Protein AF-A0A961JLM8-F1 (afdb_monomer)

Foldseek 3Di:
DDPPPQWPADQPDDDPVVNAGDRPDQALETEGEADEDQDAYEAEAREADDVRAREYEHPDDHEHENPADQDLPDDLPPFERYEYACYERYEYDQYEYERREAYDYEAHQYEQYEYYNYEYEAYLEPYEYENYEQYHYANYEYAHDPDPVLCLFEADALCCCCDDPPHPSVNVSLNHEPYHYFQYYQYEHEQYEYESGQEYHEYEFDDPGGHAENYEAENYEYYRHLAEPEYYAQEHEQYHAENYEYEHHAAHYEAFLYEADNHEAFLYFYAYQDFGHHPPDPHSRAHEDYEAQFDFQDPVDDSRVHAYPDAYEHFQAFYEFLHAHYADDDDAPPHDDPRRTAAGEYANYDYFLAEYEADDQPVDDDDRRPDYCCQRRHDDDPHRNHAHEHYEYQDPVVCVSCCVRPVHHPNYYYDHDDQAPDRNVRRRDGDVPRPQWQRTDWDW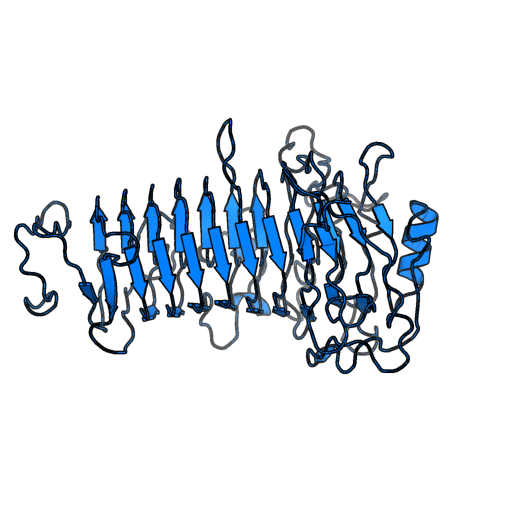RDHPVFIKTKDADVPGDGRHQDRDPHGIDIDGDPDD

Structure (mmCIF, N/CA/C/O backbone):
data_AF-A0A961JLM8-F1
#
_entry.id   AF-A0A961JLM8-F1
#
loop_
_atom_site.group_PDB
_atom_site.id
_atom_site.type_symbol
_atom_site.label_atom_id
_atom_site.label_alt_id
_atom_site.label_comp_id
_atom_site.label_asym_id
_atom_site.label_entity_id
_atom_site.label_seq_id
_atom_site.pdbx_PDB_ins_code
_atom_site.Cartn_x
_atom_site.Cartn_y
_atom_site.Cartn_z
_atom_site.occupancy
_atom_site.B_iso_or_equiv
_atom_site.auth_seq_id
_atom_site.auth_comp_id
_atom_site.auth_asym_id
_atom_site.auth_atom_id
_atom_site.pdbx_PDB_model_num
ATOM 1 N N . MET A 1 1 ? -31.275 -2.841 23.876 1.00 26.17 1 MET A N 1
ATOM 2 C CA . MET A 1 1 ? -31.501 -3.458 25.202 1.00 26.17 1 MET A CA 1
ATOM 3 C C . MET A 1 1 ? -30.205 -4.177 25.553 1.00 26.17 1 MET A C 1
ATOM 5 O O . MET A 1 1 ? -29.904 -5.167 24.911 1.00 26.17 1 MET A O 1
ATOM 9 N N . ILE A 1 2 ? -29.363 -3.603 26.418 1.00 30.84 2 ILE A N 1
ATOM 10 C CA . ILE A 1 2 ? -28.071 -4.209 26.787 1.00 30.84 2 ILE A CA 1
ATOM 11 C C . ILE A 1 2 ? -28.380 -5.219 27.890 1.00 30.84 2 ILE A C 1
ATOM 13 O O . ILE A 1 2 ? -28.627 -4.826 29.029 1.00 30.84 2 ILE A O 1
ATOM 17 N N . THR A 1 3 ? -28.471 -6.502 27.552 1.00 29.88 3 THR A N 1
ATOM 18 C CA . THR A 1 3 ? -28.629 -7.550 28.563 1.00 29.88 3 THR A CA 1
ATOM 19 C C . THR A 1 3 ? -27.344 -7.638 29.383 1.00 29.88 3 THR A C 1
ATOM 21 O O . THR A 1 3 ? -26.243 -7.574 28.836 1.00 29.88 3 THR A O 1
ATOM 24 N N . ARG A 1 4 ? -27.476 -7.757 30.711 1.00 36.81 4 ARG A N 1
ATOM 25 C CA . ARG A 1 4 ? -26.361 -7.877 31.673 1.00 36.81 4 ARG A CA 1
ATOM 26 C C . ARG A 1 4 ? -25.390 -9.026 31.354 1.00 36.81 4 ARG A C 1
ATOM 28 O O . ARG A 1 4 ? -24.272 -9.005 31.851 1.00 36.81 4 ARG A O 1
ATOM 35 N N . ASP A 1 5 ? -25.785 -9.947 30.483 1.00 32.59 5 ASP A N 1
ATOM 36 C CA . ASP A 1 5 ? -24.991 -11.091 30.030 1.00 32.59 5 ASP A CA 1
ATOM 37 C C . ASP A 1 5 ? -24.000 -10.757 28.891 1.00 32.59 5 ASP A C 1
ATOM 39 O O . ASP A 1 5 ? -23.229 -11.615 28.471 1.00 32.59 5 ASP A O 1
ATOM 43 N N . CYS A 1 6 ? -23.989 -9.519 28.375 1.00 43.88 6 CYS A N 1
ATOM 44 C CA . CYS A 1 6 ? -23.180 -9.122 27.209 1.00 43.88 6 CYS A CA 1
ATOM 45 C C . CYS A 1 6 ? -21.708 -8.784 27.509 1.00 43.88 6 CYS A C 1
ATOM 47 O O . CYS A 1 6 ? -20.940 -8.557 26.579 1.00 43.88 6 CYS A O 1
ATOM 49 N N . PHE A 1 7 ? -21.303 -8.762 28.778 1.00 39.00 7 PHE A N 1
ATOM 50 C CA . PHE A 1 7 ? -19.902 -8.704 29.185 1.00 39.00 7 PHE A CA 1
ATOM 51 C C . PHE A 1 7 ? -19.670 -9.817 30.203 1.00 39.00 7 PHE A C 1
ATOM 53 O O . PHE A 1 7 ? -20.253 -9.790 31.282 1.00 39.00 7 PHE A O 1
ATOM 60 N N . SER A 1 8 ? -18.748 -10.748 29.946 1.00 36.84 8 SER A N 1
ATOM 61 C CA . SER A 1 8 ? -18.249 -11.657 30.996 1.00 36.84 8 SER A CA 1
ATOM 62 C C . SER A 1 8 ? -17.297 -10.945 31.975 1.00 36.84 8 SER A C 1
ATOM 64 O O . SER A 1 8 ? -16.391 -11.555 32.536 1.00 36.84 8 SER A O 1
ATOM 66 N N . LEU A 1 9 ? -17.466 -9.633 32.139 1.00 40.31 9 LEU A N 1
ATOM 67 C CA . LEU A 1 9 ? -16.702 -8.769 33.019 1.00 40.31 9 LEU A CA 1
ATOM 68 C C . LEU A 1 9 ? -17.709 -8.020 33.864 1.00 40.31 9 LEU A C 1
ATOM 70 O O . LEU A 1 9 ? -18.459 -7.200 33.345 1.00 40.31 9 LEU A O 1
ATOM 74 N N . VAL A 1 10 ? -17.735 -8.347 35.155 1.00 34.12 10 VAL A N 1
ATOM 75 C CA . VAL A 1 10 ? -18.545 -7.659 36.159 1.00 34.12 10 VAL A CA 1
ATOM 76 C C . VAL A 1 10 ? -18.182 -6.168 36.094 1.00 34.12 10 VAL A C 1
ATOM 78 O O . VAL A 1 10 ? -17.053 -5.817 36.447 1.00 34.12 10 VAL A O 1
ATOM 81 N N . PRO A 1 11 ? -19.067 -5.278 35.603 1.00 40.22 11 PRO A N 1
ATOM 82 C CA . PRO A 1 11 ? -18.756 -3.859 35.520 1.00 40.22 11 PRO A CA 1
ATOM 83 C C . PRO A 1 11 ? -18.715 -3.310 36.943 1.00 40.22 11 PRO A C 1
ATOM 85 O O . PRO A 1 11 ? -19.719 -3.378 37.650 1.00 40.22 11 PRO A O 1
ATOM 88 N N . THR A 1 12 ? -17.572 -2.783 37.376 1.00 40.31 12 THR A N 1
ATOM 89 C CA . THR A 1 12 ? -17.476 -2.132 38.689 1.00 40.31 12 THR A CA 1
ATOM 90 C C . THR A 1 12 ? -18.065 -0.726 38.658 1.00 40.31 12 THR A C 1
ATOM 92 O O . THR A 1 12 ? -18.636 -0.322 39.656 1.00 40.31 12 THR A O 1
ATOM 95 N N . ASP A 1 13 ? -18.017 -0.025 37.514 1.00 38.66 13 ASP A N 1
ATOM 96 C CA . ASP A 1 13 ? -18.575 1.326 37.358 1.00 38.66 13 ASP A CA 1
ATOM 97 C C . ASP A 1 13 ? -18.970 1.621 35.896 1.00 38.66 13 ASP A C 1
ATOM 99 O O . ASP A 1 13 ? -18.159 2.067 35.078 1.00 38.66 13 ASP A O 1
ATOM 103 N N . PHE A 1 14 ? -20.240 1.400 35.544 1.00 41.31 14 PHE A N 1
ATOM 104 C CA . PHE A 1 14 ? -20.822 1.972 34.325 1.00 41.31 14 PHE A CA 1
ATOM 105 C C . PHE A 1 14 ? -21.285 3.401 34.631 1.00 41.31 14 PHE A C 1
ATOM 107 O O . PHE A 1 14 ? -22.172 3.585 35.461 1.00 41.31 14 PHE A O 1
ATOM 114 N N . ASN A 1 15 ? -20.705 4.411 33.969 1.00 43.38 15 ASN A N 1
ATOM 115 C CA . ASN A 1 15 ? -21.159 5.801 34.086 1.00 43.38 15 ASN A CA 1
ATOM 116 C C . ASN A 1 15 ? -22.095 6.150 32.910 1.00 43.38 15 ASN A C 1
ATOM 118 O O . ASN A 1 15 ? -21.602 6.380 31.798 1.00 43.38 15 ASN A O 1
ATOM 122 N N . PRO A 1 16 ? -23.420 6.265 33.133 1.00 38.06 16 PRO A N 1
ATOM 123 C CA . PRO A 1 16 ? -24.384 6.544 32.069 1.00 38.06 16 PRO A CA 1
ATOM 124 C C . PRO A 1 16 ? -24.185 7.918 31.416 1.00 38.06 16 PRO A C 1
ATOM 126 O O . PRO A 1 16 ? -24.502 8.085 30.244 1.00 38.06 16 PRO A O 1
ATOM 129 N N . ALA A 1 17 ? -23.630 8.890 32.149 1.00 38.00 17 ALA A N 1
ATOM 130 C CA . ALA A 1 17 ? -23.445 10.264 31.680 1.00 38.00 17 ALA A CA 1
ATOM 131 C C . ALA A 1 17 ? -22.201 10.446 30.794 1.00 38.00 17 ALA A C 1
ATOM 133 O O . ALA A 1 17 ? -22.128 11.407 30.035 1.00 38.00 17 ALA A O 1
ATOM 134 N N . LYS A 1 18 ? -21.220 9.535 30.879 1.00 41.31 18 LYS A N 1
ATOM 135 C CA . LYS A 1 18 ? -19.993 9.563 30.059 1.00 41.31 18 LYS A CA 1
ATOM 136 C C . LYS A 1 18 ? -19.931 8.448 29.012 1.00 41.31 18 LYS A C 1
ATOM 138 O O . LYS A 1 18 ? -18.945 8.374 28.287 1.00 41.31 18 LYS A O 1
ATOM 143 N N . GLN A 1 19 ? -20.931 7.560 28.979 1.00 47.56 19 GLN A N 1
ATOM 144 C CA . GLN A 1 19 ? -21.001 6.398 28.078 1.00 47.56 19 GLN A CA 1
ATOM 145 C C . GLN A 1 19 ? -19.689 5.588 28.029 1.00 47.56 19 GLN A C 1
ATOM 147 O O . GLN A 1 19 ? -19.293 5.062 26.997 1.00 47.56 19 GLN A O 1
ATOM 152 N N . THR A 1 20 ? -18.981 5.516 29.159 1.00 43.50 20 THR A N 1
ATOM 153 C CA . THR A 1 20 ? -17.669 4.870 29.263 1.00 43.50 20 THR A CA 1
ATOM 154 C C . THR A 1 20 ? -17.793 3.622 30.127 1.00 43.50 20 THR A C 1
ATOM 156 O O . THR A 1 20 ? -18.251 3.712 31.269 1.00 43.50 20 THR A O 1
ATOM 159 N N . LEU A 1 21 ? -17.355 2.472 29.611 1.00 47.91 21 LEU A N 1
ATOM 160 C CA . LEU A 1 21 ? -17.137 1.272 30.414 1.00 47.91 21 LEU A CA 1
ATOM 161 C C . LEU A 1 21 ? -15.713 1.337 30.988 1.00 47.91 21 LEU A C 1
ATOM 163 O O . LEU A 1 21 ? -14.743 1.249 30.240 1.00 47.91 21 LEU A O 1
ATOM 167 N N . ARG A 1 22 ? -15.572 1.510 32.307 1.00 48.34 22 ARG A N 1
ATOM 168 C CA . ARG A 1 22 ? -14.279 1.365 32.994 1.00 48.34 22 ARG A CA 1
ATOM 169 C C . ARG A 1 22 ? -14.229 -0.003 33.663 1.00 48.34 22 ARG A C 1
ATOM 171 O O . ARG A 1 22 ? -15.105 -0.344 34.452 1.00 48.34 22 ARG A O 1
ATOM 178 N N . LEU A 1 23 ? -13.219 -0.794 33.324 1.00 52.62 23 LEU A N 1
ATOM 179 C CA . LEU A 1 23 ? -13.011 -2.127 33.882 1.00 52.62 23 LEU A CA 1
ATOM 180 C C . LEU A 1 23 ? -12.150 -1.991 35.148 1.00 52.62 23 LEU A C 1
ATOM 182 O O . LEU A 1 23 ? -11.009 -1.552 35.059 1.00 52.62 23 LEU A O 1
ATOM 186 N N . GLY A 1 24 ? -12.702 -2.311 36.326 1.00 39.81 24 GLY A N 1
ATOM 187 C CA . GLY A 1 24 ? -12.019 -2.180 37.627 1.00 39.81 24 GLY A CA 1
ATOM 188 C C . GLY A 1 24 ? -11.020 -3.293 37.966 1.00 39.81 24 GLY A C 1
ATOM 189 O O . GLY A 1 24 ? -10.335 -3.209 38.980 1.00 39.81 24 GLY A O 1
ATOM 190 N N . VAL A 1 25 ? -10.920 -4.323 37.123 1.00 52.31 25 VAL A N 1
ATOM 191 C CA . VAL A 1 25 ? -9.893 -5.375 37.160 1.00 52.31 25 VAL A CA 1
ATOM 192 C C . VAL A 1 25 ? -9.448 -5.592 35.719 1.00 52.31 25 VAL A C 1
ATOM 194 O O . VAL A 1 25 ? -10.319 -5.730 34.863 1.00 52.31 25 VAL A O 1
ATOM 197 N N . GLU A 1 26 ? -8.140 -5.604 35.439 1.00 58.00 26 GLU A N 1
ATOM 198 C CA . GLU A 1 26 ? -7.604 -5.795 34.081 1.00 58.00 26 GLU A CA 1
ATOM 199 C C . GLU A 1 26 ? -8.067 -7.148 33.512 1.00 58.00 26 GLU A C 1
ATOM 201 O O . GLU A 1 26 ? -7.557 -8.202 33.915 1.00 58.00 26 GLU A O 1
ATOM 206 N N . PRO A 1 27 ? -9.041 -7.170 32.585 1.00 67.25 27 PRO A N 1
ATOM 207 C CA . PRO A 1 27 ? -9.450 -8.408 31.953 1.00 67.25 27 PRO A CA 1
ATOM 208 C C . PRO A 1 27 ? -8.289 -8.927 31.128 1.00 67.25 27 PRO A C 1
ATOM 210 O O . PRO A 1 27 ? -7.702 -8.174 30.357 1.00 67.25 27 PRO A O 1
ATOM 213 N N . ARG A 1 28 ? -8.018 -10.230 31.181 1.00 85.00 28 ARG A N 1
ATOM 214 C CA . ARG A 1 28 ? -7.176 -10.843 30.145 1.00 85.00 28 ARG A CA 1
ATOM 215 C C . ARG A 1 28 ? -7.912 -10.973 28.813 1.00 85.00 28 ARG A C 1
ATOM 217 O O . ARG A 1 28 ? -7.265 -10.972 27.774 1.00 85.00 28 ARG A O 1
ATOM 224 N N . VAL A 1 29 ? -9.243 -11.084 28.845 1.00 91.62 29 VAL A N 1
ATOM 225 C CA . VAL A 1 29 ? -10.083 -11.284 27.659 1.00 91.62 29 VAL A CA 1
ATOM 226 C C . VAL A 1 29 ? -11.369 -10.462 27.771 1.00 91.62 29 VAL A C 1
ATOM 228 O O . VAL A 1 29 ? -12.035 -10.486 28.806 1.00 91.62 29 VAL A O 1
ATOM 231 N N . ILE A 1 30 ? -11.723 -9.764 26.695 1.00 93.25 30 ILE A N 1
ATOM 232 C CA . ILE A 1 30 ? -12.953 -8.998 26.497 1.00 93.25 30 ILE A CA 1
ATOM 233 C C . ILE A 1 30 ? -13.672 -9.627 25.303 1.00 93.25 30 ILE A C 1
ATOM 235 O O . ILE A 1 30 ? -13.123 -9.668 24.204 1.00 93.25 30 ILE A O 1
ATOM 239 N N . ARG A 1 31 ? -14.892 -10.128 25.515 1.00 93.25 31 ARG A N 1
ATOM 240 C CA . ARG A 1 31 ? -15.664 -10.813 24.470 1.00 93.25 31 ARG A CA 1
ATOM 241 C C . ARG A 1 31 ? -16.815 -9.961 23.973 1.00 93.25 31 ARG A C 1
ATOM 243 O O . ARG A 1 31 ? -17.571 -9.440 24.787 1.00 93.25 31 ARG A O 1
ATOM 250 N N . LEU A 1 32 ? -16.953 -9.856 22.653 1.00 93.31 32 LEU A N 1
ATOM 251 C CA . LEU A 1 32 ? -18.033 -9.118 21.997 1.00 93.31 32 LEU A CA 1
ATOM 252 C C . LEU A 1 32 ? -19.013 -10.089 21.329 1.00 93.31 32 LEU A C 1
ATOM 254 O O . LEU A 1 32 ? -18.613 -10.940 20.534 1.00 93.31 32 LEU A O 1
ATOM 258 N N . CYS A 1 33 ? -20.299 -9.986 21.657 1.00 92.00 33 CYS A N 1
ATOM 259 C CA . CYS A 1 33 ? -21.334 -10.805 21.028 1.00 92.00 33 CYS A CA 1
ATOM 260 C C . CYS A 1 33 ? -21.697 -10.261 19.637 1.00 92.00 33 CYS A C 1
ATOM 262 O O . CYS A 1 33 ? -21.780 -9.043 19.479 1.00 92.00 33 CYS A O 1
ATOM 264 N N . PRO A 1 34 ? -21.967 -11.133 18.648 1.00 93.81 34 PRO A N 1
ATOM 265 C CA . PRO A 1 34 ? -22.509 -10.702 17.366 1.00 93.81 34 PRO A CA 1
ATOM 266 C C . PRO A 1 34 ? -23.928 -10.141 17.521 1.00 93.81 34 PRO A C 1
ATOM 268 O O . PRO A 1 34 ? -24.623 -10.425 18.499 1.00 93.81 34 PRO A O 1
ATOM 271 N N . GLY A 1 35 ? -24.369 -9.392 16.516 1.00 94.44 35 GLY A N 1
ATOM 272 C CA . GLY A 1 35 ? -25.645 -8.684 16.500 1.00 94.44 35 GLY A CA 1
ATOM 273 C C . GLY A 1 35 ? -25.462 -7.172 16.414 1.00 94.44 35 GLY A C 1
ATOM 274 O O . GLY A 1 35 ? -24.373 -6.683 16.118 1.00 94.44 35 GLY A O 1
ATOM 275 N N . LEU A 1 36 ? -26.549 -6.437 16.654 1.00 95.44 36 LEU A N 1
ATOM 276 C CA . LEU A 1 36 ? -26.531 -4.977 16.643 1.00 95.44 36 LEU A CA 1
ATOM 277 C C . LEU A 1 36 ? -25.832 -4.445 17.900 1.00 95.44 36 LEU A C 1
ATOM 279 O O . LEU A 1 36 ? -26.319 -4.647 19.016 1.00 95.44 36 LEU A O 1
ATOM 283 N N . LEU A 1 37 ? -24.733 -3.722 17.707 1.00 93.25 37 LEU A N 1
ATOM 284 C CA . LEU A 1 37 ? -24.036 -2.982 18.752 1.00 93.25 37 LEU A CA 1
ATOM 285 C C . LEU A 1 37 ? -23.759 -1.559 18.264 1.00 93.25 37 LEU A C 1
ATOM 287 O O . LEU A 1 37 ? -22.673 -1.227 17.805 1.00 93.25 37 LEU A O 1
ATOM 291 N N . ASP A 1 38 ? -24.771 -0.711 18.395 1.00 88.44 38 ASP A N 1
ATOM 292 C CA . ASP A 1 38 ? -24.831 0.651 17.857 1.00 88.44 38 ASP A CA 1
ATOM 293 C C . ASP A 1 38 ? -24.100 1.709 18.698 1.00 88.44 38 ASP A C 1
ATOM 295 O O . ASP A 1 38 ? -24.382 2.905 18.605 1.00 88.44 38 ASP A O 1
ATOM 299 N N . ARG A 1 39 ? -23.165 1.281 19.552 1.00 88.69 39 ARG A N 1
ATOM 300 C CA . ARG A 1 39 ? -22.497 2.151 20.525 1.00 88.69 39 ARG A CA 1
ATOM 301 C C . ARG A 1 39 ? -20.993 2.033 20.439 1.00 88.69 39 ARG A C 1
ATOM 303 O O . ARG A 1 39 ? -20.450 0.943 20.287 1.00 88.69 39 ARG A O 1
ATOM 310 N N . GLN A 1 40 ? -20.339 3.166 20.652 1.00 93.06 40 GLN A N 1
ATOM 311 C CA . GLN A 1 40 ? -18.901 3.230 20.837 1.00 93.06 40 GLN A CA 1
ATOM 312 C C . GLN A 1 40 ? -18.471 2.465 22.096 1.00 93.06 40 GLN A C 1
ATOM 314 O O . GLN A 1 40 ? -19.040 2.626 23.178 1.00 93.06 40 GLN A O 1
ATOM 319 N N . LEU A 1 41 ? -17.410 1.674 21.958 1.00 94.25 41 LEU A N 1
ATOM 320 C CA . LEU A 1 41 ? -16.665 1.057 23.043 1.00 94.25 41 LEU A CA 1
ATOM 321 C C . LEU A 1 41 ? -15.350 1.816 23.227 1.00 94.25 41 LEU A C 1
ATOM 323 O O . LEU A 1 41 ? -14.472 1.796 22.363 1.00 94.25 41 LEU A O 1
ATOM 327 N N . PHE A 1 42 ? -15.221 2.498 24.363 1.00 94.31 42 PHE A N 1
ATOM 328 C CA . PHE A 1 42 ? -14.030 3.269 24.705 1.00 94.31 42 PHE A CA 1
ATOM 329 C C . PHE A 1 42 ? -13.192 2.545 25.760 1.00 94.31 42 PHE A C 1
ATOM 331 O O . PHE A 1 42 ? -13.642 2.346 26.890 1.00 94.31 42 PHE A O 1
ATOM 338 N N . PHE A 1 43 ? -11.960 2.198 25.396 1.00 93.50 43 PHE A N 1
ATOM 339 C CA . PHE A 1 43 ? -10.960 1.597 26.267 1.00 93.50 43 PHE A CA 1
ATOM 340 C C . PHE A 1 43 ? -9.827 2.590 26.489 1.00 93.50 43 PHE A C 1
ATOM 342 O O . PHE A 1 43 ? -9.211 3.075 25.542 1.00 93.50 43 PHE A O 1
ATOM 349 N N . HIS A 1 44 ? -9.531 2.878 27.752 1.00 94.31 44 HIS A N 1
ATOM 350 C CA . HIS A 1 44 ? -8.479 3.812 28.121 1.00 94.31 44 HIS A CA 1
ATOM 351 C C . HIS A 1 44 ? -7.522 3.177 29.120 1.00 94.31 44 HIS A C 1
ATOM 353 O O . HIS A 1 44 ? -7.975 2.618 30.117 1.00 94.31 44 HIS A O 1
ATOM 359 N N . GLY A 1 45 ? -6.217 3.269 28.852 1.00 92.38 45 GLY A N 1
ATOM 360 C CA . GLY A 1 45 ? -5.191 2.777 29.774 1.00 92.38 45 GLY A CA 1
ATOM 361 C C . GLY A 1 45 ? -5.195 1.258 29.954 1.00 92.38 45 GLY A C 1
ATOM 362 O O . GLY A 1 45 ? -4.758 0.767 30.987 1.00 92.38 45 GLY A O 1
ATOM 363 N N . LEU A 1 46 ? -5.724 0.504 28.984 1.00 91.75 46 LEU A N 1
ATOM 364 C CA . LEU A 1 46 ? -5.723 -0.959 29.031 1.00 91.75 46 LEU A CA 1
ATOM 365 C C . LEU A 1 46 ? -4.300 -1.480 28.808 1.00 91.75 46 LEU A C 1
ATOM 367 O O . LEU A 1 46 ? -3.719 -1.211 27.754 1.00 91.75 46 LEU A O 1
ATOM 371 N N . VAL A 1 47 ? -3.752 -2.221 29.771 1.00 93.31 47 VAL A N 1
ATOM 372 C CA . VAL A 1 47 ? -2.367 -2.706 29.728 1.00 93.31 47 VAL A CA 1
ATOM 373 C C . VAL A 1 47 ? -2.327 -4.225 29.886 1.00 93.31 47 VAL A C 1
ATOM 375 O O . VAL A 1 47 ? -2.720 -4.773 30.907 1.00 93.31 47 VAL A O 1
ATOM 378 N N . GLY A 1 48 ? -1.841 -4.923 28.860 1.00 92.69 48 GLY A N 1
ATOM 379 C CA . GLY A 1 48 ? -1.451 -6.331 28.953 1.00 92.69 48 GLY A CA 1
ATOM 380 C C . GLY A 1 48 ? 0.035 -6.497 29.281 1.00 92.69 48 GLY A C 1
ATOM 381 O O . GLY A 1 48 ? 0.728 -5.555 29.664 1.00 92.69 48 GLY A O 1
ATOM 382 N N . LYS A 1 49 ? 0.575 -7.698 29.063 1.00 91.94 49 LYS A N 1
ATOM 383 C CA . LYS A 1 49 ? 2.021 -7.967 29.137 1.00 91.94 49 LYS A CA 1
ATOM 384 C C . LYS A 1 49 ? 2.542 -8.465 27.794 1.00 91.94 49 LYS A C 1
ATOM 386 O O . LYS A 1 49 ? 1.819 -9.110 27.036 1.00 91.94 49 LYS A O 1
ATOM 391 N N . LYS A 1 50 ? 3.830 -8.251 27.517 1.00 89.94 50 LYS A N 1
ATOM 392 C CA . LYS A 1 50 ? 4.502 -8.902 26.383 1.00 89.94 50 LYS A CA 1
ATOM 393 C C . LYS A 1 50 ? 4.339 -10.426 26.498 1.00 89.94 50 LYS A C 1
ATOM 395 O O . LYS A 1 50 ? 4.665 -11.002 27.531 1.00 89.94 50 LYS A O 1
ATOM 400 N N . GLY A 1 51 ? 3.796 -11.064 25.461 1.00 91.12 51 GLY A N 1
ATOM 401 C CA . GLY A 1 51 ? 3.477 -12.502 25.452 1.00 91.12 51 GLY A CA 1
ATOM 402 C C . GLY A 1 51 ? 2.180 -12.897 26.176 1.00 91.12 51 GLY A C 1
ATOM 403 O O . GLY A 1 51 ? 1.755 -14.041 26.066 1.00 91.12 51 GLY A O 1
ATOM 404 N N . ALA A 1 52 ? 1.522 -11.968 26.870 1.00 93.56 52 ALA A N 1
ATOM 405 C CA . ALA A 1 52 ? 0.218 -12.164 27.501 1.00 93.56 52 ALA A CA 1
ATOM 406 C C . ALA A 1 52 ? -0.619 -10.872 27.381 1.00 93.56 52 ALA A C 1
ATOM 408 O O . ALA A 1 52 ? -0.817 -10.172 28.381 1.00 93.56 52 ALA A O 1
ATOM 409 N N . PRO A 1 53 ? -1.038 -10.503 26.154 1.00 96.12 53 PRO A N 1
ATOM 410 C CA . PRO A 1 53 ? -1.795 -9.281 25.919 1.00 96.12 53 PRO A CA 1
ATOM 411 C C . PRO A 1 53 ? -3.203 -9.371 26.516 1.00 96.12 53 PRO A C 1
ATOM 413 O O . PRO A 1 53 ? -3.708 -10.468 26.761 1.00 96.12 53 PRO A O 1
ATOM 416 N N . VAL A 1 54 ? -3.862 -8.222 26.683 1.00 95.94 54 VAL A N 1
ATOM 417 C CA . VAL A 1 54 ? -5.326 -8.219 26.793 1.00 95.94 54 VAL A CA 1
ATOM 418 C C . VAL A 1 54 ? -5.905 -8.530 25.419 1.00 95.94 54 VAL A C 1
ATOM 420 O O . VAL A 1 54 ? -5.493 -7.926 24.431 1.00 95.94 54 VAL A O 1
ATOM 423 N N . VAL A 1 55 ? -6.843 -9.467 25.345 1.00 96.81 55 VAL A N 1
ATOM 424 C CA . VAL A 1 55 ? -7.443 -9.906 24.082 1.00 96.81 55 VAL A CA 1
ATOM 425 C C . VAL A 1 55 ? -8.872 -9.383 23.967 1.00 96.81 55 VAL A C 1
ATOM 427 O O . VAL A 1 55 ? -9.672 -9.587 24.873 1.00 96.81 55 VAL A O 1
ATOM 430 N N . ILE A 1 56 ? -9.202 -8.733 22.855 1.00 97.19 56 ILE A N 1
ATOM 431 C CA . ILE A 1 56 ? -10.566 -8.394 22.445 1.00 97.19 56 ILE A CA 1
ATOM 432 C C . ILE A 1 56 ? -10.943 -9.355 21.315 1.00 97.19 56 ILE A C 1
ATOM 434 O O . ILE A 1 56 ? -10.320 -9.323 20.256 1.00 97.19 56 ILE A O 1
ATOM 438 N N . GLU A 1 57 ? -11.928 -10.219 21.545 1.00 96.69 57 GLU A N 1
ATOM 439 C CA . GLU A 1 57 ? -12.288 -11.320 20.636 1.00 96.69 57 GLU A CA 1
ATOM 440 C C . GLU A 1 57 ? -13.814 -11.498 20.537 1.00 96.69 57 GLU A C 1
ATOM 442 O O . GLU A 1 57 ? -14.554 -10.993 21.392 1.00 96.69 57 GLU A O 1
ATOM 447 N N . PRO A 1 58 ? -14.341 -12.198 19.517 1.00 94.56 58 PRO A N 1
ATOM 448 C CA . PRO A 1 58 ? -15.761 -12.516 19.482 1.00 94.56 58 PRO A CA 1
ATOM 449 C C . PRO A 1 58 ? -16.131 -13.511 20.594 1.00 94.56 58 PRO A C 1
ATOM 451 O O . PRO A 1 58 ? -15.391 -14.445 20.894 1.00 94.56 58 PRO A O 1
ATOM 454 N N . HIS A 1 59 ? -17.322 -13.365 21.182 1.00 92.81 59 HIS A N 1
ATOM 455 C CA . HIS A 1 59 ? -17.886 -14.396 22.063 1.00 92.81 59 HIS A CA 1
ATOM 456 C C . HIS A 1 59 ? -18.221 -15.678 21.288 1.00 92.81 59 HIS A C 1
ATOM 458 O O . HIS A 1 59 ? -18.039 -16.785 21.787 1.00 92.81 59 HIS A O 1
ATOM 464 N N . GLN A 1 60 ? -18.701 -15.504 20.058 1.00 91.25 60 GLN A N 1
ATOM 465 C CA . GLN A 1 60 ? -19.006 -16.554 19.096 1.00 91.25 60 GLN A CA 1
ATOM 466 C C . GLN A 1 60 ? -18.886 -15.979 17.682 1.00 91.25 60 GLN A C 1
ATOM 468 O O . GLN A 1 60 ? -19.009 -14.768 17.489 1.00 91.25 60 GLN A O 1
ATOM 473 N N . ARG A 1 61 ? -18.686 -16.841 16.681 1.00 92.94 61 ARG A N 1
ATOM 474 C CA . ARG A 1 61 ? -18.558 -16.412 15.283 1.00 92.94 61 ARG A CA 1
ATOM 475 C C . ARG A 1 61 ? -19.836 -15.715 14.810 1.00 92.94 61 ARG A C 1
ATOM 477 O O . ARG A 1 61 ? -20.924 -16.275 14.902 1.00 92.94 61 ARG A O 1
ATOM 484 N N . GLY A 1 62 ? -19.696 -14.520 14.250 1.00 95.75 62 GLY A N 1
ATOM 485 C CA . GLY A 1 62 ? -20.808 -13.762 13.686 1.00 95.75 62 GLY A CA 1
ATOM 486 C C . GLY A 1 62 ? -20.452 -12.293 13.507 1.00 95.75 62 GLY A C 1
ATOM 487 O O . GLY A 1 62 ? -19.456 -11.829 14.051 1.00 95.75 62 GLY A O 1
ATOM 488 N N . TRP A 1 63 ? -21.268 -11.575 12.737 1.00 98.06 63 TRP A N 1
ATOM 489 C CA . TRP A 1 63 ? -21.083 -10.144 12.507 1.00 98.06 63 TRP A CA 1
ATOM 490 C C . TRP A 1 63 ? -21.588 -9.323 13.691 1.00 98.06 63 TRP A C 1
ATOM 492 O O . TRP A 1 63 ? -22.687 -9.555 14.194 1.00 98.06 63 TRP A O 1
ATOM 502 N N . ILE A 1 64 ? -20.791 -8.340 14.091 1.00 98.12 64 ILE A N 1
ATOM 503 C CA . ILE A 1 64 ? -21.205 -7.208 14.910 1.00 98.12 64 ILE A CA 1
ATOM 504 C C . ILE A 1 64 ? -21.564 -6.094 13.929 1.00 98.12 64 ILE A C 1
ATOM 506 O O . ILE A 1 64 ? -20.697 -5.569 13.228 1.00 98.12 64 ILE A O 1
ATOM 510 N N . ASP A 1 65 ? -22.850 -5.784 13.840 1.00 97.75 65 ASP A N 1
ATOM 511 C CA . ASP A 1 65 ? -23.359 -4.683 13.030 1.00 97.75 65 ASP A CA 1
ATOM 512 C C . ASP A 1 65 ? -23.451 -3.440 13.912 1.00 97.75 65 ASP A C 1
ATOM 514 O O . ASP A 1 65 ? -24.128 -3.451 14.940 1.00 97.75 65 ASP A O 1
ATOM 518 N N . VAL A 1 66 ? -22.752 -2.374 13.541 1.00 96.62 66 VAL A N 1
ATOM 519 C CA . VAL A 1 66 ? -22.736 -1.125 14.313 1.00 96.62 66 VAL A CA 1
ATOM 520 C C . VAL A 1 66 ? -23.871 -0.186 13.883 1.00 96.62 66 VAL A C 1
ATOM 522 O O . VAL A 1 66 ? -24.176 0.787 14.568 1.00 96.62 66 VAL A O 1
ATOM 525 N N . GLY A 1 67 ? -24.552 -0.487 12.772 1.00 96.06 67 GLY A N 1
ATOM 526 C CA . GLY A 1 67 ? -25.756 0.218 12.333 1.00 96.06 67 GLY A CA 1
ATOM 527 C C . GLY A 1 67 ? -25.545 1.666 11.877 1.00 96.06 67 GLY A C 1
ATOM 528 O O . GLY A 1 67 ? -26.531 2.349 11.587 1.00 96.06 67 GLY A O 1
ATOM 529 N N . GLN A 1 68 ? -24.299 2.147 11.789 1.00 96.50 68 GLN A N 1
ATOM 530 C CA . GLN A 1 68 ? -24.007 3.479 11.260 1.00 96.50 68 GLN A CA 1
ATOM 531 C C . GLN A 1 68 ? -24.133 3.484 9.738 1.00 96.50 68 GLN A C 1
ATOM 533 O O . GLN A 1 68 ? -23.958 2.468 9.062 1.00 96.50 68 GLN A O 1
ATOM 538 N N . ARG A 1 69 ? -24.437 4.653 9.181 1.00 95.50 69 ARG A N 1
ATOM 539 C CA . ARG A 1 69 ? -24.596 4.857 7.739 1.00 95.50 69 ARG A CA 1
ATOM 540 C C . ARG A 1 69 ? -23.514 5.806 7.226 1.00 95.50 69 ARG A C 1
ATOM 542 O O . ARG A 1 69 ? -23.047 6.637 8.002 1.00 95.50 69 ARG A O 1
ATOM 549 N N . PRO A 1 70 ? -23.117 5.695 5.949 1.00 94.94 70 PRO A N 1
ATOM 550 C CA . PRO A 1 70 ? -22.205 6.661 5.361 1.00 94.94 70 PRO A CA 1
ATOM 551 C C . PRO A 1 70 ? -22.843 8.054 5.359 1.00 94.94 70 PRO A C 1
ATOM 553 O O . PRO A 1 70 ? -24.009 8.210 4.994 1.00 94.94 70 PRO A O 1
ATOM 556 N N . ASP A 1 71 ? -22.058 9.054 5.745 1.00 93.69 71 ASP A N 1
ATOM 557 C CA . ASP A 1 71 ? -22.391 10.471 5.627 1.00 93.69 71 ASP A CA 1
ATOM 558 C C . ASP A 1 71 ? -21.206 11.164 4.938 1.00 93.69 71 ASP A C 1
ATOM 560 O O . ASP A 1 71 ? -20.095 11.127 5.480 1.00 93.69 71 ASP A O 1
ATOM 564 N N . PRO A 1 72 ? -21.396 11.773 3.753 1.00 90.19 72 PRO A N 1
ATOM 565 C CA . PRO A 1 72 ? -20.311 12.432 3.032 1.00 90.19 72 PRO A CA 1
ATOM 566 C C . PRO A 1 72 ? -19.672 13.597 3.798 1.00 90.19 72 PRO A C 1
ATOM 568 O O . PRO A 1 72 ? -18.528 13.952 3.527 1.00 90.19 72 PRO A O 1
ATOM 571 N N . ARG A 1 73 ? -20.379 14.167 4.781 1.00 89.75 73 ARG A N 1
ATOM 572 C CA . ARG A 1 73 ? -19.884 15.263 5.624 1.00 89.75 73 ARG A CA 1
ATOM 573 C C . ARG A 1 73 ? -19.180 14.781 6.886 1.00 89.75 73 ARG A C 1
ATOM 575 O O . ARG A 1 73 ? -18.521 15.590 7.537 1.00 89.75 73 ARG A O 1
ATOM 582 N N . ALA A 1 74 ? -19.312 13.501 7.236 1.00 89.25 74 ALA A N 1
ATOM 583 C CA . ALA A 1 74 ? -18.711 12.976 8.450 1.00 89.25 74 ALA A CA 1
ATOM 584 C C . ALA A 1 74 ? -17.183 12.911 8.331 1.00 89.25 74 ALA A C 1
ATOM 586 O O . ALA A 1 74 ? -16.605 12.352 7.383 1.00 89.25 74 ALA A O 1
ATOM 587 N N . VAL A 1 75 ? -16.514 13.453 9.342 1.00 88.25 75 VAL A N 1
ATOM 588 C CA . VAL A 1 75 ? -15.073 13.306 9.529 1.00 88.25 75 VAL A CA 1
ATOM 589 C C . VAL A 1 75 ? -14.782 12.066 10.366 1.00 88.25 75 VAL A C 1
ATOM 591 O O . VAL A 1 75 ? -15.616 11.589 11.127 1.00 88.25 75 VAL A O 1
ATOM 594 N N . ARG A 1 76 ? -13.573 11.516 10.230 1.00 89.81 76 ARG A N 1
ATOM 595 C CA . ARG A 1 76 ? -13.191 10.218 10.819 1.00 89.81 76 ARG A CA 1
ATOM 596 C C . ARG A 1 76 ? -13.392 10.125 12.342 1.00 89.81 76 ARG A C 1
ATOM 598 O O . ARG A 1 76 ? -13.569 9.023 12.852 1.00 89.81 76 ARG A O 1
ATOM 605 N N . GLU A 1 77 ? -13.367 11.241 13.069 1.00 89.31 77 GLU A N 1
ATOM 606 C CA . GLU A 1 77 ? -13.584 11.278 14.518 1.00 89.31 77 GLU A CA 1
ATOM 607 C C . GLU A 1 77 ? -15.056 11.401 14.962 1.00 89.31 77 GLU A C 1
ATOM 609 O O . GLU A 1 77 ? -15.307 11.265 16.159 1.00 89.31 77 GLU A O 1
ATOM 614 N N . ASP A 1 78 ? -16.017 11.618 14.054 1.00 91.94 78 ASP A N 1
ATOM 615 C CA . ASP A 1 78 ? -17.427 11.854 14.424 1.00 91.94 78 ASP A CA 1
ATOM 616 C C . ASP A 1 78 ? -18.082 10.638 15.090 1.00 91.94 78 ASP A C 1
ATOM 618 O O . ASP A 1 78 ? -18.878 10.777 16.020 1.00 91.94 78 ASP A O 1
ATOM 622 N N . PHE A 1 79 ? -17.712 9.431 14.653 1.00 95.50 79 PHE A N 1
ATOM 623 C CA . PHE A 1 79 ? -18.051 8.191 15.340 1.00 95.50 79 PHE A CA 1
ATOM 624 C C . PHE A 1 79 ? -16.923 7.167 15.197 1.00 95.50 79 PHE A C 1
ATOM 626 O O . PHE A 1 79 ? -16.326 6.985 14.133 1.00 95.50 79 PHE A O 1
ATOM 633 N N . ILE A 1 80 ? -16.640 6.477 16.299 1.00 97.12 80 ILE A N 1
ATOM 634 C CA . ILE A 1 80 ? -15.636 5.421 16.367 1.00 97.12 80 ILE A CA 1
ATOM 635 C C . ILE A 1 80 ? -16.258 4.241 17.095 1.00 97.12 80 ILE A C 1
ATOM 637 O O . ILE A 1 80 ? -16.687 4.395 18.237 1.00 97.12 80 ILE A O 1
ATOM 641 N N . PHE A 1 81 ? -16.258 3.057 16.489 1.00 97.62 81 PHE A N 1
ATOM 642 C CA . PHE A 1 81 ? -16.799 1.885 17.170 1.00 97.62 81 PHE A CA 1
ATOM 643 C C . PHE A 1 81 ? -15.877 1.386 18.295 1.00 97.62 81 PHE A C 1
ATOM 645 O O . PHE A 1 81 ? -16.268 1.434 19.457 1.00 97.62 81 PHE A O 1
ATOM 652 N N . LEU A 1 82 ? -14.645 0.957 18.000 1.00 97.75 82 LEU A N 1
ATOM 653 C CA . LEU A 1 82 ? -13.650 0.584 19.015 1.00 97.75 82 LEU A CA 1
ATOM 654 C C . LEU A 1 82 ? -12.607 1.688 19.152 1.00 97.75 82 LEU A C 1
ATOM 656 O O . LEU A 1 82 ? -11.782 1.876 18.266 1.00 97.75 82 LEU A O 1
ATOM 660 N N . HIS A 1 83 ? -12.602 2.400 20.272 1.00 98.00 83 HIS A N 1
ATOM 661 C CA . HIS A 1 83 ? -11.618 3.445 20.537 1.00 98.00 83 HIS A CA 1
ATOM 662 C C . HIS A 1 83 ? -10.696 3.017 21.674 1.00 98.00 83 HIS A C 1
ATOM 664 O O . HIS A 1 83 ? -11.107 2.971 22.831 1.00 98.00 83 HIS A O 1
ATOM 670 N N . LEU A 1 84 ? -9.443 2.720 21.336 1.00 98.12 84 LEU A N 1
ATOM 671 C CA . LEU A 1 84 ? -8.380 2.423 22.285 1.00 98.12 84 LEU A CA 1
ATOM 672 C C . LEU A 1 84 ? -7.497 3.661 22.427 1.00 98.12 84 LEU A C 1
ATOM 674 O O . LEU A 1 84 ? -6.949 4.156 21.441 1.00 98.12 84 LEU A O 1
ATOM 678 N N . LYS A 1 85 ? -7.350 4.154 23.655 1.00 97.88 85 LYS A N 1
ATOM 679 C CA . LYS A 1 85 ? -6.525 5.321 23.963 1.00 97.88 85 LYS A CA 1
ATOM 680 C C . LYS A 1 85 ? -5.529 5.021 25.067 1.00 97.88 85 LYS A C 1
ATOM 682 O O . LYS A 1 85 ? -5.925 4.674 26.180 1.00 97.88 85 LYS A O 1
ATOM 687 N N . GLU A 1 86 ? -4.249 5.246 24.786 1.00 97.69 86 GLU A N 1
ATOM 688 C CA . GLU A 1 86 ? -3.150 5.031 25.740 1.00 97.69 86 GLU A CA 1
ATOM 689 C C . GLU A 1 86 ? -3.109 3.573 26.243 1.00 97.69 86 GLU A C 1
ATOM 691 O O . GLU A 1 86 ? -2.808 3.290 27.399 1.00 97.69 86 GLU A O 1
ATOM 696 N N . CYS A 1 87 ? -3.455 2.631 25.359 1.00 97.19 87 CYS A N 1
ATOM 697 C CA . CYS A 1 87 ? -3.425 1.192 25.625 1.00 97.19 87 CYS A CA 1
ATOM 698 C C . CYS A 1 87 ? -2.078 0.572 25.227 1.00 97.19 87 CYS A C 1
ATOM 700 O O . CYS A 1 87 ? -1.470 0.993 24.238 1.00 97.19 87 CYS A O 1
ATOM 702 N N . ARG A 1 88 ? -1.653 -0.476 25.945 1.00 97.69 88 ARG A N 1
ATOM 703 C CA . ARG A 1 88 ? -0.431 -1.233 25.650 1.00 97.69 88 ARG A CA 1
ATOM 704 C C . ARG A 1 88 ? -0.653 -2.743 25.689 1.00 97.69 88 ARG A C 1
ATOM 706 O O . ARG A 1 88 ? -1.349 -3.229 26.574 1.00 97.69 88 ARG A O 1
ATOM 713 N N . HIS A 1 89 ? 0.001 -3.492 24.798 1.00 97.69 89 HIS A N 1
ATOM 714 C CA . HIS A 1 89 ? -0.060 -4.961 24.769 1.00 97.69 89 HIS A CA 1
ATOM 715 C C . HIS A 1 89 ? -1.507 -5.465 24.656 1.00 97.69 89 HIS A C 1
ATOM 717 O O . HIS A 1 89 ? -1.983 -6.228 25.501 1.00 97.69 89 HIS A O 1
ATOM 723 N N . VAL A 1 90 ? -2.212 -5.013 23.619 1.00 98.25 90 VAL A N 1
ATOM 724 C CA . VAL A 1 90 ? -3.598 -5.411 23.333 1.00 98.25 90 VAL A CA 1
ATOM 725 C C . VAL A 1 90 ? -3.653 -6.130 21.991 1.00 98.25 90 VAL A C 1
ATOM 727 O O . VAL A 1 90 ? -3.031 -5.700 21.023 1.00 98.25 90 VAL A O 1
ATOM 730 N N . ALA A 1 91 ? -4.403 -7.225 21.931 1.00 98.56 91 ALA A N 1
ATOM 731 C CA . ALA A 1 91 ? -4.690 -7.953 20.706 1.00 98.56 91 ALA A CA 1
ATOM 732 C C . ALA A 1 91 ? -6.188 -7.876 20.397 1.00 98.56 91 ALA A C 1
ATOM 734 O O . ALA A 1 91 ? -7.005 -8.203 21.250 1.00 98.56 91 ALA A O 1
ATOM 735 N N . ILE A 1 92 ? -6.547 -7.472 19.184 1.00 98.75 92 ILE A N 1
ATOM 736 C CA . ILE A 1 92 ? -7.907 -7.522 18.646 1.00 98.75 92 ILE A CA 1
ATOM 737 C C . ILE A 1 92 ? -7.931 -8.665 17.636 1.00 98.75 92 ILE A C 1
ATOM 739 O O . ILE A 1 92 ? -7.165 -8.636 16.673 1.00 98.75 92 ILE A O 1
ATOM 743 N N . ARG A 1 93 ? -8.750 -9.688 17.884 1.00 98.50 93 ARG A N 1
ATOM 744 C CA . ARG A 1 93 ? -8.712 -10.946 17.131 1.00 98.50 93 ARG A CA 1
ATOM 745 C C . ARG A 1 93 ? -10.071 -11.356 16.607 1.00 98.50 93 ARG A C 1
ATOM 747 O O . ARG A 1 93 ? -11.053 -11.280 17.341 1.00 98.50 93 ARG A O 1
ATOM 754 N N . ASP A 1 94 ? -10.090 -11.824 15.363 1.00 98.56 94 ASP A N 1
ATOM 755 C CA . ASP A 1 94 ? -11.199 -12.563 14.746 1.00 98.56 94 ASP A CA 1
ATOM 756 C C . ASP A 1 94 ? -12.562 -11.845 14.810 1.00 98.56 94 ASP A C 1
ATOM 758 O O . ASP A 1 94 ? -13.625 -12.466 14.739 1.00 98.56 94 ASP A O 1
ATOM 762 N N . LEU A 1 95 ? -12.559 -10.516 14.960 1.00 98.44 95 LEU A N 1
ATOM 763 C CA . LEU A 1 95 ? -13.783 -9.723 14.979 1.00 98.44 95 LEU A CA 1
ATOM 764 C C . LEU A 1 95 ? -14.307 -9.534 13.561 1.00 98.44 95 LEU A C 1
ATOM 766 O O . LEU A 1 95 ? -13.559 -9.193 12.649 1.00 98.44 95 LEU A O 1
ATOM 770 N N . HIS A 1 96 ? -15.616 -9.697 13.391 1.00 98.62 96 HIS A N 1
ATOM 771 C CA . HIS A 1 96 ? -16.313 -9.398 12.147 1.00 98.62 96 HIS A CA 1
ATOM 772 C C . HIS A 1 96 ? -17.170 -8.148 12.359 1.00 98.62 96 HIS A C 1
ATOM 774 O O . HIS A 1 96 ? -18.195 -8.220 13.035 1.00 98.62 96 HIS A O 1
ATOM 780 N N . LEU A 1 97 ? -16.753 -7.008 11.814 1.00 98.56 97 LEU A N 1
ATOM 781 C CA . LEU A 1 97 ? -17.368 -5.699 12.043 1.00 98.56 97 LEU A CA 1
ATOM 782 C C . LEU A 1 97 ? -17.992 -5.157 10.756 1.00 98.56 97 LEU A C 1
ATOM 784 O O . LEU A 1 97 ? -17.328 -5.088 9.722 1.00 98.56 97 LEU A O 1
ATOM 788 N N . ALA A 1 98 ? -19.257 -4.749 10.818 1.00 98.38 98 ALA A N 1
ATOM 789 C CA . ALA A 1 98 ? -19.969 -4.148 9.696 1.00 98.38 98 ALA A CA 1
ATOM 790 C C . ALA A 1 98 ? -20.559 -2.784 10.066 1.00 98.38 98 ALA A C 1
ATOM 792 O O . ALA A 1 98 ? -20.949 -2.557 11.212 1.00 98.38 98 ALA A O 1
ATOM 793 N N . ASN A 1 99 ? -20.664 -1.903 9.068 1.00 97.94 99 ASN A N 1
ATOM 794 C CA . ASN A 1 99 ? -21.396 -0.635 9.155 1.00 97.94 99 ASN A CA 1
ATOM 795 C C . ASN A 1 99 ? -20.924 0.279 10.298 1.00 97.94 99 ASN A C 1
ATOM 797 O O . ASN A 1 99 ? -21.728 0.958 10.932 1.00 97.94 99 ASN A O 1
ATOM 801 N N . ALA A 1 100 ? -19.618 0.307 10.570 1.00 96.62 100 ALA A N 1
ATOM 802 C CA . ALA A 1 100 ? -19.012 1.237 11.519 1.00 96.62 100 ALA A CA 1
ATOM 803 C C . ALA A 1 100 ? -18.471 2.471 10.780 1.00 96.62 100 ALA A C 1
ATOM 805 O O . ALA A 1 100 ? -17.267 2.655 10.616 1.00 96.62 100 ALA A O 1
ATOM 806 N N . TRP A 1 101 ? -19.390 3.301 10.291 1.00 97.06 101 TRP A N 1
ATOM 807 C CA . TRP A 1 101 ? -19.068 4.597 9.704 1.00 97.06 101 TRP A CA 1
ATOM 808 C C . TRP A 1 101 ? -18.910 5.672 10.790 1.00 97.06 101 TRP A C 1
ATOM 810 O O . TRP A 1 101 ? -19.719 5.704 11.716 1.00 97.06 101 TRP A O 1
ATOM 820 N N . PRO A 1 102 ? -17.931 6.584 10.669 1.00 96.88 102 PRO A N 1
ATOM 821 C CA . PRO A 1 102 ? -16.824 6.558 9.720 1.00 96.88 102 PRO A CA 1
ATOM 822 C C . PRO A 1 102 ? -15.693 5.597 10.127 1.00 96.88 102 PRO A C 1
ATOM 824 O O . PRO A 1 102 ? -15.108 4.991 9.236 1.00 96.88 102 PRO A O 1
ATOM 827 N N . THR A 1 103 ? -15.391 5.412 11.416 1.00 98.31 103 THR A N 1
ATOM 828 C CA . THR A 1 103 ? -14.199 4.652 11.845 1.00 98.31 103 THR A CA 1
ATOM 829 C C . THR A 1 103 ? -14.557 3.383 12.621 1.00 98.31 103 THR A C 1
ATOM 831 O O . THR A 1 103 ? -15.197 3.449 13.675 1.00 98.31 103 THR A O 1
ATOM 834 N N . CYS A 1 104 ? -14.070 2.217 12.175 1.00 98.31 104 CYS A N 1
ATOM 835 C CA . CYS A 1 104 ? -14.268 0.969 12.925 1.00 98.31 104 CYS A CA 1
ATOM 836 C C . CYS A 1 104 ? -13.374 0.913 14.172 1.00 98.31 104 CYS A C 1
ATOM 838 O O . CYS A 1 104 ? -13.867 0.678 15.274 1.00 98.31 104 CYS A O 1
ATOM 840 N N . ILE A 1 105 ? -12.063 1.121 14.014 1.00 98.75 105 ILE A N 1
ATOM 841 C CA . ILE A 1 105 ? -11.090 1.049 15.112 1.00 98.75 105 ILE A CA 1
ATOM 842 C C . ILE A 1 105 ? -10.232 2.313 15.131 1.00 98.75 105 ILE A C 1
ATOM 844 O O . ILE A 1 105 ? -9.579 2.623 14.140 1.00 98.75 105 ILE A O 1
ATOM 848 N N . LEU A 1 106 ? -10.184 3.007 16.270 1.00 98.69 106 LEU A N 1
ATOM 849 C CA . LEU A 1 106 ? -9.231 4.081 16.546 1.00 98.69 106 LEU A CA 1
ATOM 850 C C . LEU A 1 106 ? -8.189 3.633 17.567 1.00 98.69 106 LEU A C 1
ATOM 852 O O . LEU A 1 106 ? -8.543 3.241 18.681 1.00 98.69 106 LEU A O 1
ATOM 856 N N . LEU A 1 107 ? -6.916 3.797 17.218 1.00 98.69 107 LEU A N 1
ATOM 857 C CA . LEU A 1 107 ? -5.779 3.695 18.128 1.00 98.69 107 LEU A CA 1
ATOM 858 C C . LEU A 1 107 ? -5.187 5.093 18.367 1.00 98.69 107 LEU A C 1
ATOM 860 O O . LEU A 1 107 ? -4.670 5.720 17.443 1.00 98.69 107 LEU A O 1
ATOM 864 N N . ASP A 1 108 ? -5.249 5.595 19.597 1.00 97.94 108 ASP A N 1
ATOM 865 C CA . ASP A 1 108 ? -4.708 6.907 19.975 1.00 97.94 108 ASP A CA 1
ATOM 866 C C . ASP A 1 108 ? -3.638 6.753 21.058 1.00 97.94 108 ASP A C 1
ATOM 868 O O . ASP A 1 108 ? -3.939 6.381 22.193 1.00 97.94 108 ASP A O 1
ATOM 872 N N . LYS A 1 109 ? -2.378 7.052 20.717 1.00 97.94 109 LYS A N 1
ATOM 873 C CA . LYS A 1 109 ? -1.216 6.884 21.611 1.00 97.94 109 LYS A CA 1
ATOM 874 C C . LYS A 1 109 ? -1.064 5.462 22.157 1.00 97.94 109 LYS A C 1
ATOM 876 O O . LYS A 1 109 ? -0.738 5.264 23.327 1.00 97.94 109 LYS A O 1
ATOM 881 N N . CYS A 1 110 ? -1.334 4.470 21.321 1.00 98.44 110 CYS A N 1
ATOM 882 C CA . CYS A 1 110 ? -1.219 3.067 21.681 1.00 98.44 110 CYS A CA 1
ATOM 883 C C . CYS A 1 110 ? 0.165 2.494 21.356 1.00 98.44 110 CYS A C 1
ATOM 885 O O . CYS A 1 110 ? 0.904 3.009 20.514 1.00 98.44 110 CYS A O 1
ATOM 887 N N . GLU A 1 111 ? 0.504 1.392 22.016 1.00 98.31 111 GLU A N 1
ATOM 888 C CA . GLU A 1 111 ? 1.801 0.739 21.877 1.00 98.31 111 GLU A CA 1
ATOM 889 C C . GLU A 1 111 ? 1.670 -0.787 21.936 1.00 98.31 111 GLU A C 1
ATOM 891 O O . GLU A 1 111 ? 0.950 -1.309 22.780 1.00 98.31 111 GLU A O 1
ATOM 896 N N . ASP A 1 112 ? 2.382 -1.524 21.083 1.00 98.44 112 ASP A N 1
ATOM 897 C CA . ASP A 1 112 ? 2.300 -2.995 21.038 1.00 98.44 112 ASP A CA 1
ATOM 898 C C . ASP A 1 112 ? 0.855 -3.491 20.853 1.00 98.44 112 ASP A C 1
ATOM 900 O O . ASP A 1 112 ? 0.310 -4.215 21.694 1.00 98.44 112 ASP A O 1
ATOM 904 N N . ILE A 1 113 ? 0.226 -3.067 19.756 1.00 98.75 113 ILE A N 1
ATOM 905 C CA . ILE A 1 113 ? -1.131 -3.484 19.391 1.00 98.75 113 ILE A CA 1
ATOM 906 C C . ILE A 1 113 ? -1.062 -4.483 18.244 1.00 98.75 113 ILE A C 1
ATOM 908 O O . ILE A 1 113 ? -0.367 -4.262 17.254 1.00 98.75 113 ILE A O 1
ATOM 912 N N . THR A 1 114 ? -1.803 -5.579 18.367 1.00 98.88 114 THR A N 1
ATOM 913 C CA . THR A 1 114 ? -2.007 -6.546 17.285 1.00 98.88 114 THR A CA 1
ATOM 914 C C . THR A 1 114 ? -3.469 -6.540 16.860 1.00 98.88 114 THR A C 1
ATOM 916 O O . THR A 1 114 ? -4.347 -6.642 17.708 1.00 98.88 114 THR A O 1
ATOM 919 N N . ILE A 1 115 ? -3.732 -6.447 15.562 1.00 98.94 115 ILE A N 1
ATOM 920 C CA . ILE A 1 115 ? -5.046 -6.651 14.951 1.00 98.94 115 ILE A CA 1
ATOM 921 C C . ILE A 1 115 ? -4.894 -7.823 13.986 1.00 98.94 115 ILE A C 1
ATOM 923 O O . ILE A 1 115 ? -4.086 -7.767 13.060 1.00 98.94 115 ILE A O 1
ATOM 927 N N . GLU A 1 116 ? -5.608 -8.913 14.240 1.00 98.81 116 GLU A N 1
ATOM 928 C CA . GLU A 1 116 ? -5.366 -10.187 13.569 1.00 98.81 116 GLU A CA 1
ATOM 929 C C . GLU A 1 116 ? -6.667 -10.902 13.209 1.00 98.81 116 GLU A C 1
ATOM 931 O O . GLU A 1 116 ? -7.565 -11.011 14.039 1.00 98.81 116 GLU A O 1
ATOM 936 N N . GLY A 1 117 ? -6.764 -11.407 11.976 1.00 98.75 117 GLY A N 1
ATOM 937 C CA . GLY A 1 117 ? -7.907 -12.226 11.551 1.00 98.75 117 GLY A CA 1
ATOM 938 C C . GLY A 1 117 ? -9.241 -11.470 11.493 1.00 98.75 117 GLY A C 1
ATOM 939 O O . GLY A 1 117 ? -10.298 -12.085 11.384 1.00 98.75 117 GLY A O 1
ATOM 940 N N . CYS A 1 118 ? -9.227 -10.137 11.584 1.00 98.88 118 CYS A N 1
ATOM 941 C CA . CYS A 1 118 ? -10.442 -9.329 11.610 1.00 98.88 118 CYS A CA 1
ATOM 942 C C . CYS A 1 118 ? -11.029 -9.134 10.208 1.00 98.88 118 CYS A C 1
ATOM 944 O O . CYS A 1 118 ? -10.313 -8.958 9.221 1.00 98.88 118 CYS A O 1
ATOM 946 N N . HIS A 1 119 ? -12.356 -9.136 10.123 1.00 98.81 119 HIS A N 1
ATOM 947 C CA . HIS A 1 119 ? -13.118 -8.943 8.897 1.00 98.81 119 HIS A CA 1
ATOM 948 C C . HIS A 1 119 ? -13.946 -7.664 9.010 1.00 98.81 119 HIS A C 1
ATOM 950 O O . HIS A 1 119 ? -14.767 -7.525 9.913 1.00 98.81 119 HIS A O 1
ATOM 956 N N . PHE A 1 120 ? -13.776 -6.751 8.065 1.00 98.81 120 PHE A N 1
ATO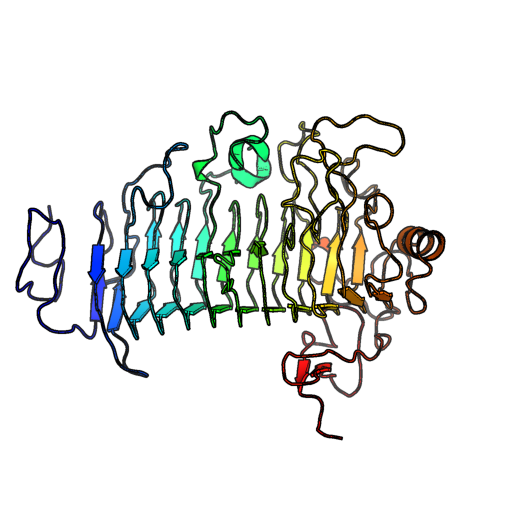M 957 C CA . PHE A 1 120 ? -14.429 -5.449 8.050 1.00 98.81 120 PHE A CA 1
ATOM 958 C C . PHE A 1 120 ? -15.302 -5.312 6.801 1.00 98.81 120 PHE A C 1
ATOM 960 O O . PHE A 1 120 ? -14.892 -5.675 5.693 1.00 98.81 120 PHE A O 1
ATOM 967 N N . ARG A 1 121 ? -16.503 -4.759 6.965 1.00 98.38 121 ARG A N 1
ATOM 968 C CA . ARG A 1 121 ? -17.390 -4.365 5.864 1.00 98.38 121 ARG A CA 1
ATOM 969 C C . ARG A 1 121 ? -17.858 -2.936 6.057 1.00 98.38 121 ARG A C 1
ATOM 971 O O . ARG A 1 121 ? -18.352 -2.597 7.134 1.00 98.38 121 ARG A O 1
ATOM 978 N N . ALA A 1 122 ? -17.783 -2.156 4.985 1.00 97.44 122 ALA A N 1
ATOM 979 C CA . ALA A 1 122 ? -18.063 -0.728 5.011 1.00 97.44 122 ALA A CA 1
ATOM 980 C C . ALA A 1 122 ? -17.109 0.043 5.952 1.00 97.44 122 ALA A C 1
ATOM 982 O O . ALA A 1 122 ? -16.077 -0.488 6.373 1.00 97.44 122 ALA A O 1
ATOM 983 N N . GLY A 1 123 ? -17.440 1.303 6.242 1.00 95.94 123 GLY A N 1
ATOM 984 C CA . GLY A 1 123 ? -16.611 2.229 7.017 1.00 95.94 123 GLY A CA 1
ATOM 985 C C . GLY A 1 123 ? -15.728 3.107 6.128 1.00 95.94 123 GLY A C 1
ATOM 986 O O . GLY A 1 123 ? -15.314 2.707 5.047 1.00 95.94 123 GLY A O 1
ATOM 987 N N . LYS A 1 124 ? -15.435 4.325 6.577 1.00 97.06 124 LYS A N 1
ATOM 988 C CA . LYS A 1 124 ? -14.461 5.213 5.928 1.00 97.06 124 LYS A CA 1
ATOM 989 C C . LYS A 1 124 ? -13.049 4.726 6.233 1.00 97.06 124 LYS A C 1
ATOM 991 O O . LYS A 1 124 ? -12.237 4.603 5.328 1.00 97.06 124 LYS A O 1
ATOM 996 N N . GLU A 1 125 ? -12.811 4.378 7.495 1.00 97.69 125 GLU A N 1
ATOM 997 C CA . GLU A 1 125 ? -11.568 3.794 7.991 1.00 97.69 125 GLU A CA 1
ATOM 998 C C . GLU A 1 125 ? -11.871 2.432 8.634 1.00 97.69 125 GLU A C 1
ATOM 1000 O O . GLU A 1 125 ? -12.682 2.345 9.570 1.00 97.69 125 GLU A O 1
ATOM 1005 N N . ALA A 1 126 ? -11.209 1.358 8.192 1.00 98.56 126 ALA A N 1
ATOM 1006 C CA . ALA A 1 126 ? -11.240 0.109 8.961 1.00 98.56 126 ALA A CA 1
ATOM 1007 C C . ALA A 1 126 ? -10.412 0.270 10.245 1.00 98.56 126 ALA A C 1
ATOM 1009 O O . ALA A 1 126 ? -10.855 -0.067 11.344 1.00 98.56 126 ALA A O 1
ATOM 1010 N N . ILE A 1 127 ? -9.218 0.843 10.120 1.00 98.81 127 ILE A N 1
ATOM 1011 C CA . ILE A 1 127 ? -8.325 1.129 11.235 1.00 98.81 127 ILE A CA 1
ATOM 1012 C C . ILE A 1 127 ? -7.751 2.525 11.023 1.00 98.81 127 ILE A C 1
ATOM 1014 O O . ILE A 1 127 ? -7.133 2.803 10.000 1.00 98.81 127 ILE A O 1
ATOM 1018 N N . TYR A 1 128 ? -7.902 3.388 12.021 1.00 98.62 128 TYR A N 1
ATOM 1019 C CA . TYR A 1 128 ? -7.206 4.662 12.085 1.00 98.62 128 TYR A CA 1
ATOM 1020 C C . TYR A 1 128 ? -6.292 4.690 13.307 1.00 98.62 128 TYR A C 1
ATOM 1022 O O . TYR A 1 128 ? -6.720 4.394 14.423 1.00 98.62 128 TYR A O 1
ATOM 1030 N N . ALA A 1 129 ? -5.024 5.046 13.123 1.00 98.06 129 ALA A N 1
ATOM 1031 C CA . ALA A 1 129 ? -4.060 5.123 14.215 1.00 98.06 129 ALA A CA 1
ATOM 1032 C C . ALA A 1 129 ? -3.357 6.480 14.252 1.00 98.06 129 ALA A C 1
ATOM 1034 O O . ALA A 1 129 ? -2.940 7.016 13.227 1.00 98.06 129 ALA A O 1
ATOM 1035 N N . LYS A 1 130 ? -3.166 7.038 15.447 1.00 96.56 130 LYS A N 1
ATOM 1036 C CA . LYS A 1 130 ? -2.411 8.281 15.628 1.00 96.56 130 LYS A CA 1
ATOM 1037 C C . LYS A 1 130 ? -1.464 8.213 16.812 1.00 96.56 130 LYS A C 1
ATOM 1039 O O . LYS A 1 130 ? -1.809 7.664 17.861 1.00 96.56 130 LYS A O 1
ATOM 1044 N N . ASN A 1 131 ? -0.271 8.783 16.640 1.00 96.31 131 ASN A N 1
ATOM 1045 C CA . ASN A 1 131 ? 0.774 8.865 17.668 1.00 96.31 131 ASN A CA 1
ATOM 1046 C C . ASN A 1 131 ? 1.086 7.510 18.329 1.00 96.31 131 ASN A C 1
ATOM 1048 O O . ASN A 1 131 ? 1.367 7.453 19.524 1.00 96.31 131 ASN A O 1
ATOM 1052 N N . SER A 1 132 ? 0.960 6.422 17.572 1.00 97.31 132 SER A N 1
ATOM 1053 C CA . SER A 1 132 ? 1.030 5.048 18.071 1.00 97.31 132 SER A CA 1
ATOM 1054 C C . SER A 1 132 ? 2.240 4.332 17.481 1.00 97.31 132 SER A C 1
ATOM 1056 O O . SER A 1 132 ? 2.718 4.707 16.411 1.00 97.31 132 SER A O 1
ATOM 1058 N N . ARG A 1 133 ? 2.739 3.298 18.164 1.00 97.81 133 ARG A N 1
ATOM 1059 C CA . ARG A 1 133 ? 3.927 2.559 17.712 1.00 97.81 133 ARG A CA 1
ATOM 1060 C C . ARG A 1 133 ? 3.842 1.058 17.941 1.00 97.81 133 ARG A C 1
ATOM 1062 O O . ARG A 1 133 ? 3.123 0.613 18.833 1.00 97.81 133 ARG A O 1
ATOM 1069 N N . ARG A 1 134 ? 4.634 0.290 17.188 1.00 98.25 134 ARG A N 1
ATOM 1070 C CA . ARG A 1 134 ? 4.681 -1.184 17.270 1.00 98.25 134 ARG A CA 1
ATOM 1071 C C . ARG A 1 134 ? 3.299 -1.784 17.030 1.00 98.25 134 ARG A C 1
ATOM 1073 O O . ARG A 1 134 ? 2.694 -2.395 17.910 1.00 98.25 134 ARG A O 1
ATOM 1080 N N . LEU A 1 135 ? 2.789 -1.523 15.832 1.00 98.62 135 LEU A N 1
ATOM 1081 C CA . LEU A 1 135 ? 1.490 -1.999 15.372 1.00 98.62 135 LEU A CA 1
ATOM 1082 C C . LEU A 1 135 ? 1.692 -3.190 14.437 1.00 98.62 135 LEU A C 1
ATOM 1084 O O . LEU A 1 135 ? 2.487 -3.110 13.506 1.00 98.62 135 LEU A O 1
ATOM 1088 N N . LEU A 1 136 ? 0.951 -4.270 14.667 1.00 98.88 136 LEU A N 1
ATOM 1089 C CA . LEU A 1 136 ? 0.868 -5.410 13.758 1.00 98.88 136 LEU A CA 1
ATOM 1090 C C . LEU A 1 136 ? -0.574 -5.564 13.282 1.00 98.88 136 LEU A C 1
ATOM 1092 O O . LEU A 1 136 ? -1.459 -5.802 14.099 1.00 98.88 136 LEU A O 1
ATOM 1096 N N . VAL A 1 137 ? -0.805 -5.466 11.977 1.00 98.94 137 VAL A N 1
ATOM 1097 C CA . VAL A 1 137 ? -2.101 -5.718 11.338 1.00 98.94 137 VAL A CA 1
ATOM 1098 C C . VAL A 1 137 ? -1.929 -6.863 10.353 1.00 98.94 137 VAL A C 1
ATOM 1100 O O . VAL A 1 137 ? -1.238 -6.710 9.344 1.00 98.94 137 VAL A O 1
ATOM 1103 N N . ARG A 1 138 ? -2.518 -8.026 10.642 1.00 98.88 138 ARG A N 1
ATOM 1104 C CA . ARG A 1 138 ? -2.274 -9.218 9.824 1.00 98.88 138 ARG A CA 1
ATOM 1105 C C . ARG A 1 138 ? -3.477 -10.099 9.568 1.00 98.88 138 ARG A C 1
ATOM 1107 O O . ARG A 1 138 ? -4.336 -10.251 10.432 1.00 98.88 138 ARG A O 1
ATOM 1114 N N . GLY A 1 139 ? -3.499 -10.746 8.405 1.00 98.81 139 GLY A N 1
ATOM 1115 C CA . GLY A 1 139 ? -4.526 -11.742 8.084 1.00 98.81 139 GLY A CA 1
ATOM 1116 C C . GLY A 1 139 ? -5.953 -11.188 8.092 1.00 98.81 139 GLY A C 1
ATOM 1117 O O . GLY A 1 139 ? -6.892 -11.954 8.282 1.00 98.81 139 GLY A O 1
ATOM 1118 N N . CYS A 1 140 ? -6.126 -9.872 7.967 1.00 98.94 140 CYS A N 1
ATOM 1119 C CA . CYS A 1 140 ? -7.427 -9.216 8.000 1.00 98.94 140 CYS A CA 1
ATOM 1120 C C . CYS A 1 140 ? -8.016 -9.077 6.591 1.00 98.94 140 CYS A C 1
ATOM 1122 O O . CYS A 1 140 ? -7.303 -9.123 5.587 1.00 98.94 140 CYS A O 1
ATOM 1124 N N . GLN A 1 141 ? -9.327 -8.857 6.517 1.00 98.88 141 GLN A N 1
ATOM 1125 C CA . GLN A 1 141 ? -10.040 -8.601 5.266 1.00 98.88 141 GLN A CA 1
ATOM 1126 C C . GLN A 1 141 ? -10.886 -7.337 5.381 1.00 98.88 141 GLN A C 1
ATOM 1128 O O . GLN A 1 141 ? -11.621 -7.191 6.355 1.00 98.88 141 GLN A O 1
ATOM 1133 N N . TRP A 1 142 ? -10.855 -6.464 4.375 1.00 98.88 142 TRP A N 1
ATOM 1134 C CA . TRP A 1 142 ? -11.750 -5.309 4.302 1.00 98.88 142 TRP A CA 1
ATOM 1135 C C . TRP A 1 142 ? -12.374 -5.156 2.924 1.00 98.88 142 TRP A C 1
ATOM 1137 O O . TRP A 1 142 ? -11.734 -5.350 1.894 1.00 98.88 142 TRP A O 1
ATOM 1147 N N . THR A 1 143 ? -13.663 -4.838 2.921 1.00 98.81 143 THR A N 1
ATOM 1148 C CA . THR A 1 143 ? -14.437 -4.486 1.730 1.00 98.81 143 THR A CA 1
ATOM 1149 C C . THR A 1 143 ? -15.213 -3.223 2.051 1.00 98.81 143 THR A C 1
ATOM 1151 O O . THR A 1 143 ? -16.142 -3.271 2.863 1.00 98.81 143 THR A O 1
ATOM 1154 N N . GLN A 1 144 ? -14.784 -2.098 1.485 1.00 98.44 144 GLN A N 1
ATOM 1155 C CA . GLN A 1 144 ? -15.356 -0.796 1.809 1.00 98.44 144 GLN A CA 1
ATOM 1156 C C . GLN A 1 144 ? -16.676 -0.581 1.064 1.00 98.44 144 GLN A C 1
ATOM 1158 O O . GLN A 1 144 ? -17.728 -0.409 1.681 1.00 98.44 144 GLN A O 1
ATOM 1163 N N . ASP A 1 145 ? -16.633 -0.641 -0.261 1.00 98.25 145 ASP A N 1
ATOM 1164 C CA . ASP A 1 145 ? -17.813 -0.654 -1.103 1.00 98.25 145 ASP A CA 1
ATOM 1165 C C . ASP A 1 145 ? -18.401 -2.066 -1.153 1.00 98.25 145 ASP A C 1
ATOM 1167 O O . ASP A 1 145 ? -17.785 -3.029 -1.606 1.00 98.25 145 ASP A O 1
ATOM 1171 N N . THR A 1 146 ? -19.621 -2.179 -0.642 1.00 96.81 146 THR A N 1
ATOM 1172 C CA . THR A 1 146 ? -20.371 -3.437 -0.559 1.00 96.81 146 THR A CA 1
ATOM 1173 C C . THR A 1 146 ? -21.487 -3.514 -1.598 1.00 96.81 146 THR A C 1
ATOM 1175 O O . THR A 1 146 ? -22.307 -4.434 -1.550 1.00 96.81 146 THR A O 1
ATOM 1178 N N . SER A 1 147 ? -21.537 -2.559 -2.533 1.00 96.94 147 SER A N 1
ATOM 1179 C CA . SER A 1 147 ? -22.476 -2.594 -3.645 1.00 96.94 147 SER A CA 1
ATOM 1180 C C . SER A 1 147 ? -22.254 -3.855 -4.500 1.00 96.94 147 SER A C 1
ATOM 1182 O O . SER A 1 147 ? -21.113 -4.272 -4.713 1.00 96.94 147 SER A O 1
ATOM 1184 N N . PRO A 1 148 ? -23.322 -4.479 -5.035 1.00 94.94 148 PRO A N 1
ATOM 1185 C CA . PRO A 1 148 ? -23.183 -5.657 -5.894 1.00 94.94 148 PRO A CA 1
ATOM 1186 C C . PRO A 1 148 ? -22.344 -5.416 -7.156 1.00 94.94 148 PRO A C 1
ATOM 1188 O O . PRO A 1 148 ? -21.822 -6.367 -7.728 1.00 94.94 148 PRO A O 1
ATOM 1191 N N . GLY A 1 149 ? -22.262 -4.160 -7.607 1.00 94.31 149 GLY A N 1
ATOM 1192 C CA . GLY A 1 149 ? -21.562 -3.757 -8.823 1.00 94.31 149 GLY A CA 1
ATOM 1193 C C . GLY A 1 149 ? -20.156 -3.205 -8.605 1.00 94.31 149 GLY A C 1
ATOM 1194 O O . GLY A 1 149 ? -19.570 -2.762 -9.585 1.00 94.31 149 GLY A O 1
ATOM 1195 N N . HIS A 1 150 ? -19.627 -3.195 -7.373 1.00 96.00 150 HIS A N 1
ATOM 1196 C CA . HIS A 1 150 ? -18.352 -2.534 -7.046 1.00 96.00 150 HIS A CA 1
ATOM 1197 C C . HIS A 1 150 ? -18.313 -1.089 -7.575 1.00 96.00 150 HIS A C 1
ATOM 1199 O O . HIS A 1 150 ? -17.383 -0.667 -8.269 1.00 96.00 150 HIS A O 1
ATOM 1205 N N . ASP A 1 151 ? -19.393 -0.357 -7.303 1.00 95.75 151 ASP A N 1
ATOM 1206 C CA . ASP A 1 151 ? -19.674 0.991 -7.776 1.00 95.75 151 ASP A CA 1
ATOM 1207 C C . ASP A 1 151 ? -18.508 1.959 -7.590 1.00 95.75 151 ASP A C 1
ATOM 1209 O O . ASP A 1 151 ? -18.252 2.761 -8.487 1.00 95.75 151 ASP A O 1
ATOM 1213 N N . LEU A 1 152 ? -17.778 1.880 -6.476 1.00 95.94 152 LEU A N 1
ATOM 1214 C CA . LEU A 1 152 ? -16.621 2.736 -6.225 1.00 95.94 152 LEU A CA 1
ATOM 1215 C C . LEU A 1 152 ? -15.563 2.601 -7.325 1.00 95.94 152 LEU A C 1
ATOM 1217 O O . LEU A 1 152 ? -14.974 3.596 -7.743 1.00 95.94 152 LEU A O 1
ATOM 1221 N N . TRP A 1 153 ? -15.354 1.385 -7.826 1.00 95.19 153 TRP A N 1
ATOM 1222 C CA . TRP A 1 153 ? -14.402 1.116 -8.895 1.00 95.19 153 TRP A CA 1
ATOM 1223 C C . TRP A 1 153 ? -15.003 1.311 -10.286 1.00 95.19 153 TRP A C 1
ATOM 1225 O O . TRP A 1 153 ? -14.359 1.915 -11.138 1.00 95.19 153 TRP A O 1
ATOM 1235 N N . HIS A 1 154 ? -16.222 0.827 -10.539 1.00 92.19 154 HIS A N 1
ATOM 1236 C CA . HIS A 1 154 ? -16.790 0.763 -11.894 1.00 92.19 154 HIS A CA 1
ATOM 1237 C C . HIS A 1 154 ? -17.685 1.941 -12.289 1.00 92.19 154 HIS A C 1
ATOM 1239 O O . HIS A 1 154 ? -17.981 2.105 -13.472 1.00 92.19 154 HIS A O 1
ATOM 1245 N N . ARG A 1 155 ? -18.163 2.745 -11.335 1.00 91.56 155 ARG A N 1
ATOM 1246 C CA . ARG A 1 155 ? -19.228 3.726 -11.595 1.00 91.56 155 ARG A CA 1
ATOM 1247 C C . ARG A 1 155 ? -18.917 5.119 -11.071 1.00 91.56 155 ARG A C 1
ATOM 1249 O O . ARG A 1 155 ? -19.151 6.086 -11.790 1.00 91.56 155 ARG A O 1
ATOM 1256 N N . ILE A 1 156 ? -18.429 5.223 -9.843 1.00 91.62 156 ILE A N 1
ATOM 1257 C CA . ILE A 1 156 ? -18.213 6.498 -9.162 1.00 91.62 156 ILE A CA 1
ATOM 1258 C C . ILE A 1 156 ? -16.957 7.168 -9.736 1.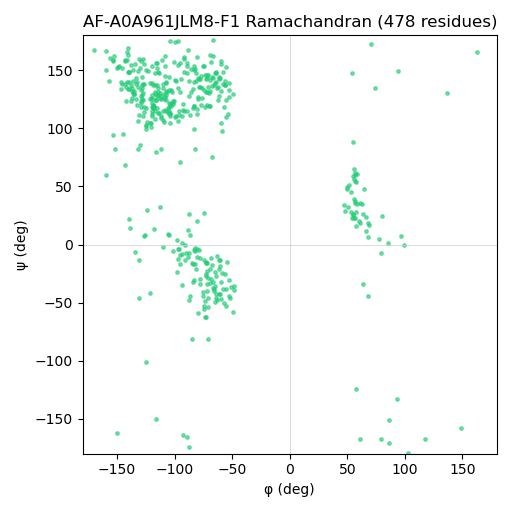00 91.62 156 ILE A C 1
ATOM 1260 O O . ILE A 1 156 ? -15.877 6.567 -9.813 1.00 91.62 156 ILE A O 1
ATOM 1264 N N . ASP A 1 157 ? -17.106 8.418 -10.182 1.00 87.75 157 ASP A N 1
ATOM 1265 C CA . ASP A 1 157 ? -15.970 9.220 -10.632 1.00 87.75 157 ASP A CA 1
ATOM 1266 C C . ASP A 1 157 ? -15.002 9.482 -9.470 1.00 87.75 157 ASP A C 1
ATOM 1268 O O . ASP A 1 157 ? -15.408 9.562 -8.311 1.00 87.75 157 ASP A O 1
ATOM 1272 N N . TRP A 1 158 ? -13.710 9.574 -9.780 1.00 88.81 158 TRP A N 1
ATOM 1273 C CA . TRP A 1 158 ? -12.670 9.699 -8.764 1.00 88.81 158 TRP A CA 1
ATOM 1274 C C . TRP A 1 158 ? -12.862 10.974 -7.946 1.00 88.81 158 TRP A C 1
ATOM 1276 O O . TRP A 1 158 ? -12.817 10.896 -6.723 1.00 88.81 158 TRP A O 1
ATOM 1286 N N . VAL A 1 159 ? -13.183 12.104 -8.588 1.00 86.31 159 VAL A N 1
ATOM 1287 C CA . VAL A 1 159 ? -13.313 13.406 -7.911 1.00 86.31 159 VAL A CA 1
ATOM 1288 C C . VAL A 1 159 ? -14.488 13.398 -6.928 1.00 86.31 159 VAL A C 1
ATOM 1290 O O . VAL A 1 159 ? -14.393 13.915 -5.818 1.00 86.31 159 VAL A O 1
ATOM 1293 N N . GLU A 1 160 ? -15.591 12.739 -7.289 1.00 89.50 160 GLU A N 1
ATOM 1294 C CA . GLU A 1 160 ? -16.761 12.611 -6.415 1.00 89.50 160 GLU A CA 1
ATOM 1295 C C . GLU A 1 160 ? -16.479 11.766 -5.158 1.00 89.50 160 GLU A C 1
ATOM 1297 O O . GLU A 1 160 ? -17.062 12.019 -4.099 1.00 89.50 160 GLU A O 1
ATOM 1302 N N . ALA A 1 161 ? -15.598 10.764 -5.264 1.00 91.12 161 ALA A N 1
ATOM 1303 C CA . ALA A 1 161 ? -15.158 9.946 -4.132 1.00 91.12 161 ALA A CA 1
ATOM 1304 C C . ALA A 1 161 ? -14.011 10.592 -3.336 1.00 91.12 161 ALA A C 1
ATOM 1306 O O . ALA A 1 161 ? -13.952 10.403 -2.121 1.00 91.12 161 ALA A O 1
ATOM 1307 N N . HIS A 1 162 ? -13.133 11.355 -3.995 1.00 89.06 162 HIS A N 1
ATOM 1308 C CA . HIS A 1 162 ? -12.053 12.119 -3.371 1.00 89.06 162 HIS A CA 1
ATOM 1309 C C . HIS A 1 162 ? -12.625 13.186 -2.432 1.00 89.06 162 HIS A C 1
ATOM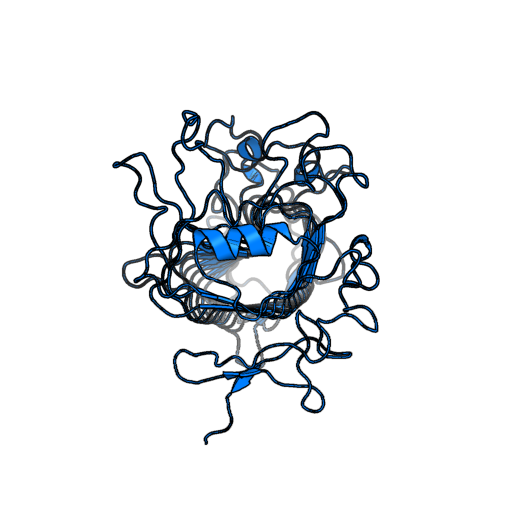 1311 O O . HIS A 1 162 ? -12.242 13.266 -1.263 1.00 89.06 162 HIS A O 1
ATOM 1317 N N . GLY A 1 163 ? -13.615 13.936 -2.916 1.00 78.62 163 GLY A N 1
ATOM 1318 C CA . GLY A 1 163 ? -14.133 15.121 -2.247 1.00 78.62 163 GLY A CA 1
ATOM 1319 C C . GLY A 1 163 ? -13.167 16.304 -2.371 1.00 78.62 163 GLY A C 1
ATOM 1320 O O . GLY A 1 163 ? -11.961 16.164 -2.183 1.00 78.62 163 GLY A O 1
ATOM 1321 N N . GLY A 1 164 ? -13.681 17.484 -2.697 1.00 69.50 164 GLY A N 1
ATOM 1322 C CA . GLY A 1 164 ? -12.889 18.605 -3.192 1.00 69.50 164 GLY A CA 1
ATOM 1323 C C . GLY A 1 164 ? -12.544 18.465 -4.679 1.00 69.50 164 GLY A C 1
ATOM 1324 O O . GLY A 1 164 ? -13.152 17.682 -5.402 1.00 69.50 164 GLY A O 1
ATOM 1325 N N . GLU A 1 165 ? -11.611 19.292 -5.159 1.00 69.56 165 GLU A N 1
ATOM 1326 C CA . GLU A 1 165 ? -11.084 19.266 -6.543 1.00 69.56 165 GLU A CA 1
ATOM 1327 C C . GLU A 1 165 ? -12.143 19.318 -7.668 1.00 69.56 165 GLU A C 1
ATOM 1329 O O . GLU A 1 165 ? -11.918 18.867 -8.786 1.00 69.56 165 GLU A O 1
ATOM 1334 N N . GLY A 1 166 ? -13.300 19.931 -7.388 1.00 63.53 166 GLY A N 1
ATOM 1335 C CA . GLY A 1 166 ? -14.390 20.119 -8.355 1.00 63.53 166 GLY A CA 1
ATOM 1336 C C . GLY A 1 166 ? -15.534 19.106 -8.252 1.00 63.53 166 GLY A C 1
ATOM 1337 O O . GLY A 1 166 ? -16.500 19.224 -9.004 1.00 63.53 166 GLY A O 1
ATOM 1338 N N . GLY A 1 167 ? -15.462 18.149 -7.323 1.00 72.31 167 GLY A N 1
ATOM 1339 C CA . GLY A 1 167 ? -16.555 17.224 -7.014 1.00 72.31 167 GLY A CA 1
ATOM 1340 C C . GLY A 1 167 ? -17.607 17.850 -6.101 1.00 72.31 167 GLY A C 1
ATOM 1341 O O . GLY A 1 167 ? -17.347 18.834 -5.410 1.00 72.31 167 GLY A O 1
ATOM 1342 N N . ASN A 1 168 ? -18.802 17.257 -6.060 1.00 82.50 168 ASN A N 1
ATOM 1343 C CA . ASN A 1 168 ? -19.885 17.698 -5.167 1.00 82.50 168 ASN A CA 1
ATOM 1344 C C . ASN A 1 168 ? -19.846 17.026 -3.781 1.00 82.50 168 ASN A C 1
ATOM 1346 O O . ASN A 1 168 ? -20.822 17.091 -3.031 1.00 82.50 168 ASN A O 1
ATOM 1350 N N . ASP A 1 169 ? -18.741 16.347 -3.458 1.00 84.88 169 ASP A N 1
ATOM 1351 C CA . ASP A 1 169 ? -18.502 15.592 -2.223 1.00 84.88 169 ASP A CA 1
ATOM 1352 C C . ASP A 1 169 ? -19.526 14.484 -1.936 1.00 84.88 169 ASP A C 1
ATOM 1354 O O . ASP A 1 169 ? -19.583 13.969 -0.822 1.00 84.88 169 ASP A O 1
ATOM 1358 N N . THR A 1 170 ? -20.328 14.069 -2.922 1.00 90.69 170 THR A N 1
ATOM 1359 C CA . THR A 1 170 ? -21.445 13.124 -2.734 1.00 90.69 170 THR A CA 1
ATOM 1360 C C . THR A 1 170 ? -20.986 11.775 -2.182 1.00 90.69 170 THR A C 1
ATOM 1362 O O . THR A 1 170 ? -21.715 11.119 -1.436 1.00 90.69 170 THR A O 1
ATOM 1365 N N . PHE A 1 171 ? -19.771 11.359 -2.539 1.00 94.25 171 PHE A N 1
ATOM 1366 C CA . PHE A 1 171 ? -19.196 10.065 -2.189 1.00 94.25 171 PHE A CA 1
ATOM 1367 C C . PHE A 1 171 ? -17.923 10.194 -1.335 1.00 94.25 171 PHE A C 1
ATOM 1369 O O . PHE A 1 171 ? -17.241 9.198 -1.099 1.00 94.25 171 PHE A O 1
ATOM 1376 N N . ALA A 1 172 ? -17.644 11.383 -0.782 1.00 93.62 172 ALA A N 1
ATOM 1377 C CA . ALA A 1 172 ? -16.452 11.678 0.027 1.00 93.62 172 ALA A CA 1
ATOM 1378 C C . ALA A 1 172 ? -16.362 10.876 1.345 1.00 93.62 172 ALA A C 1
ATOM 1380 O O . ALA A 1 172 ? -15.329 10.852 2.029 1.00 93.62 172 ALA A O 1
ATOM 1381 N N . TYR A 1 173 ? -17.435 10.174 1.724 1.00 94.25 173 TYR A N 1
ATOM 1382 C CA . TYR A 1 173 ? -17.388 9.198 2.809 1.00 94.25 173 TYR A CA 1
ATOM 1383 C C . TYR A 1 173 ? -16.488 8.002 2.475 1.00 94.25 173 TYR A C 1
ATOM 1385 O O . TYR A 1 173 ? -15.971 7.386 3.401 1.00 94.25 173 TYR A O 1
ATOM 1393 N N . PHE A 1 174 ? -16.244 7.695 1.196 1.00 96.81 174 PHE A N 1
ATOM 1394 C CA . PHE A 1 174 ? -15.295 6.655 0.804 1.00 96.81 174 PHE A CA 1
ATOM 1395 C C . PHE A 1 174 ? -13.835 7.061 1.022 1.00 96.81 174 PHE A C 1
ATOM 1397 O O . PHE A 1 174 ? -13.026 6.166 1.243 1.00 96.81 174 PHE A O 1
ATOM 1404 N N . ASN A 1 175 ? -13.488 8.359 1.031 1.00 95.69 175 ASN A N 1
ATOM 1405 C CA . ASN A 1 175 ? -12.102 8.836 1.167 1.00 95.69 175 ASN A CA 1
ATOM 1406 C C . ASN A 1 175 ? -11.483 8.564 2.553 1.00 95.69 175 ASN A C 1
ATOM 1408 O O . ASN A 1 175 ? -11.321 9.455 3.393 1.00 95.69 175 ASN A O 1
ATOM 1412 N N . GLY A 1 176 ? -11.127 7.310 2.781 1.00 95.75 176 GLY A N 1
ATOM 1413 C CA . GLY A 1 176 ? -10.354 6.804 3.904 1.00 95.75 176 GLY A CA 1
ATOM 1414 C C . GLY A 1 176 ? -9.567 5.571 3.467 1.00 95.75 176 GLY A C 1
ATOM 1415 O O . GLY A 1 176 ? -9.345 5.379 2.267 1.00 95.75 176 GLY A O 1
ATOM 1416 N N . ALA A 1 177 ? -9.105 4.769 4.422 1.00 98.38 177 ALA A N 1
ATOM 1417 C CA . ALA A 1 177 ? -8.167 3.684 4.177 1.00 98.38 177 ALA A CA 1
ATOM 1418 C C . ALA A 1 177 ? -8.469 2.427 5.014 1.00 98.38 177 ALA A C 1
ATOM 1420 O O . ALA A 1 177 ? -9.202 2.444 6.007 1.00 98.38 177 ALA A O 1
ATOM 1421 N N . PHE A 1 178 ? -7.852 1.305 4.633 1.00 98.88 178 PHE A N 1
ATOM 1422 C CA . PHE A 1 178 ? -7.838 0.113 5.481 1.00 98.88 178 PHE A CA 1
ATOM 1423 C C . PHE A 1 178 ? -7.053 0.412 6.755 1.00 98.88 178 PHE A C 1
ATOM 1425 O O . PHE A 1 178 ? -7.531 0.174 7.863 1.00 98.88 178 PHE A O 1
ATOM 1432 N N . LEU A 1 179 ? -5.856 0.970 6.575 1.00 98.81 179 LEU A N 1
ATOM 1433 C CA . LEU A 1 179 ? -5.066 1.544 7.647 1.00 98.81 179 LEU A CA 1
ATOM 1434 C C . LEU A 1 179 ? -4.726 2.989 7.295 1.00 98.81 179 LEU A C 1
ATOM 1436 O O . LEU A 1 179 ? -3.788 3.252 6.541 1.00 98.81 179 LEU A O 1
ATOM 1440 N N . GLY A 1 180 ? -5.484 3.916 7.867 1.00 98.06 180 GLY A N 1
ATOM 1441 C CA . GLY A 1 180 ? -5.144 5.329 7.892 1.00 98.06 180 GLY A CA 1
ATOM 1442 C C . GLY A 1 180 ? -4.312 5.658 9.131 1.00 98.06 180 GLY A C 1
ATOM 1443 O O . GLY A 1 180 ? -4.517 5.088 10.208 1.00 98.06 180 GLY A O 1
ATOM 1444 N N . GLY A 1 181 ? -3.391 6.614 9.043 1.00 96.19 181 GLY A N 1
ATOM 1445 C CA . GLY A 1 181 ? -2.718 7.042 10.261 1.00 96.19 181 GLY A CA 1
ATOM 1446 C C . GLY A 1 181 ? -1.851 8.280 10.195 1.00 96.19 181 GLY A C 1
ATOM 1447 O O . GLY A 1 181 ? -1.527 8.802 9.132 1.00 96.19 181 GLY A O 1
ATOM 1448 N N . LYS A 1 182 ? -1.493 8.759 11.387 1.00 95.69 182 LYS A N 1
ATOM 1449 C CA . LYS A 1 182 ? -0.663 9.946 11.595 1.00 95.69 182 LYS A CA 1
ATOM 1450 C C . LYS A 1 182 ? 0.401 9.695 12.650 1.00 95.69 182 LYS A C 1
ATOM 1452 O O . LYS A 1 182 ? 0.080 9.262 13.759 1.00 95.69 182 LYS A O 1
ATOM 1457 N N . SER A 1 183 ? 1.641 10.056 12.347 1.00 94.81 183 SER A N 1
ATOM 1458 C CA . SER A 1 183 ? 2.743 9.998 13.309 1.00 94.81 183 SER A CA 1
ATOM 1459 C C . SER A 1 183 ? 2.948 8.593 13.891 1.00 94.81 183 SER A C 1
ATOM 1461 O O . SER A 1 183 ? 2.902 8.413 15.112 1.00 94.81 183 SER A O 1
ATOM 1463 N N . LEU A 1 184 ? 3.099 7.596 13.012 1.00 96.62 184 LEU A N 1
ATOM 1464 C CA . LEU A 1 184 ? 3.274 6.188 13.381 1.00 96.62 184 LEU A CA 1
ATOM 1465 C C . LEU A 1 184 ? 4.741 5.746 13.305 1.00 96.62 184 LEU A C 1
ATOM 1467 O O . LEU A 1 184 ? 5.553 6.336 12.594 1.00 96.62 184 LEU A O 1
ATOM 1471 N N . GLU A 1 185 ? 5.072 4.691 14.044 1.00 95.81 185 GLU A N 1
ATOM 1472 C CA . GLU A 1 185 ? 6.422 4.124 14.110 1.00 95.81 185 GLU A CA 1
ATOM 1473 C C . GLU A 1 185 ? 6.358 2.603 14.293 1.00 95.81 185 GLU A C 1
ATOM 1475 O O . GLU A 1 185 ? 5.543 2.107 15.077 1.00 95.81 185 GLU A O 1
ATOM 1480 N N . SER A 1 186 ? 7.233 1.851 13.621 1.00 97.88 186 SER A N 1
ATOM 1481 C CA . SER A 1 186 ? 7.288 0.385 13.719 1.00 97.88 186 SER A CA 1
ATOM 1482 C C . SER A 1 186 ? 5.934 -0.264 13.392 1.00 97.88 186 SER A C 1
ATOM 1484 O O . SER A 1 186 ? 5.279 -0.849 14.259 1.00 97.88 186 SER A O 1
ATOM 1486 N N . VAL A 1 187 ? 5.477 -0.120 12.150 1.00 98.62 187 VAL A N 1
ATOM 1487 C CA . VAL A 1 187 ? 4.178 -0.640 11.690 1.00 98.62 187 VAL A CA 1
ATOM 1488 C C . VAL A 1 187 ? 4.403 -1.818 10.751 1.00 98.62 187 VAL A C 1
ATOM 1490 O O . VAL A 1 187 ? 5.151 -1.705 9.789 1.00 98.62 187 VAL A O 1
ATOM 1493 N N . CYS A 1 188 ? 3.733 -2.940 10.992 1.00 98.88 188 CYS A N 1
ATOM 1494 C CA . CYS A 1 188 ? 3.729 -4.092 10.098 1.00 98.88 188 CYS A CA 1
ATOM 1495 C C . CYS A 1 188 ? 2.299 -4.389 9.638 1.00 98.88 188 CYS A C 1
ATOM 1497 O O . CYS A 1 188 ? 1.419 -4.631 10.466 1.00 98.88 188 CYS A O 1
ATOM 1499 N N . VAL A 1 189 ? 2.074 -4.370 8.326 1.00 98.88 189 VAL A N 1
ATOM 1500 C CA . VAL A 1 189 ? 0.803 -4.699 7.675 1.00 98.88 189 VAL A CA 1
ATOM 1501 C C . VAL A 1 189 ? 1.047 -5.873 6.740 1.00 98.88 189 VAL A C 1
ATOM 1503 O O . VAL A 1 189 ? 1.657 -5.707 5.683 1.00 98.88 189 VAL A O 1
ATOM 1506 N N . GLU A 1 190 ? 0.617 -7.072 7.131 1.00 98.69 190 GLU A N 1
ATOM 1507 C CA . GLU A 1 190 ? 0.978 -8.290 6.404 1.00 98.69 190 GLU A CA 1
ATOM 1508 C C . GLU A 1 190 ? -0.182 -9.246 6.111 1.00 98.69 190 GLU A C 1
ATOM 1510 O O . GLU A 1 190 ? -1.020 -9.530 6.966 1.00 98.69 190 GLU A O 1
ATOM 1515 N N . ARG A 1 191 ? -0.186 -9.830 4.908 1.00 98.81 191 ARG A N 1
ATOM 1516 C CA . ARG A 1 191 ? -1.134 -10.892 4.519 1.00 98.81 191 ARG A CA 1
ATOM 1517 C C . ARG A 1 191 ? -2.608 -10.495 4.671 1.00 98.81 191 ARG A C 1
ATOM 1519 O O . ARG A 1 191 ? -3.432 -11.320 5.057 1.00 98.81 191 ARG A O 1
ATOM 1526 N N . ASN A 1 192 ? -2.938 -9.231 4.410 1.00 98.94 192 ASN A N 1
ATOM 1527 C CA . ASN A 1 192 ? -4.314 -8.732 4.420 1.00 98.94 192 ASN A CA 1
ATOM 1528 C C . ASN A 1 192 ? -4.918 -8.741 3.009 1.00 98.94 192 ASN A C 1
ATOM 1530 O O . ASN A 1 192 ? -4.194 -8.654 2.020 1.00 98.94 192 ASN A O 1
ATOM 1534 N N . VAL A 1 193 ? -6.248 -8.793 2.923 1.00 98.94 193 VAL A N 1
ATOM 1535 C CA . VAL A 1 193 ? -7.001 -8.627 1.670 1.00 98.94 193 VAL A CA 1
ATOM 1536 C C . VAL A 1 193 ? -7.832 -7.354 1.755 1.00 98.94 193 VAL A C 1
ATOM 1538 O O . VAL A 1 193 ? -8.774 -7.266 2.543 1.00 98.94 193 VAL A O 1
ATOM 1541 N N . ILE A 1 194 ? -7.489 -6.369 0.935 1.00 98.94 194 ILE A N 1
ATOM 1542 C CA . ILE A 1 194 ? -8.091 -5.039 0.933 1.00 98.94 194 ILE A CA 1
ATOM 1543 C C . ILE A 1 194 ? -8.728 -4.826 -0.430 1.00 98.94 194 ILE A C 1
ATOM 1545 O O . ILE A 1 194 ? -8.035 -4.875 -1.446 1.00 98.94 194 ILE A O 1
ATOM 1549 N N . ARG A 1 195 ? -10.047 -4.626 -0.474 1.00 98.69 195 ARG A N 1
ATOM 1550 C CA . ARG A 1 195 ? -10.752 -4.528 -1.752 1.00 98.69 195 ARG A CA 1
ATOM 1551 C C . ARG A 1 195 ? -11.874 -3.517 -1.781 1.00 98.69 195 ARG A C 1
ATOM 1553 O O . ARG A 1 195 ? -12.451 -3.202 -0.738 1.00 98.69 195 ARG A O 1
ATOM 1560 N N . ASP A 1 196 ? -12.209 -3.106 -3.001 1.00 98.56 196 ASP A N 1
ATOM 1561 C CA . ASP A 1 196 ? -13.354 -2.245 -3.292 1.00 98.56 196 ASP A CA 1
ATOM 1562 C C . ASP A 1 196 ? -13.308 -0.983 -2.432 1.00 98.56 196 ASP A C 1
ATOM 1564 O O . ASP A 1 196 ? -14.279 -0.632 -1.770 1.00 98.56 196 ASP A O 1
ATOM 1568 N N . ALA A 1 197 ? -12.128 -0.375 -2.342 1.00 98.44 197 ALA A N 1
ATOM 1569 C CA . ALA A 1 197 ? -11.819 0.651 -1.358 1.00 98.44 197 ALA A CA 1
ATOM 1570 C C . ALA A 1 197 ? -11.188 1.870 -2.010 1.00 98.44 197 ALA A C 1
ATOM 1572 O O . ALA A 1 197 ? -10.648 1.789 -3.111 1.00 98.44 197 ALA A O 1
ATOM 1573 N N . TYR A 1 198 ? -11.252 3.003 -1.321 1.00 97.69 198 TYR A N 1
ATOM 1574 C CA . TYR A 1 198 ? -10.658 4.231 -1.815 1.00 97.69 198 TYR A CA 1
ATOM 1575 C C . TYR A 1 198 ? -9.130 4.183 -1.699 1.00 97.69 198 TYR A C 1
ATOM 1577 O O . TYR A 1 198 ? -8.458 4.121 -2.724 1.00 97.69 198 TYR A O 1
ATOM 1585 N N . ASN A 1 199 ? -8.584 4.076 -0.482 1.00 98.56 199 ASN A N 1
ATOM 1586 C CA . ASN A 1 199 ? -7.165 3.788 -0.247 1.00 98.56 199 ASN A CA 1
ATOM 1587 C C . ASN A 1 199 ? -6.956 2.450 0.473 1.00 98.56 199 ASN A C 1
ATOM 1589 O O . ASN A 1 199 ? -7.821 1.963 1.203 1.00 98.56 199 ASN A O 1
ATOM 1593 N N . GLY A 1 200 ? -5.769 1.871 0.306 1.00 98.69 200 GLY A N 1
ATOM 1594 C CA . GLY A 1 200 ? -5.313 0.734 1.097 1.00 98.69 200 GLY A CA 1
ATOM 1595 C C . GLY A 1 200 ? -4.675 1.193 2.406 1.00 98.69 200 GLY A C 1
ATOM 1596 O O . GLY A 1 200 ? -5.305 1.182 3.459 1.00 98.69 200 GLY A O 1
ATOM 1597 N N . ILE A 1 201 ? -3.412 1.598 2.352 1.00 98.81 201 ILE A N 1
ATOM 1598 C CA . ILE A 1 201 ? -2.620 2.020 3.508 1.00 98.81 201 ILE A CA 1
ATOM 1599 C C . ILE A 1 201 ? -2.182 3.462 3.280 1.00 98.81 201 ILE A C 1
ATOM 1601 O O . ILE A 1 201 ? -1.396 3.716 2.370 1.00 98.81 201 ILE A O 1
ATOM 1605 N N . ARG A 1 202 ? -2.661 4.387 4.120 1.00 98.12 202 ARG A N 1
ATOM 1606 C CA . ARG A 1 202 ? -2.351 5.818 4.021 1.00 98.12 202 ARG A CA 1
ATOM 1607 C C . ARG A 1 202 ? -1.780 6.357 5.326 1.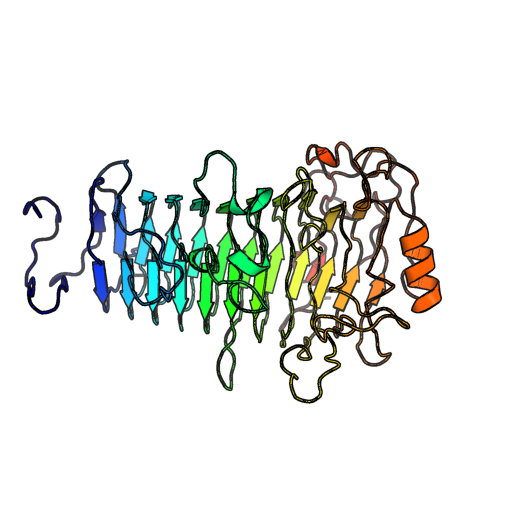00 98.12 202 ARG A C 1
ATOM 1609 O O . ARG A 1 202 ? -2.521 6.581 6.287 1.00 98.12 202 ARG A O 1
ATOM 1616 N N . LEU A 1 203 ? -0.464 6.560 5.384 1.00 97.94 203 LEU A N 1
ATOM 1617 C CA . LEU A 1 203 ? 0.235 6.953 6.613 1.00 97.94 203 LEU A CA 1
ATOM 1618 C C . LEU A 1 203 ? 0.958 8.283 6.443 1.00 97.94 203 LEU A C 1
ATOM 1620 O O . LEU A 1 203 ? 1.804 8.438 5.568 1.00 97.94 203 LEU A O 1
ATOM 1624 N N . LYS A 1 204 ? 0.677 9.223 7.341 1.00 95.44 204 LYS A N 1
ATOM 1625 C CA . LYS A 1 204 ? 1.171 10.594 7.254 1.00 95.44 204 LYS A CA 1
ATOM 1626 C C . LYS A 1 204 ? 2.185 10.919 8.342 1.00 95.44 204 LYS A C 1
ATOM 1628 O O . LYS A 1 204 ? 1.889 10.791 9.533 1.00 95.44 204 LYS A O 1
ATOM 1633 N N . GLY A 1 205 ? 3.341 11.445 7.941 1.00 91.56 205 GLY A N 1
ATOM 1634 C CA . GLY A 1 205 ? 4.262 12.115 8.856 1.00 91.56 205 GLY A CA 1
ATOM 1635 C C . GLY A 1 205 ? 3.763 13.521 9.202 1.00 91.56 205 GLY A C 1
ATOM 1636 O O . GLY A 1 205 ? 3.596 14.362 8.320 1.00 91.56 205 GLY A O 1
ATOM 1637 N N . GLU A 1 206 ? 3.516 13.814 10.481 1.00 84.62 206 GLU A N 1
ATOM 1638 C CA . GLU A 1 206 ? 3.126 15.160 10.929 1.00 84.62 206 GLU A CA 1
ATOM 1639 C C . GLU A 1 206 ? 4.076 15.726 11.991 1.00 84.62 206 GLU A C 1
ATOM 1641 O O . GLU A 1 206 ? 4.613 14.999 12.826 1.00 84.62 206 GLU A O 1
ATOM 1646 N N . GLY A 1 207 ? 4.224 17.055 11.990 1.00 76.31 207 GLY A N 1
ATOM 1647 C CA . GLY A 1 207 ? 5.033 17.805 12.953 1.00 76.31 207 GLY A CA 1
ATOM 1648 C C . GLY A 1 207 ? 6.388 18.254 12.400 1.00 76.31 207 GLY A C 1
ATOM 1649 O O . GLY A 1 207 ? 6.707 18.024 11.239 1.00 76.31 207 GLY A O 1
ATOM 1650 N N . LYS A 1 208 ? 7.174 18.935 13.248 1.00 66.94 208 LYS A N 1
ATOM 1651 C CA . LYS A 1 208 ? 8.548 19.366 12.917 1.00 66.94 208 LYS A CA 1
ATOM 1652 C C . LYS A 1 208 ? 9.515 18.185 12.790 1.00 66.94 208 LYS A C 1
ATOM 1654 O O . LYS A 1 208 ? 10.459 18.256 12.018 1.00 66.94 208 LYS A O 1
ATOM 1659 N N . GLU A 1 209 ? 9.245 17.120 13.538 1.00 71.19 209 GLU A N 1
ATOM 1660 C CA . GLU A 1 209 ? 9.934 15.831 13.478 1.00 71.19 209 GLU A CA 1
ATOM 1661 C C . GLU A 1 209 ? 8.910 14.786 13.017 1.00 71.19 209 GLU A C 1
ATOM 1663 O O . GLU A 1 209 ? 8.272 14.134 13.855 1.00 71.19 209 GLU A O 1
ATOM 1668 N N . PRO A 1 210 ? 8.637 14.713 11.702 1.00 76.00 210 PRO A N 1
ATOM 1669 C CA . PRO A 1 210 ? 7.593 13.847 11.182 1.00 76.00 210 PRO A CA 1
ATOM 1670 C C . PRO A 1 210 ? 7.927 12.385 11.487 1.00 76.00 210 PRO A C 1
ATOM 1672 O O . PRO A 1 210 ? 8.990 11.885 11.130 1.00 76.00 210 PRO A O 1
ATOM 1675 N N . ARG A 1 211 ? 7.006 11.693 12.165 1.00 83.62 211 ARG A N 1
ATOM 1676 C CA . ARG A 1 211 ? 7.141 10.262 12.471 1.00 83.62 211 ARG A CA 1
ATOM 1677 C C . ARG A 1 211 ? 6.387 9.457 11.428 1.00 83.62 211 ARG A C 1
ATOM 1679 O O . ARG A 1 211 ? 5.170 9.581 11.325 1.00 83.62 211 ARG A O 1
ATOM 1686 N N . ASN A 1 212 ? 7.099 8.666 10.644 1.00 94.81 212 ASN A N 1
ATOM 1687 C CA . ASN A 1 212 ? 6.495 7.682 9.756 1.00 94.81 212 ASN A CA 1
ATOM 1688 C C . ASN A 1 212 ? 7.547 6.633 9.396 1.00 94.81 212 ASN A C 1
ATOM 1690 O O . ASN A 1 212 ? 7.974 6.514 8.244 1.00 94.81 212 ASN A O 1
ATOM 1694 N N . ASN A 1 213 ? 8.048 5.970 10.438 1.00 95.38 213 ASN A N 1
ATOM 1695 C CA . ASN A 1 213 ? 9.323 5.265 10.399 1.00 95.38 213 ASN A CA 1
ATOM 1696 C C . ASN A 1 213 ? 9.125 3.766 10.607 1.00 95.38 213 ASN A C 1
ATOM 1698 O O . ASN A 1 213 ? 8.246 3.357 11.371 1.00 95.38 213 ASN A O 1
ATOM 1702 N N . ASP A 1 214 ? 9.982 2.965 9.980 1.00 97.50 214 ASP A N 1
ATOM 1703 C CA . ASP A 1 214 ? 10.035 1.511 10.156 1.00 97.50 214 ASP A CA 1
ATOM 1704 C C . ASP A 1 214 ? 8.698 0.841 9.816 1.00 97.50 214 ASP A C 1
ATOM 1706 O O . ASP A 1 214 ? 8.043 0.218 10.656 1.00 97.50 214 ASP A O 1
ATOM 1710 N N . VAL A 1 215 ? 8.262 1.006 8.568 1.00 98.56 215 VAL A N 1
ATOM 1711 C CA . VAL A 1 215 ? 6.993 0.455 8.083 1.00 98.56 215 VAL A CA 1
ATOM 1712 C C . VAL A 1 215 ? 7.264 -0.734 7.172 1.00 98.56 215 VAL A C 1
ATOM 1714 O O . VAL A 1 215 ? 8.080 -0.660 6.263 1.00 98.56 215 VAL A O 1
ATOM 1717 N N . THR A 1 216 ? 6.580 -1.847 7.407 1.00 98.81 216 THR A N 1
ATOM 1718 C CA . THR A 1 216 ? 6.601 -3.033 6.549 1.00 98.81 216 THR A CA 1
ATOM 1719 C C . THR A 1 216 ? 5.200 -3.311 6.029 1.00 98.81 216 THR A C 1
ATOM 1721 O O . THR A 1 216 ? 4.264 -3.458 6.812 1.00 98.81 216 THR A O 1
ATOM 1724 N N . ILE A 1 217 ? 5.062 -3.410 4.711 1.00 98.88 217 ILE A N 1
ATOM 1725 C CA . ILE A 1 217 ? 3.823 -3.736 4.009 1.00 98.88 217 ILE A CA 1
ATOM 1726 C C . ILE A 1 217 ? 4.120 -4.942 3.124 1.00 98.88 217 ILE A C 1
ATOM 1728 O O . ILE A 1 217 ? 4.760 -4.797 2.079 1.00 98.88 217 ILE A O 1
ATOM 1732 N N . ALA A 1 218 ? 3.706 -6.132 3.564 1.00 98.81 218 ALA A N 1
ATOM 1733 C CA . ALA A 1 218 ? 4.154 -7.371 2.939 1.00 98.81 218 ALA A CA 1
ATOM 1734 C C . ALA A 1 218 ? 3.070 -8.426 2.708 1.00 98.81 218 ALA A C 1
ATOM 1736 O O . ALA A 1 218 ? 2.301 -8.761 3.608 1.00 98.81 218 ALA A O 1
ATOM 1737 N N . GLY A 1 219 ? 3.048 -9.033 1.520 1.00 98.75 219 GLY A N 1
ATOM 1738 C CA . GLY A 1 219 ? 2.152 -10.163 1.254 1.00 98.75 219 GLY A CA 1
ATOM 1739 C C . GLY A 1 219 ? 0.666 -9.803 1.209 1.00 98.75 219 GLY A C 1
ATOM 1740 O O . GLY A 1 219 ? -0.159 -10.693 1.393 1.00 98.75 219 GLY A O 1
ATOM 1741 N N . ASN A 1 220 ? 0.305 -8.524 1.068 1.00 98.94 220 ASN A N 1
ATOM 1742 C CA . ASN A 1 220 ? -1.094 -8.098 1.019 1.00 98.94 220 ASN A CA 1
ATOM 1743 C C . ASN A 1 220 ? -1.642 -8.190 -0.408 1.00 98.94 220 ASN A C 1
ATOM 1745 O O . ASN A 1 220 ? -0.907 -7.978 -1.370 1.00 98.94 220 ASN A O 1
ATOM 1749 N N . THR A 1 221 ? -2.946 -8.422 -0.531 1.00 98.94 221 THR A N 1
ATOM 1750 C CA . THR A 1 221 ? -3.679 -8.298 -1.793 1.00 98.94 221 THR A CA 1
ATOM 1751 C C . THR A 1 221 ? -4.509 -7.023 -1.765 1.00 98.94 221 THR A C 1
ATOM 1753 O O . THR A 1 221 ? -5.375 -6.858 -0.902 1.00 98.94 221 THR A O 1
ATOM 1756 N N . PHE A 1 222 ? -4.274 -6.147 -2.734 1.00 98.94 222 PHE A N 1
ATOM 1757 C CA . PHE A 1 222 ? -5.064 -4.951 -2.995 1.00 98.94 222 PHE A CA 1
ATOM 1758 C C . PHE A 1 222 ? -5.879 -5.179 -4.264 1.00 98.94 222 PHE A C 1
ATOM 1760 O O . PHE A 1 222 ? -5.306 -5.515 -5.296 1.00 98.94 222 PHE A O 1
ATOM 1767 N N . LEU A 1 223 ? -7.200 -5.023 -4.197 1.00 98.50 223 LEU A N 1
ATOM 1768 C CA . LEU A 1 223 ? -8.092 -5.312 -5.320 1.00 98.50 223 LEU A CA 1
ATOM 1769 C C . LEU A 1 223 ? -9.095 -4.181 -5.547 1.00 98.50 223 LEU A C 1
ATOM 1771 O O . LEU A 1 223 ? -9.926 -3.930 -4.678 1.00 98.50 223 LEU A O 1
ATOM 1775 N N . ARG A 1 224 ? -9.087 -3.559 -6.730 1.00 97.88 224 ARG A N 1
ATOM 1776 C CA . ARG A 1 224 ? -10.008 -2.458 -7.077 1.00 97.88 224 ARG A CA 1
ATOM 1777 C C . ARG A 1 224 ? -9.898 -1.304 -6.080 1.00 97.88 224 ARG A C 1
ATOM 1779 O O . ARG A 1 224 ? -10.856 -0.962 -5.384 1.00 97.88 224 ARG A O 1
ATOM 1786 N N . ILE A 1 225 ? -8.691 -0.744 -5.985 1.00 98.31 225 ILE A N 1
ATOM 1787 C CA . ILE A 1 225 ? -8.404 0.416 -5.134 1.00 98.31 225 ILE A CA 1
ATOM 1788 C C . ILE A 1 225 ? -8.553 1.694 -5.953 1.00 98.31 225 ILE A C 1
ATOM 1790 O O . ILE A 1 225 ? -7.819 1.907 -6.920 1.00 98.31 225 ILE A O 1
ATOM 1794 N N . ARG A 1 226 ? -9.524 2.530 -5.582 1.00 96.38 226 ARG A N 1
ATOM 1795 C CA . ARG A 1 226 ? -9.950 3.680 -6.387 1.00 96.38 226 ARG A CA 1
ATOM 1796 C C . ARG A 1 226 ? -8.943 4.822 -6.407 1.00 96.38 226 ARG A C 1
ATOM 1798 O O . ARG A 1 226 ? -8.963 5.593 -7.359 1.00 96.38 226 ARG A O 1
ATOM 1805 N N . ASP A 1 227 ? -8.074 4.893 -5.409 1.00 95.00 227 ASP A N 1
ATOM 1806 C CA . ASP A 1 227 ? -6.985 5.855 -5.323 1.00 95.00 227 ASP A CA 1
ATOM 1807 C C . ASP A 1 227 ? -5.654 5.110 -5.132 1.00 95.00 227 ASP A C 1
ATOM 1809 O O . ASP A 1 227 ? -5.150 4.525 -6.099 1.00 95.00 227 ASP A O 1
ATOM 1813 N N . ASN A 1 228 ? -5.103 5.043 -3.914 1.00 97.50 228 ASN A N 1
ATOM 1814 C CA . ASN A 1 228 ? -3.780 4.477 -3.671 1.00 97.50 228 ASN A CA 1
ATOM 1815 C C . ASN A 1 228 ? -3.793 3.241 -2.749 1.00 97.50 228 ASN A C 1
ATOM 1817 O O . ASN A 1 228 ? -4.166 3.326 -1.576 1.00 97.50 228 ASN A O 1
ATOM 1821 N N . PRO A 1 229 ? -3.348 2.059 -3.227 1.00 98.50 229 PRO A N 1
ATOM 1822 C CA . PRO A 1 229 ? -3.043 0.914 -2.374 1.00 98.50 229 PRO A CA 1
ATOM 1823 C C . PRO A 1 229 ? -2.078 1.261 -1.243 1.00 98.50 229 PRO A C 1
ATOM 1825 O O . PRO A 1 229 ? -2.305 0.856 -0.104 1.00 98.50 229 PRO A O 1
ATOM 1828 N N . ILE A 1 230 ? -1.011 2.004 -1.547 1.00 98.75 230 ILE A N 1
ATOM 1829 C CA . ILE A 1 230 ? 0.018 2.386 -0.580 1.00 98.75 230 ILE A CA 1
ATOM 1830 C C . ILE A 1 230 ? 0.396 3.847 -0.802 1.00 98.75 230 ILE A C 1
ATOM 1832 O O . ILE A 1 230 ? 0.825 4.230 -1.889 1.00 98.75 230 ILE A O 1
ATOM 1836 N N . GLU A 1 231 ? 0.262 4.641 0.253 1.00 97.38 231 GLU A N 1
ATOM 1837 C CA . GLU A 1 231 ? 0.484 6.082 0.228 1.00 97.38 231 GLU A CA 1
ATOM 1838 C C . GLU A 1 231 ? 1.091 6.559 1.556 1.00 97.38 231 GLU A C 1
ATOM 1840 O O . GLU A 1 231 ? 0.387 6.816 2.541 1.00 97.38 231 GLU A O 1
ATOM 1845 N N . PRO A 1 232 ? 2.421 6.677 1.648 1.00 96.69 232 PRO A N 1
ATOM 1846 C CA . PRO A 1 232 ? 3.000 7.645 2.560 1.00 96.69 232 PRO A CA 1
ATOM 1847 C C . PRO A 1 232 ? 2.578 9.073 2.179 1.00 96.69 232 PRO A C 1
ATOM 1849 O O . PRO A 1 232 ? 2.544 9.432 1.012 1.00 96.69 232 PRO A O 1
ATOM 1852 N N . GLU A 1 233 ? 2.329 9.919 3.174 1.00 93.06 233 GLU A N 1
ATOM 1853 C CA . GLU A 1 233 ? 2.131 11.360 2.986 1.00 93.06 233 GLU A CA 1
ATOM 1854 C C . GLU A 1 233 ? 3.173 12.139 3.806 1.00 93.06 233 GLU A C 1
ATOM 1856 O O . GLU A 1 233 ? 3.406 11.832 4.984 1.00 93.06 233 GLU A O 1
ATOM 1861 N N . ARG A 1 234 ? 3.738 13.210 3.227 1.00 92.62 234 ARG A N 1
ATOM 1862 C CA . ARG A 1 234 ? 4.708 14.154 3.834 1.00 92.62 234 ARG A CA 1
ATOM 1863 C C . ARG A 1 234 ? 6.093 13.598 4.151 1.00 92.62 234 ARG A C 1
ATOM 1865 O O . ARG A 1 234 ? 7.089 14.279 3.920 1.00 92.62 234 ARG A O 1
ATOM 1872 N N . TYR A 1 235 ? 6.181 12.407 4.726 1.00 94.62 235 TYR A N 1
ATOM 1873 C CA . TYR A 1 235 ? 7.445 11.815 5.156 1.00 94.62 235 TYR A CA 1
ATOM 1874 C C . TYR A 1 235 ? 7.326 10.300 5.241 1.00 94.62 235 TYR A C 1
ATOM 1876 O O . TYR A 1 235 ? 6.310 9.805 5.729 1.00 94.62 235 TYR A O 1
ATOM 1884 N N . ALA A 1 236 ? 8.368 9.581 4.838 1.00 96.50 236 ALA A N 1
ATOM 1885 C CA . ALA A 1 236 ? 8.518 8.146 5.044 1.00 96.50 236 ALA A CA 1
ATOM 1886 C C . ALA A 1 236 ? 9.995 7.801 5.258 1.00 96.50 236 ALA A C 1
ATOM 1888 O O . ALA A 1 236 ? 10.857 8.264 4.510 1.00 96.50 236 ALA A O 1
ATOM 1889 N N . PHE A 1 237 ? 10.296 6.984 6.268 1.00 96.62 237 PHE A N 1
ATOM 1890 C CA . PHE A 1 237 ? 11.666 6.555 6.551 1.00 96.62 237 PHE A CA 1
ATOM 1891 C C . PHE A 1 237 ? 11.745 5.058 6.843 1.00 96.62 237 PHE A C 1
ATOM 1893 O O . PHE A 1 237 ? 11.011 4.553 7.691 1.00 96.62 237 PHE A O 1
ATOM 1900 N N . ASN A 1 238 ? 12.649 4.344 6.170 1.00 97.12 238 ASN A N 1
ATOM 1901 C CA . ASN A 1 238 ? 12.829 2.895 6.334 1.00 97.12 238 ASN A CA 1
ATOM 1902 C C . ASN A 1 238 ? 11.533 2.094 6.077 1.00 97.12 238 ASN A C 1
ATOM 1904 O O . ASN A 1 238 ? 11.059 1.337 6.927 1.00 97.12 238 ASN A O 1
ATOM 1908 N N . TRP A 1 239 ? 10.936 2.297 4.901 1.00 98.25 239 TRP A N 1
ATOM 1909 C CA . TRP A 1 239 ? 9.731 1.589 4.458 1.00 98.25 239 TRP A CA 1
ATOM 1910 C C . TRP A 1 239 ? 10.087 0.386 3.587 1.00 98.25 239 TRP A C 1
ATOM 1912 O O . TRP A 1 239 ? 10.822 0.523 2.617 1.00 98.25 239 TRP A O 1
ATOM 1922 N N . HIS A 1 240 ? 9.516 -0.779 3.883 1.00 98.38 240 HIS A N 1
ATOM 1923 C CA . HIS A 1 240 ? 9.666 -2.012 3.107 1.00 98.38 240 HIS A CA 1
ATOM 1924 C C . HIS A 1 240 ? 8.309 -2.433 2.550 1.00 98.38 240 HIS A C 1
ATOM 1926 O O . HIS A 1 240 ? 7.408 -2.784 3.307 1.00 98.38 240 HIS A O 1
ATOM 1932 N N . ILE A 1 241 ? 8.172 -2.414 1.229 1.00 98.81 241 ILE A N 1
ATOM 1933 C CA . ILE A 1 241 ? 6.948 -2.731 0.494 1.00 98.81 241 ILE A CA 1
ATOM 1934 C C . ILE A 1 241 ? 7.255 -3.904 -0.435 1.00 98.81 241 ILE A C 1
ATOM 1936 O O . ILE A 1 241 ? 7.883 -3.724 -1.482 1.00 98.81 241 ILE A O 1
ATOM 1940 N N . TYR A 1 242 ? 6.852 -5.116 -0.062 1.00 98.69 242 TYR A N 1
ATOM 1941 C CA . TYR A 1 242 ? 7.261 -6.293 -0.826 1.00 98.69 242 TYR A CA 1
ATOM 1942 C C . TYR A 1 242 ? 6.260 -7.436 -0.858 1.00 98.69 242 TYR A C 1
ATOM 1944 O O . TYR A 1 242 ? 5.459 -7.624 0.051 1.00 98.69 242 TYR A O 1
ATOM 1952 N N . HIS A 1 243 ? 6.329 -8.239 -1.919 1.00 98.50 243 HIS A N 1
ATOM 1953 C CA . HIS A 1 243 ? 5.494 -9.437 -2.104 1.00 98.50 243 HIS A CA 1
ATOM 1954 C C . HIS A 1 243 ? 3.990 -9.154 -2.047 1.00 98.50 243 HIS A C 1
ATOM 1956 O O . HIS A 1 243 ? 3.213 -10.052 -1.742 1.00 98.50 243 HIS A O 1
ATOM 1962 N N . ASN A 1 244 ? 3.565 -7.917 -2.307 1.00 98.88 244 ASN A N 1
ATOM 1963 C CA . ASN A 1 244 ? 2.149 -7.586 -2.406 1.00 98.88 244 ASN A CA 1
ATOM 1964 C C . ASN A 1 244 ? 1.634 -7.915 -3.811 1.00 98.88 244 ASN A C 1
ATOM 1966 O O . ASN A 1 244 ? 2.380 -7.815 -4.786 1.00 98.88 244 ASN A O 1
ATOM 1970 N N . GLU A 1 245 ? 0.353 -8.262 -3.904 1.00 98.69 245 GLU A N 1
ATOM 1971 C CA . GLU A 1 245 ? -0.378 -8.364 -5.164 1.00 98.69 245 GLU A CA 1
ATOM 1972 C C . GLU A 1 245 ? -1.295 -7.144 -5.305 1.00 98.69 245 GLU A C 1
ATOM 1974 O O . GLU A 1 245 ? -2.150 -6.896 -4.452 1.00 98.69 245 GLU A O 1
ATOM 1979 N N . ILE A 1 246 ? -1.116 -6.370 -6.373 1.00 98.62 246 ILE A N 1
ATOM 1980 C CA . ILE A 1 246 ? -1.944 -5.206 -6.692 1.00 98.62 246 ILE A CA 1
ATOM 1981 C C . ILE A 1 246 ? -2.742 -5.522 -7.953 1.00 98.62 246 ILE A C 1
ATOM 1983 O O . ILE A 1 246 ? -2.194 -5.627 -9.048 1.00 98.62 246 ILE A O 1
ATOM 1987 N N . ILE A 1 247 ? -4.049 -5.682 -7.796 1.00 97.56 247 ILE A N 1
ATOM 1988 C CA . ILE A 1 247 ? -4.976 -6.016 -8.871 1.00 97.56 247 ILE A CA 1
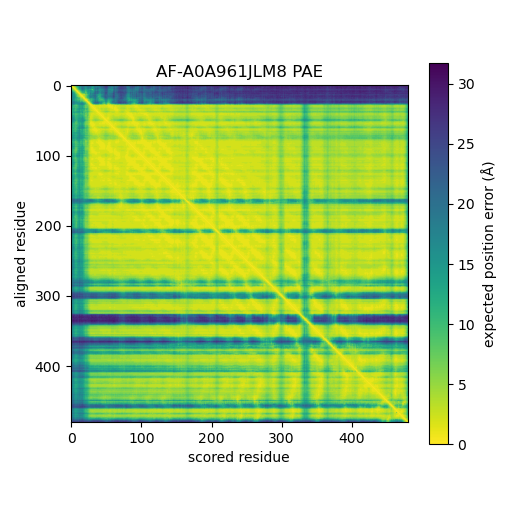ATOM 1989 C C . ILE A 1 247 ? -5.915 -4.834 -9.036 1.00 97.56 247 ILE A C 1
ATOM 1991 O O . ILE A 1 247 ? -6.680 -4.538 -8.123 1.00 97.56 247 ILE A O 1
ATOM 1995 N N . ASP A 1 248 ? -5.908 -4.190 -10.200 1.00 94.25 248 ASP A N 1
ATOM 1996 C CA . ASP A 1 248 ? -6.810 -3.069 -10.481 1.00 94.25 248 ASP A CA 1
ATOM 1997 C C . ASP A 1 248 ? -6.705 -1.938 -9.437 1.00 94.25 248 ASP A C 1
ATOM 1999 O O . ASP A 1 248 ? -7.444 -1.877 -8.458 1.00 94.25 248 ASP A O 1
ATOM 2003 N N . ALA A 1 249 ? -5.794 -0.992 -9.646 1.00 94.62 249 ALA A N 1
ATOM 2004 C CA . ALA A 1 249 ? -5.710 0.203 -8.809 1.00 94.62 249 ALA A CA 1
ATOM 2005 C C . ALA A 1 249 ? -5.459 1.460 -9.644 1.00 94.62 249 ALA A C 1
ATOM 2007 O O . ALA A 1 249 ? -4.909 1.364 -10.744 1.00 94.62 249 ALA A O 1
ATOM 2008 N N . HIS A 1 250 ? -5.877 2.621 -9.129 1.00 90.88 250 HIS A N 1
ATOM 2009 C CA . HIS A 1 250 ? -5.632 3.909 -9.772 1.00 90.88 250 HIS A CA 1
ATOM 2010 C C . HIS A 1 250 ? -4.143 4.280 -9.679 1.00 90.88 250 HIS A C 1
ATOM 2012 O O . HIS A 1 250 ? -3.406 4.014 -10.618 1.00 90.88 250 HIS A O 1
ATOM 2018 N N . GLY A 1 251 ? -3.653 4.829 -8.566 1.00 90.88 251 GLY A N 1
ATOM 2019 C CA . GLY A 1 251 ? -2.222 5.102 -8.368 1.00 90.88 251 GLY A CA 1
ATOM 2020 C C . GLY A 1 251 ? -1.597 4.068 -7.439 1.00 90.88 251 GLY A C 1
ATOM 2021 O O . GLY A 1 251 ? -1.845 4.134 -6.246 1.00 90.88 251 GLY A O 1
ATOM 2022 N N . TRP A 1 252 ? -0.821 3.098 -7.920 1.00 94.88 252 TRP A N 1
ATOM 2023 C CA . TRP A 1 252 ? -0.484 1.926 -7.090 1.00 94.88 252 TRP A CA 1
ATOM 2024 C C . TRP A 1 252 ? 0.344 2.278 -5.850 1.00 94.88 252 TRP A C 1
ATOM 2026 O O . TRP A 1 252 ? 0.044 1.821 -4.746 1.00 94.88 252 TRP A O 1
ATOM 2036 N N . LEU A 1 253 ? 1.370 3.101 -6.042 1.00 96.69 253 LEU A N 1
ATOM 2037 C CA . LEU A 1 253 ? 2.281 3.551 -5.000 1.00 96.69 253 LEU A CA 1
ATOM 2038 C C . LEU A 1 253 ? 2.407 5.072 -5.106 1.00 96.69 253 LEU A C 1
ATOM 2040 O O . LEU A 1 253 ? 2.946 5.583 -6.090 1.00 96.69 253 LEU A O 1
ATOM 2044 N N . SER A 1 254 ? 1.883 5.792 -4.117 1.00 95.44 254 SER A N 1
ATOM 2045 C CA . SER A 1 254 ? 1.896 7.256 -4.087 1.00 95.44 254 SER A CA 1
ATOM 2046 C C . SER A 1 254 ? 2.973 7.778 -3.141 1.00 95.44 254 SER A C 1
ATOM 2048 O O . SER A 1 254 ? 2.985 7.460 -1.957 1.00 95.44 254 SER A O 1
ATOM 2050 N N . PHE A 1 255 ? 3.880 8.581 -3.687 1.00 94.06 255 PHE A N 1
ATOM 2051 C CA . PHE A 1 255 ? 4.965 9.298 -3.018 1.00 94.06 255 PHE A CA 1
ATOM 2052 C C . PHE A 1 255 ? 4.871 10.807 -3.301 1.00 94.06 255 PHE A C 1
ATOM 2054 O O . PHE A 1 255 ? 5.877 11.519 -3.382 1.00 94.06 255 PHE A O 1
ATOM 2061 N N . ASP A 1 256 ? 3.647 11.286 -3.503 1.00 90.38 256 ASP A N 1
ATOM 2062 C CA . ASP A 1 256 ? 3.329 12.688 -3.739 1.00 90.38 256 ASP A CA 1
ATOM 2063 C C . ASP A 1 256 ? 3.565 13.529 -2.474 1.00 90.38 256 ASP A C 1
ATOM 2065 O O . ASP A 1 256 ? 2.996 13.274 -1.408 1.00 90.38 256 ASP A O 1
ATOM 2069 N N . GLY A 1 257 ? 4.466 14.507 -2.578 1.00 90.12 257 GLY A N 1
ATOM 2070 C CA . GLY A 1 257 ? 4.867 15.363 -1.470 1.00 90.12 257 GLY A CA 1
ATOM 2071 C C . GLY A 1 257 ? 5.504 14.592 -0.310 1.00 90.12 257 GLY A C 1
ATOM 2072 O O . GLY A 1 257 ? 5.259 14.930 0.852 1.00 90.12 257 GLY A O 1
ATOM 2073 N N . VAL A 1 258 ? 6.280 13.538 -0.585 1.00 93.00 258 VAL A N 1
ATOM 2074 C CA . VAL A 1 258 ? 6.906 12.678 0.433 1.00 93.00 258 VAL A CA 1
ATOM 2075 C C . VAL A 1 258 ? 8.412 12.911 0.525 1.00 93.00 258 VAL A C 1
ATOM 2077 O O . VAL A 1 258 ? 9.169 12.565 -0.376 1.00 93.00 258 VAL A O 1
ATOM 2080 N N . GLY A 1 259 ? 8.861 13.414 1.677 1.00 93.38 259 GLY A N 1
ATOM 2081 C CA . GLY A 1 259 ? 10.278 13.463 2.045 1.00 93.38 259 GLY A CA 1
ATOM 2082 C C . GLY A 1 259 ? 10.780 12.188 2.737 1.00 93.38 259 GLY A C 1
ATOM 2083 O O . GLY A 1 259 ? 10.048 11.215 2.916 1.00 93.38 259 GLY A O 1
ATOM 2084 N N . GLY A 1 260 ? 12.030 12.218 3.208 1.00 94.38 260 GLY A N 1
ATOM 2085 C CA . GLY A 1 260 ? 12.661 11.092 3.908 1.00 94.38 260 GLY A CA 1
ATOM 2086 C C . GLY A 1 260 ? 13.458 10.196 2.961 1.00 94.38 260 GLY A C 1
ATOM 2087 O O . GLY A 1 260 ? 14.259 10.708 2.183 1.00 94.38 260 GLY A O 1
ATOM 2088 N N . GLY A 1 261 ? 13.280 8.879 3.045 1.00 95.31 261 GLY A N 1
ATOM 2089 C CA . GLY A 1 261 ? 13.919 7.896 2.165 1.00 95.31 261 GLY A CA 1
ATOM 2090 C C . GLY A 1 261 ? 14.193 6.567 2.865 1.00 95.31 261 GLY A C 1
ATOM 2091 O O . GLY A 1 261 ? 13.529 6.214 3.837 1.00 95.31 261 GLY A O 1
ATOM 2092 N N . TYR A 1 262 ? 15.137 5.786 2.345 1.00 96.81 262 TYR A N 1
ATOM 2093 C CA . TYR A 1 262 ? 15.263 4.358 2.656 1.00 96.81 262 TYR A CA 1
ATOM 2094 C C . TYR A 1 262 ? 13.929 3.633 2.451 1.00 96.81 262 TYR A C 1
ATOM 2096 O O . TYR A 1 262 ? 13.404 2.970 3.341 1.00 96.81 262 TYR A O 1
ATOM 2104 N N . ILE A 1 263 ? 13.341 3.826 1.273 1.00 97.94 263 ILE A N 1
ATOM 2105 C CA . ILE A 1 263 ? 12.105 3.161 0.862 1.00 97.94 263 ILE A CA 1
ATOM 2106 C C . ILE A 1 263 ? 12.494 2.044 -0.109 1.00 97.94 263 ILE A C 1
ATOM 2108 O O . ILE A 1 263 ? 13.300 2.265 -1.012 1.00 97.94 263 ILE A O 1
ATOM 2112 N N . TYR A 1 264 ? 11.949 0.846 0.080 1.00 98.12 264 TYR A N 1
ATOM 2113 C CA . TYR A 1 264 ? 12.254 -0.339 -0.719 1.00 98.12 264 TYR A CA 1
ATOM 2114 C C . TYR A 1 264 ? 10.961 -0.943 -1.246 1.00 98.12 264 TYR A C 1
ATOM 2116 O O . TYR A 1 264 ? 10.128 -1.391 -0.461 1.00 98.12 264 TYR A O 1
ATOM 2124 N N . VAL A 1 265 ? 10.815 -0.990 -2.565 1.00 98.62 265 VAL A N 1
ATOM 2125 C CA . VAL A 1 265 ? 9.682 -1.602 -3.262 1.00 98.62 265 VAL A CA 1
ATOM 2126 C C . VAL A 1 265 ? 10.204 -2.760 -4.104 1.00 98.62 265 VAL A C 1
ATOM 2128 O O . VAL A 1 265 ? 10.867 -2.529 -5.116 1.00 98.62 265 VAL A O 1
ATOM 2131 N N . TYR A 1 266 ? 9.933 -4.001 -3.698 1.00 98.19 266 TYR A N 1
ATOM 2132 C CA . TYR A 1 266 ? 10.495 -5.166 -4.386 1.00 98.19 266 TYR A CA 1
ATOM 2133 C C . TYR A 1 266 ? 9.639 -6.421 -4.338 1.00 98.19 266 TYR A C 1
ATOM 2135 O O . TYR A 1 266 ? 8.889 -6.657 -3.397 1.00 98.19 266 TYR A O 1
ATOM 2143 N N . GLY A 1 267 ? 9.768 -7.267 -5.356 1.00 97.50 267 GLY A N 1
ATOM 2144 C CA . GLY A 1 267 ? 9.056 -8.538 -5.420 1.00 97.50 267 GLY A CA 1
ATOM 2145 C C . GLY A 1 267 ? 7.537 -8.405 -5.426 1.00 97.50 267 GLY A C 1
ATOM 2146 O O . GLY A 1 267 ? 6.856 -9.365 -5.077 1.00 97.50 267 GLY A O 1
ATOM 2147 N N . ASN A 1 268 ? 6.997 -7.228 -5.744 1.00 98.75 268 ASN A N 1
ATOM 2148 C CA . ASN A 1 268 ? 5.560 -7.027 -5.858 1.00 98.75 268 ASN A CA 1
ATOM 2149 C C . ASN A 1 268 ? 5.079 -7.501 -7.230 1.00 98.75 268 ASN A C 1
ATOM 2151 O O . ASN A 1 268 ? 5.792 -7.396 -8.235 1.00 98.75 268 ASN A O 1
ATOM 2155 N N . LEU A 1 269 ? 3.849 -8.002 -7.242 1.00 98.62 269 LEU A N 1
ATOM 2156 C CA . LEU A 1 269 ? 3.123 -8.425 -8.427 1.00 98.62 269 LEU A CA 1
ATOM 2157 C C . LEU A 1 269 ? 1.996 -7.431 -8.669 1.00 98.62 269 LEU A C 1
ATOM 2159 O O . LEU A 1 269 ? 1.281 -7.055 -7.741 1.00 98.62 269 LEU A O 1
ATOM 2163 N N . GLY A 1 270 ? 1.830 -7.000 -9.909 1.00 97.50 270 GLY A N 1
ATOM 2164 C CA . GLY A 1 270 ? 0.822 -6.008 -10.249 1.00 97.50 270 GLY A CA 1
ATOM 2165 C C . GLY A 1 270 ? 0.183 -6.311 -11.584 1.00 97.50 270 GLY A C 1
ATOM 2166 O O . GLY A 1 270 ? 0.880 -6.643 -12.539 1.00 97.50 270 GLY A O 1
ATOM 2167 N N . ARG A 1 271 ? -1.140 -6.211 -11.664 1.00 95.31 271 ARG A N 1
ATOM 2168 C CA . ARG A 1 271 ? -1.860 -6.454 -12.912 1.00 95.31 271 ARG A CA 1
ATOM 2169 C C . ARG A 1 271 ? -3.170 -5.704 -12.982 1.00 95.31 271 ARG A C 1
ATOM 2171 O O . ARG A 1 271 ? -3.791 -5.357 -11.977 1.00 95.31 271 ARG A O 1
ATOM 2178 N N . PHE A 1 272 ? -3.628 -5.536 -14.206 1.00 89.38 272 PHE A N 1
ATOM 2179 C CA . PHE A 1 272 ? -4.952 -5.031 -14.492 1.00 89.38 272 PHE A CA 1
ATOM 2180 C C . PHE A 1 272 ? -5.842 -6.117 -15.076 1.00 89.38 272 PHE A C 1
ATOM 2182 O O . PHE A 1 272 ? -5.430 -6.870 -15.952 1.00 89.38 272 PHE A O 1
ATOM 2189 N N . VAL A 1 273 ? -7.087 -6.143 -14.612 1.00 88.25 273 VAL A N 1
ATOM 2190 C CA . VAL A 1 273 ? -8.143 -7.051 -15.072 1.00 88.25 273 VAL A CA 1
ATOM 2191 C C . VAL A 1 273 ? -9.326 -6.253 -15.607 1.00 88.25 273 VAL A C 1
ATOM 2193 O O . VAL A 1 273 ? -9.880 -6.587 -16.648 1.00 88.25 273 VAL A O 1
ATOM 2196 N N . THR A 1 274 ? -9.716 -5.167 -14.932 1.00 87.00 274 THR A N 1
ATOM 2197 C CA . THR A 1 274 ? -10.954 -4.430 -15.240 1.00 87.00 274 THR A CA 1
ATOM 2198 C C . THR A 1 274 ? -10.759 -2.925 -15.205 1.00 87.00 274 THR A C 1
ATOM 2200 O O . THR A 1 274 ? -10.065 -2.429 -14.327 1.00 87.00 274 THR A O 1
ATOM 2203 N N . ARG A 1 275 ? -11.321 -2.175 -16.159 1.00 83.19 275 ARG A N 1
ATOM 2204 C CA . ARG A 1 275 ? -11.174 -0.709 -16.234 1.00 83.19 275 ARG A CA 1
ATOM 2205 C C . ARG A 1 275 ? -11.920 -0.019 -15.082 1.00 83.19 275 ARG A C 1
ATOM 2207 O O . ARG A 1 275 ? -13.020 -0.441 -14.725 1.00 83.19 275 ARG A O 1
ATOM 2214 N N . GLN A 1 276 ? -11.321 1.038 -14.533 1.00 86.69 276 GLN A N 1
ATOM 2215 C CA . GLN A 1 276 ? -11.961 1.890 -13.527 1.00 86.69 276 GLN A CA 1
ATOM 2216 C C . GLN A 1 276 ? -12.880 2.926 -14.187 1.00 86.69 276 GLN A C 1
ATOM 2218 O O . GLN A 1 276 ? -12.601 3.406 -15.289 1.00 86.69 276 GLN A O 1
ATOM 2223 N N . GLY A 1 277 ? -13.921 3.329 -13.469 1.00 83.56 277 GLY A N 1
ATOM 2224 C CA . GLY A 1 277 ? -14.946 4.245 -13.946 1.00 83.56 277 GLY A CA 1
ATOM 2225 C C . GLY A 1 277 ? -15.857 3.630 -15.011 1.00 83.56 277 GLY A C 1
ATOM 2226 O O . GLY A 1 277 ? -15.639 2.523 -15.510 1.00 83.56 277 GLY A O 1
ATOM 2227 N N . SER A 1 278 ? -16.909 4.374 -15.361 1.00 79.69 278 SER A N 1
ATOM 2228 C CA . SER A 1 278 ? -17.854 3.956 -16.400 1.00 79.69 278 SER A CA 1
ATOM 2229 C C . SER A 1 278 ? -17.152 3.804 -17.751 1.00 79.69 278 SER A C 1
ATOM 2231 O O . SER A 1 278 ? -16.322 4.635 -18.122 1.00 79.69 278 SER A O 1
ATOM 2233 N N . ARG A 1 279 ? -17.571 2.810 -18.549 1.00 69.38 279 ARG A N 1
ATOM 2234 C CA . ARG A 1 279 ? -17.084 2.595 -19.926 1.00 69.38 279 ARG A CA 1
ATOM 2235 C C . ARG A 1 279 ? -17.199 3.840 -20.810 1.00 69.38 279 ARG A C 1
ATOM 2237 O O . ARG A 1 279 ? -16.386 4.018 -21.710 1.00 69.38 279 ARG A O 1
ATOM 2244 N N . THR A 1 280 ? -18.194 4.685 -20.549 1.00 71.62 280 THR A N 1
ATOM 2245 C CA . THR A 1 280 ? -18.470 5.901 -21.324 1.00 71.62 280 THR A CA 1
ATOM 2246 C C . THR A 1 280 ? -17.754 7.143 -20.797 1.00 71.62 280 THR A C 1
ATOM 2248 O O . THR A 1 280 ? -17.838 8.187 -21.436 1.00 71.62 280 THR A O 1
ATOM 2251 N N . SER A 1 281 ? -17.091 7.075 -19.635 1.00 69.31 281 SER A N 1
ATOM 2252 C CA . SER A 1 281 ? -16.352 8.219 -19.095 1.00 69.31 281 SER A CA 1
ATOM 2253 C C . SER A 1 281 ? -14.941 8.261 -19.686 1.00 69.31 281 SER A C 1
ATOM 2255 O O . SER A 1 281 ? -14.251 7.239 -19.662 1.00 69.31 281 SER A O 1
ATOM 2257 N N . PRO A 1 282 ? -14.470 9.414 -20.186 1.00 65.25 282 PRO A N 1
ATOM 2258 C CA . PRO A 1 282 ? -13.061 9.596 -20.513 1.00 65.25 282 PRO A CA 1
ATOM 2259 C C . PRO A 1 282 ? -12.219 9.999 -19.285 1.00 65.25 282 PRO A C 1
ATOM 2261 O O . PRO A 1 282 ? -11.002 9.855 -19.308 1.00 65.25 282 PRO A O 1
ATOM 2264 N N . GLN A 1 283 ? -12.838 10.464 -18.195 1.00 71.44 283 GLN A N 1
ATOM 2265 C CA . GLN A 1 283 ? -12.149 11.090 -17.056 1.00 71.44 283 GLN A CA 1
ATOM 2266 C C . GLN A 1 283 ? -11.835 10.099 -15.931 1.00 71.44 283 GLN A C 1
ATOM 2268 O O . GLN A 1 283 ? -12.629 9.202 -15.650 1.00 71.44 283 GLN A O 1
ATOM 2273 N N . HIS A 1 284 ? -10.665 10.256 -15.299 1.00 76.69 284 HIS A N 1
ATOM 2274 C CA . HIS A 1 284 ? -10.196 9.462 -14.148 1.00 76.69 284 HIS A CA 1
ATOM 2275 C C . HIS A 1 284 ? -10.336 7.941 -14.323 1.00 76.69 284 HIS A C 1
ATOM 2277 O O . HIS A 1 284 ? -10.522 7.189 -13.357 1.00 76.69 284 HIS A O 1
ATOM 2283 N N . THR A 1 285 ? -10.260 7.495 -15.581 1.00 74.62 285 THR A N 1
ATOM 2284 C CA . THR A 1 285 ? -10.368 6.087 -15.979 1.00 74.62 285 THR A CA 1
ATOM 2285 C C . THR A 1 285 ? -9.005 5.429 -16.177 1.00 74.62 285 THR A C 1
ATOM 2287 O O . THR A 1 285 ? -8.907 4.212 -16.334 1.00 74.62 285 THR A O 1
ATOM 2290 N N . MET A 1 286 ? -7.930 6.206 -16.051 1.00 73.94 286 MET A N 1
ATOM 2291 C CA . MET A 1 286 ? -6.548 5.747 -16.097 1.00 73.94 286 MET A CA 1
ATOM 2292 C C . MET A 1 286 ? -5.811 6.221 -14.848 1.00 73.94 286 MET A C 1
ATOM 2294 O O . MET A 1 286 ? -6.049 7.323 -14.368 1.00 73.94 286 MET A O 1
ATOM 2298 N N . GLY A 1 287 ? -4.998 5.337 -14.286 1.00 80.19 287 GLY A N 1
ATOM 2299 C CA . GLY A 1 287 ? -4.147 5.622 -13.141 1.00 80.19 287 GLY A CA 1
ATOM 2300 C C . GLY A 1 287 ? -2.672 5.503 -13.525 1.00 80.19 287 GLY A C 1
ATOM 2301 O O . GLY A 1 287 ? -2.335 5.717 -14.684 1.00 80.19 287 GLY A O 1
ATOM 2302 N N . ARG A 1 288 ? -1.800 5.128 -12.589 1.00 87.81 288 ARG A N 1
ATOM 2303 C CA . ARG A 1 288 ? -0.346 4.980 -12.777 1.00 87.81 288 ARG A CA 1
ATOM 2304 C C . ARG A 1 288 ? 0.252 4.014 -11.757 1.00 87.81 288 ARG A C 1
ATOM 2306 O O . ARG A 1 288 ? -0.345 3.781 -10.708 1.00 87.81 288 ARG A O 1
ATOM 2313 N N . VAL A 1 289 ? 1.440 3.482 -12.026 1.00 92.25 289 VAL A N 1
ATOM 2314 C CA . VAL A 1 289 ? 2.139 2.628 -11.048 1.00 92.25 289 VAL A CA 1
ATOM 2315 C C . VAL A 1 289 ? 2.732 3.470 -9.916 1.00 92.25 289 VAL A C 1
ATOM 2317 O O . VAL A 1 289 ? 2.417 3.258 -8.748 1.00 92.25 289 VAL A O 1
ATOM 2320 N N . LEU A 1 290 ? 3.556 4.456 -10.252 1.00 93.12 290 LEU A N 1
ATOM 2321 C CA . LEU A 1 290 ? 4.187 5.375 -9.314 1.00 93.12 290 LEU A CA 1
ATOM 2322 C C . LEU A 1 290 ? 3.567 6.763 -9.481 1.00 93.12 290 LEU A C 1
ATOM 2324 O O . LEU A 1 290 ? 3.720 7.401 -10.521 1.00 93.12 290 LEU A O 1
ATOM 2328 N N . LYS A 1 291 ? 2.876 7.238 -8.446 1.00 91.12 291 LYS A N 1
ATOM 2329 C CA . LYS A 1 291 ? 2.473 8.640 -8.312 1.00 91.12 291 LYS A CA 1
ATOM 2330 C C . LYS A 1 291 ? 3.560 9.355 -7.532 1.00 91.12 291 LYS A C 1
ATOM 2332 O O . LYS A 1 291 ? 3.813 9.003 -6.387 1.00 91.12 291 LYS A O 1
ATOM 2337 N N . LEU A 1 292 ? 4.247 10.291 -8.170 1.00 91.38 292 LEU A N 1
ATOM 2338 C CA . LEU A 1 292 ? 5.346 11.023 -7.554 1.00 91.38 292 LEU A CA 1
ATOM 2339 C C . LEU A 1 292 ? 4.901 12.434 -7.175 1.00 91.38 292 LEU A C 1
ATOM 2341 O O . LEU A 1 292 ? 3.778 12.851 -7.450 1.00 91.38 292 LEU A O 1
ATOM 2345 N N . SER A 1 293 ? 5.810 13.141 -6.514 1.00 89.62 293 SER A N 1
ATOM 2346 C CA . SER A 1 293 ? 5.727 14.589 -6.337 1.00 89.62 293 SER A CA 1
ATOM 2347 C C . SER A 1 293 ? 5.710 15.276 -7.697 1.00 89.62 293 SER A C 1
ATOM 2349 O O . SER A 1 293 ? 6.190 14.700 -8.668 1.00 89.62 293 SER A O 1
ATOM 2351 N N . PHE A 1 294 ? 5.200 16.496 -7.780 1.00 83.44 294 PHE A N 1
ATOM 2352 C CA . PHE A 1 294 ? 5.085 17.227 -9.037 1.00 83.44 294 PHE A CA 1
ATOM 2353 C C . PHE A 1 294 ? 5.434 18.702 -8.860 1.00 83.44 294 PHE A C 1
ATOM 2355 O O . PHE A 1 294 ? 5.216 19.303 -7.805 1.00 83.44 294 PHE A O 1
ATOM 2362 N N . GLU A 1 295 ? 5.991 19.296 -9.912 1.00 76.12 295 GLU A N 1
ATOM 2363 C CA . GLU A 1 295 ? 6.188 20.743 -9.963 1.00 76.12 295 GLU A CA 1
ATOM 2364 C C . GLU A 1 295 ? 4.835 21.429 -10.124 1.00 76.12 295 GLU A C 1
ATOM 2366 O O . GLU A 1 295 ? 4.009 21.016 -10.934 1.00 76.12 295 GLU A O 1
ATOM 2371 N N . THR A 1 296 ? 4.592 22.496 -9.373 1.00 71.00 296 THR A N 1
ATOM 2372 C CA . THR A 1 296 ? 3.342 23.244 -9.522 1.00 71.00 296 THR A CA 1
ATOM 2373 C C . THR A 1 296 ? 3.552 24.443 -10.432 1.00 71.00 296 THR A C 1
ATOM 2375 O O . THR A 1 296 ? 4.513 25.201 -10.294 1.00 71.00 296 THR A O 1
ATOM 2378 N N . CYS A 1 297 ? 2.630 24.659 -11.369 1.00 63.47 297 CYS A N 1
ATOM 2379 C CA . CYS A 1 297 ? 2.654 25.866 -12.200 1.00 63.47 297 CYS A CA 1
ATOM 2380 C C . CYS A 1 297 ? 2.116 27.091 -11.438 1.00 63.47 297 CYS A C 1
ATOM 2382 O O . CYS A 1 297 ? 2.257 28.228 -11.888 1.00 63.47 297 CYS A O 1
ATOM 2384 N N . ASN A 1 298 ? 1.503 26.868 -10.271 1.00 64.75 298 ASN A N 1
ATOM 2385 C CA . ASN A 1 298 ? 0.969 27.908 -9.407 1.00 64.75 298 ASN A CA 1
ATOM 2386 C C . ASN A 1 298 ? 1.947 28.208 -8.253 1.00 64.75 298 ASN A C 1
ATOM 2388 O O . ASN A 1 298 ? 2.025 27.421 -7.310 1.00 64.75 298 ASN A O 1
ATOM 2392 N N . PRO A 1 299 ? 2.616 29.379 -8.231 1.00 60.88 299 PRO A N 1
ATOM 2393 C CA . PRO A 1 299 ? 3.620 29.710 -7.214 1.00 60.88 299 PRO A CA 1
ATOM 2394 C C . PRO A 1 299 ? 3.082 29.753 -5.770 1.00 60.88 299 PRO A C 1
ATOM 2396 O O . PRO A 1 299 ? 3.880 29.778 -4.826 1.00 60.88 299 PRO A O 1
ATOM 2399 N N . MET A 1 300 ? 1.754 29.758 -5.587 1.00 59.00 300 MET A N 1
ATOM 2400 C CA . MET A 1 300 ? 1.081 29.697 -4.285 1.00 59.00 300 MET A CA 1
ATOM 2401 C C . MET A 1 300 ? 0.898 28.264 -3.749 1.00 59.00 300 MET A C 1
ATOM 2403 O O . MET A 1 300 ? 0.645 28.106 -2.555 1.00 59.00 300 MET A O 1
ATOM 2407 N N . HIS A 1 301 ? 1.046 27.225 -4.578 1.00 53.72 301 HIS A N 1
ATOM 2408 C CA . HIS A 1 301 ? 0.843 25.823 -4.199 1.00 53.72 301 HIS A CA 1
ATOM 2409 C C . HIS A 1 301 ? 2.158 25.040 -4.200 1.00 53.72 301 HIS A C 1
ATOM 2411 O O . HIS A 1 301 ? 2.416 24.277 -5.101 1.00 53.72 301 HIS A O 1
ATOM 2417 N N . ARG A 1 302 ? 2.970 25.110 -3.141 1.00 59.38 302 ARG A N 1
ATOM 2418 C CA . ARG A 1 302 ? 4.209 24.299 -3.054 1.00 59.38 302 ARG A CA 1
ATOM 2419 C C . ARG A 1 302 ? 4.141 22.901 -2.396 1.00 59.38 302 ARG A C 1
ATOM 2421 O O . ARG A 1 302 ? 5.197 22.281 -2.290 1.00 59.38 302 ARG A O 1
ATOM 2428 N N . PRO A 1 303 ? 3.004 22.369 -1.888 1.00 56.78 303 PRO A N 1
ATOM 2429 C CA . PRO A 1 303 ? 3.045 21.133 -1.101 1.00 56.78 303 PRO A CA 1
ATOM 2430 C C . PRO A 1 303 ? 3.402 19.876 -1.917 1.00 56.78 303 PRO A C 1
ATOM 2432 O O . PRO A 1 303 ? 3.883 18.922 -1.313 1.00 56.78 303 PRO A O 1
ATOM 2435 N N . GLY A 1 304 ? 3.224 19.890 -3.245 1.00 61.59 304 GLY A N 1
ATOM 2436 C CA . GLY A 1 304 ? 3.543 18.768 -4.141 1.00 61.59 304 GLY A CA 1
ATOM 2437 C C . GLY A 1 304 ? 5.022 18.633 -4.517 1.00 61.59 304 GLY A C 1
ATOM 2438 O O . GLY A 1 304 ? 5.384 17.665 -5.167 1.00 61.59 304 GLY A O 1
ATOM 2439 N N . GLU A 1 305 ? 5.897 19.557 -4.100 1.00 77.31 305 GLU A N 1
ATOM 2440 C CA . GLU A 1 305 ? 7.308 19.589 -4.536 1.00 77.31 305 GLU A CA 1
ATOM 2441 C C . GLU A 1 305 ? 8.277 18.857 -3.585 1.00 77.31 305 GLU A C 1
ATOM 2443 O O . GLU A 1 305 ? 9.491 18.858 -3.796 1.00 77.31 305 GLU A O 1
ATOM 2448 N N . VAL A 1 306 ? 7.777 18.261 -2.498 1.00 88.12 306 VAL A N 1
ATOM 2449 C CA . VAL A 1 306 ? 8.624 17.607 -1.488 1.00 88.12 306 VAL A CA 1
ATOM 2450 C C . VAL A 1 306 ? 9.024 16.207 -1.948 1.00 88.12 306 VAL A C 1
ATOM 2452 O O . VAL A 1 306 ? 8.193 15.312 -1.951 1.00 88.12 306 VAL A O 1
ATOM 2455 N N . THR A 1 307 ? 10.306 15.991 -2.238 1.00 91.69 307 THR A N 1
ATOM 2456 C CA . THR A 1 307 ? 10.846 14.691 -2.669 1.00 91.69 307 THR A CA 1
ATOM 2457 C C . THR A 1 307 ? 11.704 14.018 -1.584 1.00 91.69 307 THR A C 1
ATOM 2459 O O . THR A 1 307 ? 12.161 14.687 -0.645 1.00 91.69 307 THR A O 1
ATOM 2462 N N . PRO A 1 308 ? 11.969 12.697 -1.683 1.00 93.56 308 PRO A N 1
ATOM 2463 C CA . PRO A 1 308 ? 12.888 12.007 -0.782 1.00 93.56 308 PRO A CA 1
ATOM 2464 C C . PRO A 1 308 ? 14.282 12.646 -0.790 1.00 93.56 308 PRO A C 1
ATOM 2466 O O . PRO A 1 308 ? 14.822 12.977 -1.839 1.00 93.56 308 PRO A O 1
ATOM 2469 N N . THR A 1 309 ? 14.894 12.796 0.381 1.00 93.06 309 THR A N 1
ATOM 2470 C CA . THR A 1 309 ? 16.252 13.350 0.539 1.00 93.06 309 THR A CA 1
ATOM 2471 C C . THR A 1 309 ? 17.312 12.272 0.761 1.00 93.06 309 THR A C 1
ATOM 2473 O O . THR A 1 309 ? 18.503 12.566 0.834 1.00 93.06 309 THR A O 1
ATOM 2476 N N . LEU A 1 310 ? 16.886 11.016 0.892 1.00 95.12 310 LEU A N 1
ATOM 2477 C CA . LEU A 1 310 ? 17.725 9.840 1.087 1.00 95.12 310 LEU A CA 1
ATOM 2478 C C . LEU A 1 310 ? 17.381 8.772 0.035 1.00 95.12 310 LEU A C 1
ATOM 2480 O O . LEU A 1 310 ? 16.279 8.796 -0.517 1.00 95.12 310 LEU A O 1
ATOM 2484 N N . PRO A 1 311 ? 18.288 7.812 -0.233 1.00 95.62 311 PRO A N 1
ATOM 2485 C CA . PRO A 1 311 ? 18.093 6.808 -1.276 1.00 95.62 311 PRO A CA 1
ATOM 2486 C C . PRO A 1 311 ? 16.811 6.002 -1.123 1.00 95.62 311 PRO A C 1
ATOM 2488 O O . PRO A 1 311 ? 16.477 5.571 -0.020 1.00 95.62 311 PRO A O 1
ATOM 2491 N N . TRP A 1 312 ? 16.149 5.711 -2.235 1.00 97.12 312 TRP A N 1
ATOM 2492 C CA . TRP A 1 312 ? 15.051 4.756 -2.278 1.00 97.12 312 TRP A CA 1
ATOM 2493 C C . TRP A 1 312 ? 15.055 3.944 -3.571 1.00 97.12 312 TRP A C 1
ATOM 2495 O O . TRP A 1 312 ? 15.678 4.321 -4.562 1.00 97.12 312 TRP A O 1
ATOM 2505 N N . TYR A 1 313 ? 14.419 2.776 -3.527 1.00 97.69 313 TYR A N 1
ATOM 2506 C CA . TYR A 1 313 ? 14.633 1.708 -4.492 1.00 97.69 313 TYR A CA 1
ATOM 2507 C C . TYR A 1 313 ? 13.308 1.085 -4.916 1.00 97.69 313 TYR A C 1
ATOM 2509 O O . TYR A 1 313 ? 12.510 0.682 -4.069 1.00 97.69 313 TYR A O 1
ATOM 2517 N N . VAL A 1 314 ? 13.121 0.930 -6.224 1.00 97.81 314 VAL A N 1
ATOM 2518 C CA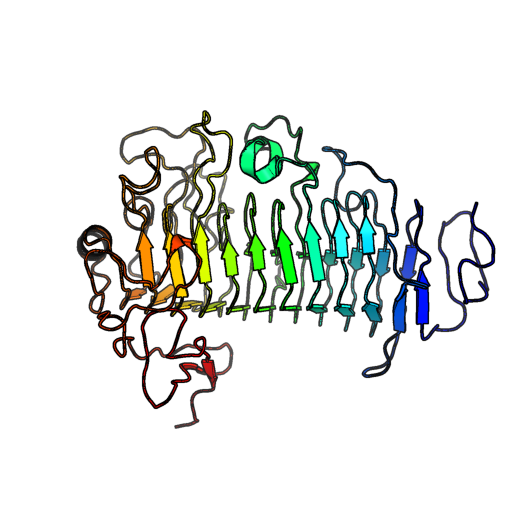 . VAL A 1 314 ? 12.039 0.147 -6.823 1.00 97.81 314 VAL A CA 1
ATOM 2519 C C . VAL A 1 314 ? 12.677 -0.883 -7.740 1.00 97.81 314 VAL A C 1
ATOM 2521 O O . VAL A 1 314 ? 13.182 -0.539 -8.807 1.00 97.81 314 VAL A O 1
ATOM 2524 N N . PHE A 1 315 ? 12.710 -2.144 -7.321 1.00 97.44 315 PHE A N 1
ATOM 2525 C CA . PHE A 1 315 ? 13.474 -3.154 -8.043 1.00 97.44 315 PHE A CA 1
ATOM 2526 C C . PHE A 1 315 ? 12.858 -4.537 -8.023 1.00 97.44 315 PHE A C 1
ATOM 2528 O O . PHE A 1 315 ? 12.188 -4.906 -7.063 1.00 97.44 315 PHE A O 1
ATOM 2535 N N . ASN A 1 316 ? 13.133 -5.319 -9.070 1.00 97.44 316 ASN A N 1
ATOM 2536 C CA . ASN A 1 316 ? 12.686 -6.706 -9.159 1.00 97.44 316 ASN A CA 1
ATOM 2537 C C . ASN A 1 316 ? 11.181 -6.841 -8.860 1.00 97.44 316 ASN A C 1
ATOM 2539 O O . ASN A 1 316 ? 10.770 -7.635 -8.022 1.00 97.44 316 ASN A O 1
ATOM 2543 N N . ASN A 1 317 ? 10.346 -6.026 -9.501 1.00 98.50 317 ASN A N 1
ATOM 2544 C CA . ASN A 1 317 ? 8.891 -6.179 -9.499 1.00 98.50 317 ASN A CA 1
ATOM 2545 C C . ASN A 1 317 ? 8.419 -6.660 -10.878 1.00 98.50 317 ASN A C 1
ATOM 2547 O O . ASN A 1 317 ? 9.085 -6.397 -11.880 1.00 98.50 317 ASN A O 1
ATOM 2551 N N . SER A 1 318 ? 7.282 -7.354 -10.928 1.00 98.56 318 SER A N 1
ATOM 2552 C CA . SER A 1 318 ? 6.691 -7.852 -12.177 1.00 98.56 318 SER A CA 1
ATOM 2553 C C . SER A 1 318 ? 5.304 -7.257 -12.365 1.00 98.56 318 SER A C 1
ATOM 2555 O O . SER A 1 318 ? 4.425 -7.509 -11.537 1.00 98.56 318 SER A O 1
ATOM 2557 N N . PHE A 1 319 ? 5.099 -6.492 -13.440 1.00 97.12 319 PHE A N 1
ATOM 2558 C CA . PHE A 1 319 ? 3.841 -5.791 -13.685 1.00 97.12 319 PHE A CA 1
ATOM 2559 C C . PHE A 1 319 ? 3.268 -6.041 -15.083 1.00 97.12 319 PHE A C 1
ATOM 2561 O O . PHE A 1 319 ? 3.939 -5.809 -16.086 1.00 97.12 319 PHE A O 1
ATOM 2568 N N . PHE A 1 320 ? 1.998 -6.444 -15.137 1.00 94.88 320 PHE A N 1
ATOM 2569 C CA . PHE A 1 320 ? 1.190 -6.472 -16.354 1.00 94.88 320 PHE A CA 1
ATOM 2570 C C . PHE A 1 320 ? 0.342 -5.194 -16.442 1.00 94.88 320 PHE A C 1
ATOM 2572 O O . PHE A 1 320 ? -0.549 -4.959 -15.619 1.00 94.88 320 PHE A O 1
ATOM 2579 N N . LEU A 1 321 ? 0.650 -4.329 -17.402 1.00 90.69 321 LEU A N 1
ATOM 2580 C CA . LEU A 1 321 ? 0.237 -2.931 -17.410 1.00 90.69 321 LEU A CA 1
ATOM 2581 C C . LEU A 1 321 ? -0.741 -2.599 -18.537 1.00 90.69 321 LEU A C 1
ATOM 2583 O O . LEU A 1 321 ? -0.672 -3.106 -19.649 1.00 90.69 321 LEU A O 1
ATOM 2587 N N . ARG A 1 322 ? -1.631 -1.655 -18.233 1.00 84.75 322 ARG A N 1
ATOM 2588 C CA . ARG A 1 322 ? -2.468 -0.914 -19.196 1.00 84.75 322 ARG A CA 1
ATOM 2589 C C . ARG A 1 322 ? -2.564 0.562 -18.813 1.00 84.75 322 ARG A C 1
ATOM 2591 O O . ARG A 1 322 ? -3.573 1.222 -19.030 1.00 84.75 322 ARG A O 1
ATOM 2598 N N . CYS A 1 323 ? -1.593 1.019 -18.044 1.00 82.25 323 CYS A N 1
ATOM 2599 C CA . CYS A 1 323 ? -1.485 2.394 -17.617 1.00 82.25 323 CYS A CA 1
ATOM 2600 C C . CYS A 1 323 ? -0.011 2.788 -17.667 1.00 82.25 323 CYS A C 1
ATOM 2602 O O . CYS A 1 323 ? 0.866 1.925 -17.822 1.00 82.25 323 CYS A O 1
ATOM 2604 N N . PRO A 1 324 ? 0.274 4.080 -17.528 1.00 84.44 324 PRO A N 1
ATOM 2605 C CA . PRO A 1 324 ? 1.641 4.524 -17.435 1.00 84.44 324 PRO A CA 1
ATOM 2606 C C . PRO A 1 324 ? 2.360 4.101 -16.151 1.00 84.44 324 PRO A C 1
ATOM 2608 O O . PRO A 1 324 ? 1.750 3.881 -15.102 1.00 84.44 324 PRO A O 1
ATOM 2611 N N . LEU A 1 325 ? 3.693 4.057 -16.220 1.00 87.94 325 LEU A N 1
ATOM 2612 C CA . LEU A 1 325 ? 4.538 3.820 -15.047 1.00 87.94 325 LEU A CA 1
ATOM 2613 C C . LEU A 1 325 ? 4.548 5.010 -14.085 1.00 87.94 325 LEU A C 1
ATOM 2615 O O . LEU A 1 325 ? 4.270 4.832 -12.907 1.00 87.94 325 LEU A O 1
ATOM 2619 N N . ILE A 1 326 ? 4.863 6.203 -14.585 1.00 85.75 326 ILE A N 1
ATOM 2620 C CA . ILE A 1 326 ? 4.896 7.489 -13.867 1.00 85.75 326 ILE A CA 1
ATOM 2621 C C . ILE A 1 326 ? 4.087 8.487 -14.702 1.00 85.75 326 ILE A C 1
ATOM 2623 O O . ILE A 1 326 ? 4.039 8.303 -15.915 1.00 85.75 326 ILE A O 1
ATOM 2627 N N . GLY A 1 327 ? 3.480 9.512 -14.093 1.00 71.00 327 GLY A N 1
ATOM 2628 C CA . GLY A 1 327 ? 2.846 10.624 -14.817 1.00 71.00 327 GLY A CA 1
ATOM 2629 C C . GLY A 1 327 ? 1.481 11.061 -14.270 1.00 71.00 327 GLY A C 1
ATOM 2630 O O . GLY A 1 327 ? 0.597 10.238 -14.043 1.00 71.00 327 GLY A O 1
ATOM 2631 N N . GLY A 1 328 ? 1.298 12.366 -14.053 1.00 57.75 328 GLY A N 1
ATOM 2632 C CA . GLY A 1 328 ? 0.018 12.999 -13.698 1.00 57.75 328 GLY A CA 1
ATOM 2633 C C . GLY A 1 328 ? -0.723 13.595 -14.899 1.00 57.75 328 GLY A C 1
ATOM 2634 O O . GLY A 1 328 ? -0.198 13.597 -16.009 1.00 57.75 328 GLY A O 1
ATOM 2635 N N . ALA A 1 329 ? -1.942 14.105 -14.670 1.00 50.03 329 ALA A N 1
ATOM 2636 C CA . ALA A 1 329 ? -2.734 14.834 -15.665 1.00 50.03 329 ALA A CA 1
ATOM 2637 C C . ALA A 1 329 ? -1.904 15.991 -16.248 1.00 50.03 329 ALA A C 1
ATOM 2639 O O . ALA A 1 329 ? -1.524 16.902 -15.521 1.00 50.03 329 ALA A O 1
ATOM 2640 N N . ALA A 1 330 ? -1.550 15.911 -17.527 1.00 45.34 330 ALA A N 1
ATOM 2641 C CA . ALA A 1 330 ? -0.653 16.869 -18.159 1.00 45.34 330 ALA A CA 1
ATOM 2642 C C . ALA A 1 330 ? -1.371 18.183 -18.532 1.00 45.34 330 ALA A C 1
ATOM 2644 O O . ALA A 1 330 ? -2.464 18.143 -19.092 1.00 45.34 330 ALA A O 1
ATOM 2645 N N . CYS A 1 331 ? -0.697 19.328 -18.374 1.00 39.03 331 CYS A N 1
ATOM 2646 C CA . CYS A 1 331 ? -0.634 20.307 -19.467 1.00 39.03 331 CYS A CA 1
ATOM 2647 C C . CYS A 1 331 ? 0.339 19.755 -20.500 1.00 39.03 331 CYS A C 1
ATOM 2649 O O . CYS A 1 331 ? 1.448 19.374 -20.124 1.00 39.03 331 CYS A O 1
ATOM 2651 N N . SER A 1 332 ? 0.029 19.742 -21.790 1.00 38.97 332 SER A N 1
ATOM 2652 C CA . SER A 1 332 ? 1.098 19.472 -22.760 1.00 38.97 332 SER A CA 1
ATOM 2653 C C . SER A 1 332 ? 2.129 20.626 -22.777 1.00 38.97 332 SER A C 1
ATOM 2655 O O . SER A 1 332 ? 1.940 21.656 -22.129 1.00 38.97 332 SER A O 1
ATOM 2657 N N . VAL A 1 333 ? 3.210 20.501 -23.558 1.00 40.72 333 VAL A N 1
ATOM 2658 C CA . VAL A 1 333 ? 4.086 21.646 -23.901 1.00 40.72 333 VAL A CA 1
ATOM 2659 C C . VAL A 1 333 ? 3.340 22.766 -24.659 1.00 40.72 333 VAL A C 1
ATOM 2661 O O . VAL A 1 333 ? 3.860 23.875 -24.712 1.00 40.72 333 VAL A O 1
ATOM 2664 N N . ASP A 1 334 ? 2.124 22.504 -25.165 1.00 38.00 334 ASP A N 1
ATOM 2665 C CA . ASP A 1 334 ? 1.283 23.417 -25.958 1.00 38.00 334 ASP A CA 1
ATOM 2666 C C . ASP A 1 334 ? -0.234 23.399 -25.598 1.00 38.00 334 ASP A C 1
ATOM 2668 O O . ASP A 1 334 ? -1.046 23.936 -26.349 1.00 38.00 334 ASP A O 1
ATOM 2672 N N . GLU A 1 335 ? -0.672 22.825 -24.465 1.00 41.00 335 GLU A N 1
ATOM 2673 C CA . GLU A 1 335 ? -2.091 22.818 -24.048 1.00 41.00 335 GLU A CA 1
ATOM 2674 C C . GLU A 1 335 ? -2.268 23.330 -22.609 1.00 41.00 335 GLU A C 1
ATOM 2676 O O . GLU A 1 335 ? -1.584 22.842 -21.707 1.00 41.00 335 GLU A O 1
ATOM 2681 N N . PRO A 1 336 ? -3.178 24.302 -22.379 1.00 33.84 336 PRO A N 1
ATOM 2682 C CA . PRO A 1 336 ? -3.413 24.884 -21.066 1.00 33.84 336 PRO A CA 1
ATOM 2683 C C . PRO A 1 336 ? -4.233 23.954 -20.164 1.00 33.84 336 PRO A C 1
ATOM 2685 O O . PRO A 1 336 ? -5.264 23.416 -20.566 1.00 33.84 336 PRO A O 1
ATOM 2688 N N . ASP A 1 337 ? -3.768 23.831 -18.923 1.00 45.50 337 ASP A N 1
ATOM 2689 C CA . ASP A 1 337 ? -4.366 23.043 -17.850 1.00 45.50 337 ASP A CA 1
ATOM 2690 C C . ASP A 1 337 ? -5.821 23.381 -17.554 1.00 45.50 337 ASP A C 1
ATOM 2692 O O . ASP A 1 337 ? -6.238 24.542 -17.598 1.00 45.50 337 ASP A O 1
ATOM 2696 N N . LEU A 1 338 ? -6.524 22.374 -17.043 1.00 38.81 338 LEU A N 1
ATOM 2697 C CA . LEU A 1 338 ? -7.699 22.579 -16.203 1.00 38.81 338 LEU A CA 1
ATOM 2698 C C . LEU A 1 338 ? -7.363 22.502 -14.693 1.00 38.81 338 LEU A C 1
ATOM 2700 O O . LEU A 1 338 ? -8.195 22.939 -13.900 1.00 38.81 338 LEU A O 1
ATOM 2704 N N . PHE A 1 339 ? -6.172 22.024 -14.275 1.00 48.81 339 PHE A N 1
ATOM 2705 C CA . PHE A 1 339 ? -5.869 21.679 -12.867 1.00 48.81 339 PHE A CA 1
ATOM 2706 C C . PHE A 1 339 ? -4.560 22.231 -12.241 1.00 48.81 339 PHE A C 1
ATOM 2708 O O . PHE A 1 339 ? -4.439 22.243 -11.018 1.00 48.81 339 PHE A O 1
ATOM 2715 N N . GLY A 1 340 ? -3.607 22.758 -13.009 1.00 51.19 340 GLY A N 1
ATOM 2716 C CA . GLY A 1 340 ? -2.376 23.415 -12.534 1.00 51.19 340 GLY A CA 1
ATOM 2717 C C . GLY A 1 340 ? -1.219 22.488 -12.115 1.00 51.19 340 GLY A C 1
ATOM 2718 O O . GLY A 1 340 ? -0.391 22.910 -11.297 1.00 51.19 340 GLY A O 1
ATOM 2719 N N . ILE A 1 341 ? -1.161 21.256 -12.634 1.00 62.81 341 ILE A N 1
ATOM 2720 C CA . ILE A 1 341 ? -0.188 20.209 -12.270 1.00 62.81 341 ILE A CA 1
ATOM 2721 C C . ILE A 1 341 ? 0.909 20.126 -13.344 1.00 62.81 341 ILE A C 1
ATOM 2723 O O . ILE A 1 341 ? 0.639 19.882 -14.517 1.00 62.81 341 ILE A O 1
ATOM 2727 N N . GLY A 1 342 ? 2.163 20.338 -12.942 1.00 68.38 342 GLY A N 1
ATOM 2728 C CA . GLY A 1 342 ? 3.341 20.198 -13.800 1.00 68.38 342 GLY A CA 1
ATOM 2729 C C . GLY A 1 342 ? 3.930 18.779 -13.789 1.00 68.38 342 GLY A C 1
ATOM 2730 O O . GLY A 1 342 ? 3.277 17.836 -13.339 1.00 68.38 342 GLY A O 1
ATOM 2731 N N . PRO A 1 343 ? 5.164 18.599 -14.293 1.00 80.00 343 PRO A N 1
ATOM 2732 C CA . PRO A 1 343 ? 5.779 17.281 -14.406 1.00 80.00 343 PRO A CA 1
ATOM 2733 C C . PRO A 1 343 ? 6.044 16.624 -13.052 1.00 80.00 343 PRO A C 1
ATOM 2735 O O . PRO A 1 343 ? 6.411 17.296 -12.084 1.00 80.00 343 PRO A O 1
ATOM 2738 N N . ASP A 1 344 ? 5.940 15.293 -13.032 1.00 86.50 344 ASP A N 1
ATOM 2739 C CA . ASP A 1 344 ? 6.343 14.467 -11.897 1.00 86.50 344 ASP A CA 1
ATOM 2740 C C . ASP A 1 344 ? 7.870 14.603 -11.681 1.00 86.50 344 ASP A C 1
ATOM 2742 O O . ASP A 1 344 ? 8.661 14.626 -12.631 1.00 86.50 344 ASP A O 1
ATOM 2746 N N . ILE A 1 345 ? 8.290 14.669 -10.419 1.00 88.38 345 ILE A N 1
ATOM 2747 C CA . ILE A 1 345 ? 9.672 14.814 -9.957 1.00 88.38 345 ILE A CA 1
ATOM 2748 C C . ILE A 1 345 ? 9.960 13.873 -8.785 1.00 88.38 345 ILE A C 1
ATOM 2750 O O . ILE A 1 345 ? 9.096 13.547 -7.970 1.00 88.38 345 ILE A O 1
ATOM 2754 N N . THR A 1 346 ? 11.213 13.447 -8.666 1.00 92.62 346 THR A N 1
ATOM 2755 C CA . THR A 1 346 ? 11.717 12.746 -7.481 1.00 92.62 346 THR A CA 1
ATOM 2756 C C . THR A 1 346 ? 13.236 12.822 -7.413 1.00 92.62 346 THR A C 1
ATOM 2758 O O . THR A 1 346 ? 13.877 13.130 -8.413 1.00 92.62 346 THR A O 1
ATOM 2761 N N . ASN A 1 347 ? 13.801 12.474 -6.257 1.00 93.56 347 ASN A N 1
ATOM 2762 C CA . ASN A 1 347 ? 15.239 12.407 -6.027 1.00 93.56 347 ASN A CA 1
ATOM 2763 C C . ASN A 1 347 ? 15.630 11.038 -5.465 1.00 93.56 347 ASN A C 1
ATOM 2765 O O . ASN A 1 347 ? 14.830 10.352 -4.829 1.00 93.56 347 ASN A O 1
ATOM 2769 N N . HIS A 1 348 ? 16.886 10.661 -5.687 1.00 94.75 348 HIS A N 1
ATOM 2770 C CA . HIS A 1 348 ? 17.568 9.493 -5.136 1.00 94.75 348 HIS A CA 1
ATOM 2771 C C . HIS A 1 348 ? 16.858 8.152 -5.384 1.00 94.75 348 HIS A C 1
ATOM 2773 O O . HIS A 1 348 ? 17.048 7.202 -4.620 1.00 94.75 348 HIS A O 1
ATOM 2779 N N . LEU A 1 349 ? 16.045 8.079 -6.443 1.00 94.94 349 LEU A N 1
ATOM 2780 C CA . LEU A 1 349 ? 15.371 6.862 -6.881 1.00 94.94 349 LEU A CA 1
ATOM 2781 C C . LEU A 1 349 ? 16.338 5.986 -7.677 1.00 94.94 349 LEU A C 1
ATOM 2783 O O . LEU A 1 349 ? 16.873 6.415 -8.694 1.00 94.94 349 LEU A O 1
ATOM 2787 N N . THR A 1 350 ? 16.498 4.735 -7.259 1.00 95.25 350 THR A N 1
ATOM 2788 C CA . THR A 1 350 ? 17.030 3.663 -8.105 1.00 95.25 350 THR A CA 1
ATOM 2789 C C . THR A 1 350 ? 15.885 2.765 -8.547 1.00 95.25 350 THR A C 1
ATOM 2791 O O . THR A 1 350 ? 15.278 2.068 -7.732 1.00 95.25 350 THR A O 1
ATOM 2794 N N . PHE A 1 351 ? 15.599 2.775 -9.840 1.00 94.44 351 PHE A N 1
ATOM 2795 C CA . PHE A 1 351 ? 14.577 1.965 -10.473 1.00 94.44 351 PHE A CA 1
ATOM 2796 C C . PHE A 1 351 ? 15.258 0.898 -11.336 1.00 94.44 351 PHE A C 1
ATOM 2798 O O . PHE A 1 351 ? 15.842 1.240 -12.361 1.00 94.44 351 PHE A O 1
ATOM 2805 N N . ALA A 1 352 ? 15.250 -0.375 -10.921 1.00 95.25 352 ALA A N 1
ATOM 2806 C CA . ALA A 1 352 ? 16.075 -1.373 -11.606 1.00 95.25 352 ALA A CA 1
ATOM 2807 C C . ALA A 1 352 ? 15.545 -2.806 -11.634 1.00 95.25 352 ALA A C 1
ATOM 2809 O O . ALA A 1 352 ? 14.846 -3.245 -10.729 1.00 95.25 352 ALA A O 1
ATOM 2810 N N . ASN A 1 353 ? 15.930 -3.580 -12.651 1.00 96.44 353 ASN A N 1
ATOM 2811 C CA . ASN A 1 353 ? 15.579 -5.004 -12.778 1.00 96.44 353 ASN A CA 1
ATOM 2812 C C . ASN A 1 353 ? 14.065 -5.298 -12.733 1.00 96.44 353 ASN A C 1
ATOM 2814 O O . ASN A 1 353 ? 13.666 -6.398 -12.353 1.00 96.44 353 ASN A O 1
ATOM 2818 N N . ASN A 1 354 ? 13.201 -4.334 -13.054 1.00 97.19 354 ASN A N 1
ATOM 2819 C CA . ASN A 1 354 ? 11.754 -4.559 -13.091 1.00 97.19 354 ASN A CA 1
ATOM 2820 C C . ASN A 1 354 ? 11.349 -5.172 -14.438 1.00 97.19 354 ASN A C 1
ATOM 2822 O O . ASN A 1 354 ? 12.035 -4.980 -15.441 1.00 97.19 354 ASN A O 1
ATOM 2826 N N . VAL A 1 355 ? 10.240 -5.910 -14.460 1.00 97.69 355 VAL A N 1
ATOM 2827 C CA . VAL A 1 355 ? 9.666 -6.475 -15.687 1.00 97.69 355 VAL A CA 1
ATOM 2828 C C . VAL A 1 355 ? 8.296 -5.870 -15.915 1.00 97.69 355 VAL A C 1
ATOM 2830 O O . VAL A 1 355 ? 7.451 -5.876 -15.015 1.00 97.69 355 VAL A O 1
ATOM 2833 N N . PHE A 1 356 ? 8.073 -5.402 -17.135 1.00 93.94 356 PHE A N 1
ATOM 2834 C CA . PHE A 1 356 ? 6.821 -4.805 -17.553 1.00 93.94 356 PHE A CA 1
ATOM 2835 C C . PHE A 1 356 ? 6.326 -5.437 -18.843 1.00 93.94 356 PHE A C 1
ATOM 2837 O O . PHE A 1 356 ? 6.998 -5.398 -19.871 1.00 93.94 356 PHE A O 1
ATOM 2844 N N . GLU A 1 357 ? 5.119 -5.970 -18.801 1.00 93.75 357 GLU A N 1
ATOM 2845 C CA . GLU A 1 357 ? 4.404 -6.377 -20.001 1.00 93.75 357 GLU A CA 1
ATOM 2846 C C . GLU A 1 357 ? 3.197 -5.462 -20.146 1.00 93.75 357 GLU A C 1
ATOM 2848 O O . GLU A 1 357 ? 2.299 -5.491 -19.307 1.00 93.75 357 GLU A O 1
ATOM 2853 N N . TRP A 1 358 ? 3.178 -4.620 -21.175 1.00 90.19 358 TRP A N 1
ATOM 2854 C CA . TRP A 1 358 ? 1.961 -3.901 -21.536 1.00 90.19 358 TRP A CA 1
ATOM 2855 C C . TRP A 1 358 ? 1.056 -4.808 -22.355 1.00 90.19 358 TRP A C 1
ATOM 2857 O O . TRP A 1 358 ? 1.540 -5.546 -23.217 1.00 90.19 358 TRP A O 1
ATOM 2867 N N . CYS A 1 359 ? -0.250 -4.725 -22.103 1.00 83.69 359 CYS A N 1
ATOM 2868 C CA . CYS A 1 359 ? -1.240 -5.375 -22.952 1.00 83.69 359 CYS A CA 1
ATOM 2869 C C . CYS A 1 359 ? -1.156 -4.861 -24.397 1.00 83.69 359 CYS A C 1
ATOM 2871 O O . CYS A 1 359 ? -0.682 -3.749 -24.658 1.00 83.69 359 CYS A O 1
ATOM 2873 N N . GLU A 1 360 ? -1.612 -5.667 -25.353 1.00 75.81 360 GLU A N 1
ATOM 2874 C CA . GLU A 1 360 ? -1.597 -5.257 -26.754 1.00 75.81 360 GLU A CA 1
ATOM 2875 C C . GLU A 1 360 ? -2.743 -4.279 -27.054 1.00 75.81 360 GLU A C 1
ATOM 2877 O O . GLU A 1 360 ? -3.859 -4.407 -26.546 1.00 75.81 360 GLU A O 1
ATOM 2882 N N . ALA A 1 361 ? -2.494 -3.310 -27.941 1.00 62.31 361 ALA A N 1
ATOM 2883 C CA . ALA A 1 361 ? -3.473 -2.281 -28.306 1.00 62.31 361 ALA A CA 1
ATOM 2884 C C . ALA A 1 361 ? -4.772 -2.830 -28.928 1.00 62.31 361 ALA A C 1
ATOM 2886 O O . ALA A 1 361 ? -5.776 -2.127 -28.937 1.00 62.31 361 ALA A O 1
ATOM 2887 N N . GLY A 1 362 ? -4.764 -4.072 -29.424 1.00 61.00 362 GLY A N 1
ATOM 2888 C CA . GLY A 1 362 ? -5.942 -4.747 -29.977 1.00 61.00 362 GLY A CA 1
ATOM 2889 C C . GLY A 1 362 ? -6.698 -5.649 -28.994 1.00 61.00 362 GLY A C 1
ATOM 2890 O O . GLY A 1 362 ? -7.782 -6.115 -29.332 1.00 61.00 362 GLY A O 1
ATOM 2891 N N . GLU A 1 363 ? -6.160 -5.916 -27.799 1.00 65.50 363 GLU A N 1
ATOM 2892 C CA . GLU A 1 363 ? -6.788 -6.822 -26.820 1.00 65.50 363 GLU A CA 1
ATOM 2893 C C . GLU A 1 363 ? -7.891 -6.138 -25.994 1.00 65.50 363 GLU A C 1
ATOM 2895 O O . GLU A 1 363 ? -8.732 -6.807 -25.385 1.00 65.50 363 GLU A O 1
ATOM 2900 N N . HIS A 1 364 ? -7.925 -4.802 -25.984 1.00 61.62 364 HIS A N 1
ATOM 2901 C CA . HIS A 1 364 ? -8.872 -4.011 -25.203 1.00 61.62 364 HIS A CA 1
ATOM 2902 C C . HIS A 1 364 ? -9.358 -2.779 -25.985 1.00 61.62 364 HIS A C 1
ATOM 2904 O O . HIS A 1 364 ? -8.559 -2.120 -26.641 1.00 61.62 364 HIS A O 1
ATOM 2910 N N . ASP A 1 365 ? -10.656 -2.454 -25.883 1.00 51.22 365 ASP A N 1
ATOM 2911 C CA . ASP A 1 365 ? -11.284 -1.284 -26.524 1.00 51.22 365 ASP A CA 1
ATOM 2912 C C . ASP A 1 365 ? -10.612 0.045 -26.073 1.00 51.22 365 ASP A C 1
ATOM 2914 O O . ASP A 1 365 ? -10.932 0.574 -25.009 1.00 51.22 365 ASP A O 1
ATOM 2918 N N . ASP A 1 366 ? -9.685 0.538 -26.902 1.00 50.38 366 ASP A N 1
ATOM 2919 C CA . ASP A 1 366 ? -9.041 1.864 -27.023 1.00 50.38 366 ASP A CA 1
ATOM 2920 C C . ASP A 1 366 ? -8.331 2.574 -25.833 1.00 50.38 366 ASP A C 1
ATOM 2922 O O . ASP A 1 366 ? -8.690 2.509 -24.657 1.00 50.38 366 ASP A O 1
ATOM 2926 N N . TYR A 1 367 ? -7.281 3.322 -26.221 1.00 50.69 367 TYR A N 1
ATOM 2927 C CA . TYR A 1 367 ? -6.379 4.256 -25.502 1.00 50.69 367 TYR A CA 1
ATOM 2928 C C . TYR A 1 367 ? -5.469 3.710 -24.382 1.00 50.69 367 TYR A C 1
ATOM 2930 O O . TYR A 1 367 ? -4.346 4.182 -24.212 1.00 50.69 367 TYR A O 1
ATOM 2938 N N . THR A 1 368 ? -5.901 2.714 -23.609 1.00 55.09 368 THR A N 1
ATOM 2939 C CA . THR A 1 368 ? -5.190 2.329 -22.364 1.00 55.09 368 THR A CA 1
ATOM 2940 C C . THR A 1 368 ? -3.832 1.628 -22.573 1.00 55.09 368 THR A C 1
ATOM 2942 O O . THR A 1 368 ? -2.935 1.739 -21.742 1.00 55.09 368 THR A O 1
ATOM 2945 N N . ALA A 1 369 ? -3.653 0.916 -23.685 1.00 62.62 369 ALA A N 1
ATOM 2946 C CA . ALA A 1 369 ? -2.471 0.087 -23.957 1.00 62.62 369 ALA A CA 1
ATOM 2947 C C . ALA A 1 369 ? -1.367 0.804 -24.762 1.00 62.62 369 ALA A C 1
ATOM 2949 O O . ALA A 1 369 ? -0.286 0.262 -24.985 1.00 62.62 369 ALA A O 1
ATOM 2950 N N . THR A 1 370 ? -1.643 2.010 -25.263 1.00 57.75 370 THR A N 1
ATOM 2951 C CA . THR A 1 370 ? -0.835 2.629 -26.325 1.00 57.75 370 THR A CA 1
ATOM 2952 C C . THR A 1 370 ? 0.232 3.594 -25.823 1.00 57.75 370 THR A C 1
ATOM 2954 O O . THR A 1 370 ? 0.982 4.113 -26.650 1.00 57.75 370 THR A O 1
ATOM 2957 N N . TRP A 1 371 ? 0.308 3.867 -24.513 1.00 64.69 371 TRP A N 1
ATOM 2958 C CA . TRP A 1 371 ? 1.079 5.005 -24.022 1.00 64.69 371 TRP A CA 1
ATOM 2959 C C . TRP A 1 371 ? 1.903 4.784 -22.748 1.00 64.69 371 TRP A C 1
ATOM 2961 O O . TRP A 1 371 ? 1.453 4.166 -21.784 1.00 64.69 371 TRP A O 1
ATOM 2971 N N . ILE A 1 372 ? 3.111 5.360 -22.746 1.00 67.69 372 ILE A N 1
ATOM 2972 C CA . ILE A 1 372 ? 4.095 5.313 -21.662 1.00 67.69 372 ILE A CA 1
ATOM 2973 C C . ILE A 1 372 ? 4.412 6.756 -21.229 1.00 67.69 372 ILE A C 1
ATOM 2975 O O . ILE A 1 372 ? 5.142 7.474 -21.909 1.00 67.69 372 ILE A O 1
ATOM 2979 N N . GLU A 1 373 ? 3.875 7.187 -20.084 1.00 70.81 373 GLU A N 1
ATOM 2980 C CA . GLU A 1 373 ? 4.072 8.555 -19.549 1.00 70.81 373 GLU A CA 1
ATOM 2981 C C . GLU A 1 373 ? 5.387 8.775 -18.810 1.00 70.81 373 GLU A C 1
ATOM 2983 O O . GLU A 1 373 ? 5.753 9.928 -18.578 1.00 70.81 373 GLU A O 1
ATOM 2988 N N . LEU A 1 374 ? 6.145 7.709 -18.515 1.00 70.62 374 LEU A N 1
ATOM 2989 C CA . LEU A 1 374 ? 7.439 7.823 -17.833 1.00 70.62 374 LEU A CA 1
ATOM 2990 C C . LEU A 1 374 ? 8.337 8.882 -18.477 1.00 70.62 374 LEU A C 1
ATOM 2992 O O . LEU A 1 374 ? 9.088 9.558 -17.788 1.00 70.62 374 LEU A O 1
ATOM 2996 N N . VAL A 1 375 ? 8.267 9.018 -19.799 1.00 65.38 375 VAL A N 1
ATOM 2997 C CA . VAL A 1 375 ? 9.170 9.887 -20.544 1.00 65.38 375 VAL A CA 1
ATOM 2998 C C . VAL A 1 375 ? 8.558 11.232 -20.857 1.00 65.38 375 VAL A C 1
ATOM 3000 O O . VAL A 1 375 ? 9.300 12.175 -21.077 1.00 65.38 375 VAL A O 1
ATOM 3003 N N . ARG A 1 376 ? 7.234 11.377 -20.899 1.00 67.81 376 ARG A N 1
ATOM 3004 C CA . ARG A 1 376 ? 6.615 12.633 -21.340 1.00 67.81 376 ARG A CA 1
ATOM 3005 C C . ARG A 1 376 ? 6.441 13.612 -20.192 1.00 67.81 376 ARG A C 1
ATOM 3007 O O . ARG A 1 376 ? 6.888 14.752 -20.341 1.00 67.81 376 ARG A O 1
ATOM 3014 N N . ASN A 1 377 ? 5.897 13.145 -19.068 1.00 76.06 377 ASN A N 1
ATOM 3015 C CA . ASN A 1 377 ? 5.525 13.984 -17.931 1.00 76.06 377 ASN A CA 1
ATOM 3016 C C . ASN A 1 377 ? 6.379 13.739 -16.669 1.00 76.06 377 ASN A C 1
ATOM 3018 O O . ASN A 1 377 ? 5.898 13.872 -15.548 1.00 76.06 377 ASN A O 1
ATOM 3022 N N . PHE A 1 378 ? 7.654 13.378 -16.852 1.00 83.69 378 PHE A N 1
ATOM 3023 C CA . PHE A 1 378 ? 8.644 13.260 -15.780 1.00 83.69 378 PHE A CA 1
ATOM 3024 C C . PHE A 1 378 ? 9.816 14.215 -16.017 1.00 83.69 378 PHE A C 1
ATOM 3026 O O . PHE A 1 378 ? 10.324 14.350 -17.138 1.00 83.69 378 PHE A O 1
ATOM 3033 N N . ARG A 1 379 ? 10.296 14.866 -14.960 1.00 82.38 379 ARG A N 1
ATOM 3034 C CA . ARG A 1 379 ? 11.460 15.749 -15.021 1.00 82.38 379 ARG A CA 1
ATOM 3035 C C . ARG A 1 379 ? 12.559 15.241 -14.100 1.00 82.38 379 ARG A C 1
ATOM 3037 O O . ARG A 1 379 ? 12.355 15.053 -12.908 1.00 82.38 379 ARG A O 1
ATOM 3044 N N . LYS A 1 380 ? 13.756 15.111 -14.672 1.00 78.75 380 LYS A N 1
ATOM 3045 C CA . LYS A 1 380 ? 14.987 14.806 -13.947 1.00 78.75 380 LYS A CA 1
ATOM 3046 C C . LYS A 1 380 ? 15.957 15.967 -14.042 1.00 78.75 380 LYS A C 1
ATOM 3048 O O . LYS A 1 380 ? 16.177 16.503 -15.130 1.00 78.75 380 LYS A O 1
ATOM 3053 N N . ARG A 1 381 ? 16.591 16.301 -12.930 1.00 79.94 381 ARG A N 1
ATOM 3054 C CA . ARG A 1 381 ? 17.742 17.194 -12.868 1.00 79.94 381 ARG A CA 1
ATOM 3055 C C . ARG A 1 381 ? 19.000 16.346 -12.638 1.00 79.94 381 ARG A C 1
ATOM 3057 O O . ARG A 1 381 ? 18.927 15.303 -11.979 1.00 79.94 381 ARG A O 1
ATOM 3064 N N . PRO A 1 382 ? 20.152 16.706 -13.227 1.00 73.62 382 PRO A N 1
ATOM 3065 C CA . PRO A 1 382 ? 21.392 15.940 -13.073 1.00 73.62 382 PRO A CA 1
ATOM 3066 C C . PRO A 1 382 ? 21.759 15.634 -11.612 1.00 73.62 382 PRO A C 1
ATOM 3068 O O . PRO A 1 382 ? 22.234 14.541 -11.308 1.00 73.62 382 PRO A O 1
ATOM 3071 N N . GLU A 1 383 ? 21.489 16.576 -10.715 1.00 79.88 383 GLU A N 1
ATOM 3072 C CA . GLU A 1 383 ? 21.751 16.515 -9.280 1.00 79.88 383 GLU A CA 1
ATOM 3073 C C . GLU A 1 383 ? 20.796 15.608 -8.486 1.00 79.88 383 GLU A C 1
ATOM 3075 O O . GLU A 1 383 ? 21.113 15.252 -7.351 1.00 79.88 383 GLU A O 1
ATOM 3080 N N . ASP A 1 384 ? 19.671 15.180 -9.069 1.00 85.19 384 ASP A N 1
ATOM 3081 C CA . ASP A 1 384 ? 18.626 14.451 -8.340 1.00 85.19 384 ASP A CA 1
ATOM 3082 C C . ASP A 1 384 ? 19.053 13.021 -7.974 1.00 85.19 384 ASP A C 1
ATOM 3084 O O . ASP A 1 384 ? 18.431 12.386 -7.131 1.00 85.19 384 ASP A O 1
ATOM 3088 N N . GLY A 1 385 ? 20.106 12.471 -8.592 1.00 89.75 385 GLY A N 1
ATOM 3089 C CA . GLY A 1 385 ? 20.582 11.111 -8.298 1.00 89.75 385 GLY A CA 1
ATOM 3090 C C . GLY A 1 385 ? 19.574 10.007 -8.647 1.00 89.75 385 GLY A C 1
ATOM 3091 O O . GLY A 1 385 ? 19.586 8.948 -8.024 1.00 89.75 385 GLY A O 1
ATOM 3092 N N . VAL A 1 386 ? 18.685 10.270 -9.609 1.00 91.88 386 VAL A N 1
ATOM 3093 C CA . VAL A 1 386 ? 17.707 9.311 -10.140 1.00 91.88 386 VAL A CA 1
ATOM 3094 C C . VAL A 1 386 ? 18.342 8.438 -11.225 1.00 91.88 386 VAL A C 1
ATOM 3096 O O . VAL A 1 386 ? 19.016 8.957 -12.122 1.00 91.88 386 VAL A O 1
ATOM 3099 N N . VAL A 1 387 ? 18.104 7.128 -11.147 1.00 91.19 387 VAL A N 1
ATOM 3100 C CA . VAL A 1 387 ? 18.640 6.101 -12.049 1.00 91.19 387 VAL A CA 1
ATOM 3101 C C . VAL A 1 387 ? 17.529 5.130 -12.447 1.00 91.19 387 VAL A C 1
ATOM 3103 O O . VAL A 1 387 ? 16.850 4.591 -11.575 1.00 91.19 387 VAL A O 1
ATOM 3106 N N . PHE A 1 388 ? 17.389 4.882 -13.750 1.00 91.56 388 PHE A N 1
ATOM 3107 C CA . PHE A 1 388 ? 16.570 3.813 -14.326 1.00 91.56 388 PHE A CA 1
ATOM 3108 C C . PHE A 1 388 ? 17.486 2.888 -15.119 1.00 91.56 388 PHE A C 1
ATOM 3110 O O . PHE A 1 388 ? 18.174 3.372 -16.022 1.00 91.56 388 PHE A O 1
ATOM 3117 N N . ASP A 1 389 ? 17.553 1.605 -14.760 1.00 93.00 389 ASP A N 1
ATOM 3118 C CA . ASP A 1 389 ? 18.447 0.675 -15.453 1.00 93.00 389 ASP A CA 1
ATOM 3119 C C . ASP A 1 389 ? 18.090 -0.814 -15.298 1.00 93.00 389 ASP A C 1
ATOM 3121 O O . ASP A 1 389 ? 17.578 -1.262 -14.274 1.00 93.00 389 ASP A O 1
ATOM 3125 N N . GLY A 1 390 ? 18.419 -1.625 -16.302 1.00 94.06 390 GLY A N 1
ATOM 3126 C CA . GLY A 1 390 ? 18.247 -3.077 -16.270 1.00 94.06 390 GLY A CA 1
ATOM 3127 C C . GLY A 1 390 ? 16.796 -3.554 -16.276 1.00 94.06 390 GLY A C 1
ATOM 3128 O O . GLY A 1 390 ? 16.538 -4.705 -15.916 1.00 94.06 390 GLY A O 1
ATOM 3129 N N . SER A 1 391 ? 15.833 -2.719 -16.669 1.00 95.19 391 SER A N 1
ATOM 3130 C CA . SER A 1 391 ? 14.437 -3.153 -16.788 1.00 95.19 391 SER A CA 1
ATOM 3131 C C . SER A 1 391 ? 14.237 -4.031 -18.031 1.00 95.19 391 SER A C 1
ATOM 3133 O O . SER A 1 391 ? 14.988 -3.943 -19.004 1.00 95.19 391 SER A O 1
ATOM 3135 N N . LEU A 1 392 ? 13.236 -4.912 -18.011 1.00 96.44 392 LEU A N 1
ATOM 3136 C CA . LEU A 1 392 ? 12.779 -5.679 -19.174 1.00 96.44 392 LEU A CA 1
ATOM 3137 C C . LEU A 1 392 ? 11.370 -5.226 -19.559 1.00 96.44 392 LEU A C 1
ATOM 3139 O O . LEU A 1 392 ? 10.487 -5.169 -18.704 1.00 96.44 392 LEU A O 1
ATOM 3143 N N . SER A 1 393 ? 11.159 -4.930 -20.839 1.00 94.81 393 SER A N 1
ATOM 3144 C CA . SER A 1 393 ? 9.863 -4.486 -21.359 1.00 94.81 393 SER A CA 1
ATOM 3145 C C . SER A 1 393 ? 9.547 -5.119 -22.712 1.00 94.81 393 SER A C 1
ATOM 3147 O O . SER A 1 393 ? 10.454 -5.357 -23.513 1.00 94.81 393 SER A O 1
ATOM 3149 N N . ASN A 1 394 ? 8.259 -5.349 -22.992 1.00 93.12 394 ASN A N 1
ATOM 3150 C CA . ASN A 1 394 ? 7.793 -5.760 -24.321 1.00 93.12 394 ASN A CA 1
ATOM 3151 C C . ASN A 1 394 ? 7.591 -4.593 -25.299 1.00 93.12 394 ASN A C 1
ATOM 3153 O O . ASN A 1 394 ? 7.336 -4.789 -26.488 1.00 93.12 394 ASN A O 1
ATOM 3157 N N . ARG A 1 395 ? 7.756 -3.367 -24.807 1.00 88.75 395 ARG A N 1
ATOM 3158 C CA . ARG A 1 395 ? 7.619 -2.116 -25.548 1.00 88.75 395 ARG A CA 1
ATOM 3159 C C . ARG A 1 395 ? 8.995 -1.519 -25.825 1.00 88.75 395 ARG A C 1
ATOM 3161 O O . ARG A 1 395 ? 9.683 -1.116 -24.891 1.00 88.75 395 ARG A O 1
ATOM 3168 N N . TRP A 1 396 ? 9.401 -1.470 -27.094 1.00 87.56 396 TRP A N 1
ATOM 3169 C CA . TRP A 1 396 ? 10.701 -0.916 -27.503 1.00 87.56 396 TRP A CA 1
ATOM 3170 C C . TRP A 1 396 ? 10.767 0.605 -27.306 1.00 87.56 396 TRP A C 1
ATOM 3172 O O . TRP A 1 396 ? 11.806 1.140 -26.927 1.00 87.56 396 TRP A O 1
ATOM 3182 N N . ASP A 1 397 ? 9.635 1.287 -27.484 1.00 85.19 397 ASP A N 1
ATOM 3183 C CA . ASP A 1 397 ? 9.491 2.733 -27.325 1.00 85.19 397 ASP A CA 1
ATOM 3184 C C . ASP A 1 397 ? 9.664 3.187 -25.868 1.00 85.19 397 ASP A C 1
ATOM 3186 O O . ASP A 1 397 ? 9.964 4.349 -25.630 1.00 85.19 397 ASP A O 1
ATOM 3190 N N . TYR A 1 398 ? 9.560 2.279 -24.886 1.00 86.75 398 TYR A N 1
ATOM 3191 C CA . TYR A 1 398 ? 10.026 2.543 -23.518 1.00 86.75 398 TYR A CA 1
ATOM 3192 C C . TYR A 1 398 ? 11.512 2.924 -23.516 1.00 86.75 398 TYR A C 1
ATOM 3194 O O . TYR A 1 398 ? 11.890 3.941 -22.941 1.00 86.75 398 TYR A O 1
ATOM 3202 N N . PHE A 1 399 ? 12.347 2.115 -24.173 1.00 86.88 399 PHE A N 1
ATOM 3203 C CA . PHE A 1 399 ? 13.798 2.287 -24.161 1.00 86.88 399 PHE A CA 1
ATOM 3204 C C . PHE A 1 399 ? 14.241 3.449 -25.036 1.00 86.88 399 PHE A C 1
ATOM 3206 O O . PHE A 1 399 ? 15.093 4.212 -24.600 1.00 86.88 399 PHE A O 1
ATOM 3213 N N . GLU A 1 400 ? 13.641 3.623 -26.218 1.00 83.00 400 GLU A N 1
ATOM 3214 C CA . GLU A 1 400 ? 13.899 4.800 -27.063 1.00 83.00 400 GLU A CA 1
ATOM 3215 C C . GLU A 1 400 ? 13.637 6.080 -26.266 1.00 83.00 400 GLU A C 1
ATOM 3217 O O . GLU A 1 400 ? 14.516 6.920 -26.097 1.00 83.00 400 GLU A O 1
ATOM 3222 N N . ALA A 1 401 ? 12.450 6.179 -25.672 1.00 76.00 401 ALA A N 1
ATOM 3223 C CA . ALA A 1 401 ? 12.028 7.370 -24.967 1.00 76.00 401 ALA A CA 1
ATOM 3224 C C . ALA A 1 401 ? 12.924 7.641 -23.730 1.00 76.00 401 ALA A C 1
ATOM 3226 O O . ALA A 1 401 ? 13.335 8.778 -23.481 1.00 76.00 401 ALA A O 1
ATOM 3227 N N . VAL A 1 402 ? 13.268 6.605 -22.962 1.00 79.25 402 VAL A N 1
ATOM 3228 C CA . VAL A 1 402 ? 14.102 6.732 -21.758 1.00 79.25 402 VAL A CA 1
ATOM 3229 C C . VAL A 1 402 ? 15.571 7.038 -22.104 1.00 79.25 402 VAL A C 1
ATOM 3231 O O . VAL A 1 402 ? 16.197 7.882 -21.451 1.00 79.25 402 VAL A O 1
ATOM 3234 N N . SER A 1 403 ? 16.115 6.405 -23.146 1.00 81.06 403 SER A N 1
ATOM 3235 C CA . SER A 1 403 ? 17.504 6.579 -23.577 1.00 81.06 403 SER A CA 1
ATOM 3236 C C . SER A 1 403 ? 17.725 7.929 -24.263 1.00 81.06 403 SER A C 1
ATOM 3238 O O . SER A 1 403 ? 18.603 8.681 -23.843 1.00 81.06 403 SER A O 1
ATOM 3240 N N . ASP A 1 404 ? 16.880 8.309 -25.225 1.00 76.12 404 ASP A N 1
ATOM 3241 C CA . ASP A 1 404 ? 17.042 9.558 -25.982 1.00 76.12 404 ASP A CA 1
ATOM 3242 C C . ASP A 1 404 ? 16.878 10.796 -25.099 1.00 76.12 404 ASP A C 1
ATOM 3244 O O . ASP A 1 404 ? 17.605 11.783 -25.241 1.00 76.12 404 ASP A O 1
ATOM 3248 N N . ARG A 1 405 ? 15.914 10.764 -24.167 1.00 74.12 405 ARG A N 1
ATOM 3249 C CA . ARG A 1 405 ? 15.597 11.929 -23.333 1.00 74.12 405 ARG A CA 1
ATOM 3250 C C . ARG A 1 405 ? 16.523 12.066 -22.128 1.00 74.12 405 ARG A C 1
ATOM 3252 O O . ARG A 1 405 ? 16.759 13.192 -21.684 1.00 74.12 405 ARG A O 1
ATOM 3259 N N . TYR A 1 406 ? 17.027 10.958 -21.581 1.00 79.25 406 TYR A N 1
ATOM 3260 C CA . TYR A 1 406 ? 17.733 10.992 -20.298 1.00 79.25 406 TYR A CA 1
ATOM 3261 C C . TYR A 1 406 ? 19.047 10.205 -20.234 1.00 79.25 406 TYR A C 1
ATOM 3263 O O . TYR A 1 406 ? 19.741 10.306 -19.217 1.00 79.25 406 TYR A O 1
ATOM 3271 N N . GLY A 1 407 ? 19.405 9.449 -21.276 1.00 74.56 407 GLY A N 1
ATOM 3272 C CA . GLY A 1 407 ? 20.593 8.591 -21.294 1.00 74.56 407 GLY A CA 1
ATOM 3273 C C . GLY A 1 407 ? 20.541 7.473 -20.249 1.00 74.56 407 GLY A C 1
ATOM 3274 O O . GLY A 1 407 ? 21.555 7.180 -19.620 1.00 74.56 407 GLY A O 1
ATOM 3275 N N . TRP A 1 408 ? 19.353 6.927 -19.979 1.00 82.31 408 TRP A N 1
ATOM 3276 C CA . TRP A 1 408 ? 19.122 5.853 -19.000 1.00 82.31 408 TRP A CA 1
ATOM 3277 C C . TRP A 1 408 ? 19.002 4.480 -19.682 1.00 82.31 408 TRP A C 1
ATOM 3279 O O . TRP A 1 408 ? 18.939 4.404 -20.908 1.00 82.31 408 TRP A O 1
ATOM 3289 N N . GLU A 1 409 ? 18.917 3.415 -18.874 1.00 85.25 409 GLU A N 1
ATOM 3290 C CA . GLU A 1 409 ? 18.729 2.021 -19.312 1.00 85.25 409 GLU A CA 1
ATOM 3291 C C . GLU A 1 409 ? 19.896 1.446 -20.142 1.00 85.25 409 GLU A C 1
ATOM 3293 O O . GLU A 1 409 ? 19.680 0.797 -21.163 1.00 85.25 409 GLU A O 1
ATOM 3298 N N . GLU A 1 410 ? 21.141 1.623 -19.677 1.00 89.81 410 GLU A N 1
ATOM 3299 C CA . GLU A 1 410 ? 22.345 1.021 -20.289 1.00 89.81 410 GLU A CA 1
ATOM 3300 C C . GLU A 1 410 ? 22.241 -0.509 -20.399 1.00 89.81 410 GLU A C 1
ATOM 3302 O O . GLU A 1 410 ? 22.647 -1.109 -21.393 1.00 89.81 410 GLU A O 1
ATOM 3307 N N . ASN A 1 411 ? 21.656 -1.139 -19.385 1.00 93.38 411 ASN A N 1
ATOM 3308 C CA . ASN A 1 411 ? 21.484 -2.580 -19.277 1.00 93.38 411 ASN A CA 1
ATOM 3309 C C . ASN A 1 411 ? 20.028 -3.008 -19.532 1.00 93.38 411 ASN A C 1
ATOM 3311 O O . ASN A 1 411 ? 19.659 -4.163 -19.279 1.00 93.38 411 ASN A O 1
ATOM 3315 N N . GLY A 1 412 ? 19.173 -2.091 -19.992 1.00 93.12 412 GLY A N 1
ATOM 3316 C CA . GLY A 1 412 ? 17.787 -2.365 -20.356 1.00 93.12 412 GLY A CA 1
ATOM 3317 C C . GLY A 1 412 ? 17.680 -3.435 -21.447 1.00 93.12 412 GLY A C 1
ATOM 3318 O O . GLY A 1 412 ? 18.570 -3.590 -22.280 1.00 93.12 412 GLY A O 1
ATOM 3319 N N . GLN A 1 413 ? 16.605 -4.224 -21.429 1.00 94.56 413 GLN A N 1
ATOM 3320 C CA . GLN A 1 413 ? 16.359 -5.248 -22.448 1.00 94.56 413 GLN A CA 1
ATOM 3321 C C . GLN A 1 413 ? 14.939 -5.162 -22.983 1.00 94.56 413 GLN A C 1
ATOM 3323 O O . GLN A 1 413 ? 13.974 -5.093 -22.225 1.00 94.56 413 GLN A O 1
ATOM 3328 N N . TRP A 1 414 ? 14.815 -5.250 -24.300 1.00 93.88 414 TRP A N 1
ATOM 3329 C CA . TRP A 1 414 ? 13.536 -5.356 -24.982 1.00 93.88 414 TRP A CA 1
ATOM 3330 C C . TRP A 1 414 ? 13.341 -6.768 -25.534 1.00 93.88 414 TRP A C 1
ATOM 3332 O O . TRP A 1 414 ? 14.279 -7.368 -26.062 1.00 93.88 414 TRP A O 1
ATOM 3342 N N . ALA A 1 415 ? 12.119 -7.286 -25.423 1.00 93.69 415 ALA A N 1
ATOM 3343 C CA . ALA A 1 415 ? 11.719 -8.540 -26.047 1.00 93.69 415 ALA A CA 1
ATOM 3344 C C . ALA A 1 415 ? 10.282 -8.443 -26.557 1.00 93.69 415 ALA A C 1
ATOM 3346 O O . ALA A 1 415 ? 9.371 -8.154 -25.791 1.00 93.69 415 ALA A O 1
ATOM 3347 N N . GLU A 1 416 ? 10.071 -8.689 -27.845 1.00 89.25 416 GLU A N 1
ATOM 3348 C CA . GLU A 1 416 ? 8.739 -8.620 -28.446 1.00 89.25 416 GLU A CA 1
ATOM 3349 C C . GLU A 1 416 ? 7.799 -9.719 -27.909 1.00 89.25 416 GLU A C 1
ATOM 3351 O O . GLU A 1 416 ? 8.207 -10.862 -27.682 1.00 89.25 416 GLU A O 1
ATOM 3356 N N . GLY A 1 417 ? 6.518 -9.376 -27.744 1.00 88.25 417 GLY A N 1
ATOM 3357 C CA . GLY A 1 417 ? 5.460 -10.303 -27.340 1.00 88.25 417 GLY A CA 1
ATOM 3358 C C . GLY A 1 417 ? 5.310 -10.479 -25.825 1.00 88.25 417 GLY A C 1
ATOM 3359 O O . GLY A 1 417 ? 5.541 -9.558 -25.043 1.00 88.25 417 GLY A O 1
ATOM 3360 N N . LYS A 1 418 ? 4.852 -11.671 -25.415 1.00 92.50 418 LYS A N 1
ATOM 3361 C CA . LYS A 1 418 ? 4.568 -12.008 -24.009 1.00 92.50 418 LYS A CA 1
ATOM 3362 C C . LYS A 1 418 ? 5.842 -12.344 -23.243 1.00 92.50 418 LYS A C 1
ATOM 3364 O O . LYS A 1 418 ? 6.572 -13.257 -23.642 1.00 92.50 418 LYS A O 1
ATOM 3369 N N . LEU A 1 419 ? 6.045 -11.677 -22.114 1.00 96.19 419 LEU A N 1
ATOM 3370 C CA . LEU A 1 419 ? 7.146 -11.887 -21.177 1.00 96.19 419 LEU A CA 1
ATOM 3371 C C . LEU A 1 419 ? 6.768 -12.858 -20.057 1.00 96.19 419 LEU A C 1
ATOM 3373 O O . LEU A 1 419 ? 7.627 -13.615 -19.596 1.00 96.19 419 LEU A O 1
ATOM 3377 N N . PHE A 1 420 ? 5.507 -12.829 -19.626 1.00 96.94 420 PHE A N 1
ATOM 3378 C CA . PHE A 1 420 ? 4.978 -13.635 -18.529 1.00 96.94 420 PHE A CA 1
ATOM 3379 C C . PHE A 1 420 ? 4.267 -14.905 -19.006 1.00 96.94 420 PHE A C 1
ATOM 3381 O O . PHE A 1 420 ? 3.773 -14.961 -20.133 1.00 96.94 420 PHE A O 1
ATOM 3388 N N . GLU A 1 421 ? 4.210 -15.930 -18.149 1.00 96.50 421 GLU A N 1
ATOM 3389 C CA . GLU A 1 421 ? 3.471 -17.177 -18.417 1.00 96.50 421 GLU A CA 1
ATOM 3390 C C . GLU A 1 421 ? 1.972 -16.910 -18.644 1.00 96.50 421 GLU A C 1
ATOM 3392 O O . GLU A 1 421 ? 1.406 -17.376 -19.635 1.00 96.50 421 GLU A O 1
ATOM 3397 N N . ASP A 1 422 ? 1.345 -16.101 -17.780 1.00 94.31 422 ASP A N 1
ATOM 3398 C CA . ASP A 1 422 ? -0.029 -15.609 -17.948 1.00 94.31 422 ASP A CA 1
ATOM 3399 C C . ASP A 1 422 ? -0.213 -14.248 -17.252 1.00 94.31 422 ASP A C 1
ATOM 3401 O O . ASP A 1 422 ? -0.711 -14.155 -16.127 1.00 94.31 422 ASP A O 1
ATOM 3405 N N . GLY A 1 423 ? 0.198 -13.173 -17.935 1.00 92.94 423 GLY A N 1
ATOM 3406 C CA . GLY A 1 423 ? 0.061 -11.787 -17.469 1.00 92.94 423 GLY A CA 1
ATOM 3407 C C . GLY A 1 423 ? -1.353 -11.436 -16.970 1.00 92.94 423 GLY A C 1
ATOM 3408 O O . GLY A 1 423 ? -1.518 -11.081 -15.796 1.00 92.94 423 GLY A O 1
ATOM 3409 N N . PRO A 1 424 ? -2.394 -11.577 -17.816 1.00 89.12 424 PRO A N 1
ATOM 3410 C CA . PRO A 1 424 ? -3.781 -11.306 -17.434 1.00 89.12 424 PRO A CA 1
ATOM 3411 C C . PRO A 1 424 ? -4.293 -12.183 -16.279 1.00 89.12 424 PRO A C 1
ATOM 3413 O O . PRO A 1 424 ? -4.961 -11.681 -15.363 1.00 89.12 424 PRO A O 1
ATOM 3416 N N . GLY A 1 425 ? -3.971 -13.482 -16.293 1.00 90.88 425 GLY A N 1
ATOM 3417 C CA . GLY A 1 425 ? -4.370 -14.430 -15.249 1.00 90.88 425 GLY A CA 1
ATOM 3418 C C . GLY A 1 425 ? -3.623 -14.259 -13.925 1.00 90.88 425 GLY A C 1
ATOM 3419 O O . GLY A 1 425 ? -4.113 -14.712 -12.890 1.00 90.88 425 GLY A O 1
ATOM 3420 N N . GLY A 1 426 ? -2.500 -13.536 -13.928 1.00 93.19 426 GLY A N 1
ATOM 3421 C CA . GLY A 1 426 ? -1.699 -13.211 -12.747 1.00 93.19 426 GLY A CA 1
ATOM 3422 C C . GLY A 1 426 ? -0.500 -14.124 -12.505 1.00 93.19 426 GLY A C 1
ATOM 3423 O O . GLY A 1 426 ? 0.174 -13.974 -11.485 1.00 93.19 426 GLY A O 1
ATOM 3424 N N . ASP A 1 427 ? -0.184 -15.024 -13.436 1.00 96.00 427 ASP A N 1
ATOM 3425 C CA . ASP A 1 427 ? 1.074 -15.767 -13.419 1.00 96.00 427 ASP A CA 1
ATOM 3426 C C . ASP A 1 427 ? 2.191 -14.920 -14.037 1.00 96.00 427 ASP A C 1
ATOM 3428 O O . ASP A 1 427 ? 2.529 -15.029 -15.216 1.00 96.00 427 ASP A O 1
ATOM 3432 N N . LEU A 1 428 ? 2.754 -14.034 -13.213 1.00 97.12 428 LEU A N 1
ATOM 3433 C CA . LEU A 1 428 ? 3.790 -13.081 -13.619 1.00 97.12 428 LEU A CA 1
ATOM 3434 C C . LEU A 1 428 ? 5.215 -13.652 -13.513 1.00 97.12 428 LEU A C 1
ATOM 3436 O O . LEU A 1 428 ? 6.179 -12.904 -13.304 1.00 97.12 428 LEU A O 1
ATOM 3440 N N . ARG A 1 429 ? 5.361 -14.978 -13.607 1.00 97.19 429 ARG A N 1
ATOM 3441 C CA . ARG A 1 429 ? 6.662 -15.628 -13.811 1.00 97.19 429 ARG A CA 1
ATOM 3442 C C . ARG A 1 429 ? 7.119 -15.389 -15.243 1.00 97.19 429 ARG A C 1
ATOM 3444 O O . ARG A 1 429 ? 6.301 -15.391 -16.159 1.00 97.19 429 ARG A O 1
ATOM 3451 N N . LEU A 1 430 ? 8.419 -15.174 -15.435 1.00 96.75 430 LEU A N 1
ATOM 3452 C CA . LEU A 1 430 ? 8.992 -15.055 -16.773 1.00 96.75 430 LEU A CA 1
ATOM 3453 C C . LEU A 1 430 ? 8.854 -16.378 -17.528 1.00 96.75 430 LEU A C 1
ATOM 3455 O O . LEU A 1 430 ? 9.120 -17.440 -16.966 1.00 96.75 430 LEU A O 1
ATOM 3459 N N . ARG A 1 431 ? 8.507 -16.299 -18.814 1.00 95.50 431 ARG A N 1
ATOM 3460 C CA . ARG A 1 431 ? 8.434 -17.479 -19.678 1.00 95.50 431 ARG A CA 1
ATOM 3461 C C . ARG A 1 431 ? 9.791 -18.138 -19.848 1.00 95.50 431 ARG A C 1
ATOM 3463 O O . ARG A 1 431 ? 10.820 -17.463 -19.929 1.00 95.50 431 ARG A O 1
ATOM 3470 N N . VAL A 1 432 ? 9.785 -19.458 -20.013 1.00 92.50 432 VAL A N 1
ATOM 3471 C CA . VAL A 1 432 ? 10.986 -20.204 -20.413 1.00 92.50 432 VAL A CA 1
ATOM 3472 C C . VAL A 1 432 ? 11.587 -19.597 -21.686 1.00 92.50 432 VAL A C 1
ATOM 3474 O O . VAL A 1 432 ? 10.904 -19.439 -22.697 1.00 92.50 432 VAL A O 1
ATOM 3477 N N . GLY A 1 433 ? 12.880 -19.268 -21.630 1.00 91.69 433 GLY A N 1
ATOM 3478 C CA . GLY A 1 433 ? 13.609 -18.628 -22.730 1.00 91.69 433 GLY A CA 1
ATOM 3479 C C . GLY A 1 433 ? 13.495 -17.101 -22.776 1.00 91.69 433 GLY A C 1
ATOM 3480 O O . GLY A 1 433 ? 14.084 -16.491 -23.664 1.00 91.69 433 GLY A O 1
ATOM 3481 N N . SER A 1 434 ? 12.782 -16.478 -21.832 1.00 94.88 434 SER A N 1
ATOM 3482 C CA . SER A 1 434 ? 12.782 -15.022 -21.678 1.00 94.88 434 SER A CA 1
ATOM 3483 C C . SER A 1 434 ? 14.206 -14.503 -21.443 1.00 94.88 434 SER A C 1
ATOM 3485 O O . SER A 1 434 ? 14.933 -15.083 -20.630 1.00 94.88 434 SER A O 1
ATOM 3487 N N . PRO A 1 435 ? 14.609 -13.384 -22.074 1.00 95.00 435 PRO A N 1
ATOM 3488 C CA . PRO A 1 435 ? 15.922 -12.790 -21.840 1.00 95.00 435 PRO A CA 1
ATOM 3489 C C . PRO A 1 435 ? 16.061 -12.202 -20.428 1.00 95.00 435 PRO A C 1
ATOM 3491 O O . PRO A 1 435 ? 17.170 -11.907 -19.996 1.00 95.00 435 PRO A O 1
ATOM 3494 N N . GLY A 1 436 ? 14.961 -12.076 -19.676 1.00 94.81 436 GLY A N 1
ATOM 3495 C CA . GLY A 1 436 ? 14.977 -11.675 -18.268 1.00 94.81 436 GLY A CA 1
ATOM 3496 C C . GLY A 1 436 ? 15.493 -12.745 -17.301 1.00 94.81 436 GLY A C 1
ATOM 3497 O O . GLY A 1 436 ? 15.792 -12.418 -16.152 1.00 94.81 436 GLY A O 1
ATOM 3498 N N . LEU A 1 437 ? 15.580 -14.006 -17.735 1.00 94.31 437 LEU A N 1
ATOM 3499 C CA . LEU A 1 437 ? 16.104 -15.097 -16.914 1.00 94.31 437 LEU A CA 1
ATOM 3500 C C . LEU A 1 437 ? 17.624 -14.960 -16.770 1.00 94.31 437 LEU A C 1
ATOM 3502 O O . LEU A 1 437 ? 18.330 -14.786 -17.761 1.00 94.31 437 LEU A O 1
ATOM 3506 N N . GLU A 1 438 ? 18.122 -15.049 -15.537 1.00 92.25 438 GLU A N 1
ATOM 3507 C CA . GLU A 1 438 ? 19.548 -14.965 -15.185 1.00 92.25 438 GLU A CA 1
ATOM 3508 C C . GLU A 1 438 ? 20.259 -13.690 -15.692 1.00 92.25 438 GLU A C 1
ATOM 3510 O O . GLU A 1 438 ? 21.471 -13.691 -15.909 1.00 92.25 438 GLU A O 1
ATOM 3515 N N . SER A 1 439 ? 19.518 -12.594 -15.889 1.00 93.25 439 SER A N 1
ATOM 3516 C CA . SER A 1 439 ? 20.025 -11.365 -16.520 1.00 93.25 439 SER A CA 1
ATOM 3517 C C . SER A 1 439 ? 19.821 -10.089 -15.703 1.00 93.25 439 SER A C 1
ATOM 3519 O O . SER A 1 439 ? 20.047 -8.983 -16.213 1.00 93.25 439 SER A O 1
ATOM 3521 N N . ALA A 1 440 ? 19.368 -10.210 -14.453 1.00 91.88 440 ALA A N 1
ATOM 3522 C CA . ALA A 1 440 ? 19.274 -9.056 -13.571 1.00 91.88 440 ALA A CA 1
ATOM 3523 C C . ALA A 1 440 ? 20.659 -8.587 -13.132 1.00 91.88 440 ALA A C 1
ATOM 3525 O O . ALA A 1 440 ? 21.568 -9.371 -12.850 1.00 91.88 440 ALA A O 1
ATOM 3526 N N . MET A 1 441 ? 20.797 -7.271 -13.027 1.00 90.88 441 MET A N 1
ATOM 3527 C CA . MET A 1 441 ? 22.022 -6.654 -12.555 1.00 90.88 441 MET A CA 1
ATOM 3528 C C . MET A 1 441 ? 22.169 -6.834 -11.042 1.00 90.88 441 MET A C 1
ATOM 3530 O O . MET A 1 441 ? 21.175 -6.744 -10.310 1.00 90.88 441 MET A O 1
ATOM 3534 N N . PRO A 1 442 ? 23.397 -6.994 -10.526 1.00 87.44 442 PRO A N 1
ATOM 3535 C CA . PRO A 1 442 ? 23.649 -6.873 -9.099 1.00 87.44 442 PRO A CA 1
ATOM 3536 C C . PRO A 1 442 ? 23.253 -5.478 -8.597 1.00 87.44 442 PRO A C 1
ATOM 3538 O O . PRO A 1 442 ? 23.661 -4.470 -9.169 1.00 87.44 442 PRO A O 1
ATOM 3541 N N . LEU A 1 443 ? 22.503 -5.409 -7.495 1.00 89.19 443 LEU A N 1
ATOM 3542 C CA . LEU A 1 443 ? 22.141 -4.144 -6.851 1.00 89.19 443 LEU A CA 1
ATOM 3543 C C . LEU A 1 443 ? 22.786 -4.037 -5.471 1.00 89.19 443 LEU A C 1
ATOM 3545 O O . LEU A 1 443 ? 22.726 -4.967 -4.666 1.00 89.19 443 LEU A O 1
ATOM 3549 N N . THR A 1 444 ? 23.360 -2.869 -5.183 1.00 88.62 444 THR A N 1
ATOM 3550 C CA . THR A 1 444 ? 23.784 -2.492 -3.829 1.00 88.62 444 THR A CA 1
ATOM 3551 C C . THR A 1 444 ? 22.720 -1.599 -3.215 1.00 88.62 444 THR A C 1
ATOM 3553 O O . THR A 1 444 ? 22.553 -0.451 -3.624 1.00 88.62 444 THR A O 1
ATOM 3556 N N . ILE A 1 445 ? 22.008 -2.111 -2.215 1.00 92.12 445 ILE A N 1
ATOM 3557 C CA . ILE A 1 445 ? 20.874 -1.413 -1.611 1.00 92.12 445 ILE A CA 1
ATOM 3558 C C . ILE A 1 445 ? 21.315 -0.834 -0.269 1.00 92.12 445 ILE A C 1
ATOM 3560 O O . ILE A 1 445 ? 21.710 -1.563 0.638 1.00 92.12 445 ILE A O 1
ATOM 3564 N N . ARG A 1 446 ? 21.247 0.487 -0.105 1.00 93.44 446 ARG A N 1
ATOM 3565 C CA . ARG A 1 446 ? 21.623 1.139 1.160 1.00 93.44 446 ARG A CA 1
ATOM 3566 C C . ARG A 1 446 ? 20.439 1.205 2.117 1.00 93.44 446 ARG A C 1
ATOM 3568 O O . ARG A 1 446 ? 19.371 1.683 1.745 1.00 93.44 446 ARG A O 1
ATOM 3575 N N . GLY A 1 447 ? 20.663 0.722 3.331 1.00 91.38 447 GLY A N 1
ATOM 3576 C CA . GLY A 1 447 ? 19.866 0.858 4.549 1.00 91.38 447 GLY A CA 1
ATOM 3577 C C . GLY A 1 447 ? 20.227 2.095 5.367 1.00 91.38 447 GLY A C 1
ATOM 3578 O O . GLY A 1 447 ? 21.302 2.650 5.146 1.00 91.38 447 GLY A O 1
ATOM 3579 N N . PRO A 1 448 ? 19.399 2.461 6.365 1.00 91.12 448 PRO A N 1
ATOM 3580 C CA . PRO A 1 448 ? 19.770 3.459 7.369 1.00 91.12 448 PRO A CA 1
ATOM 3581 C C . PRO A 1 448 ? 21.117 3.154 8.040 1.00 91.12 448 PRO A C 1
ATOM 3583 O O . PRO A 1 448 ? 21.982 4.020 8.096 1.00 91.12 448 PRO A O 1
ATOM 3586 N N . ASP A 1 449 ? 21.315 1.895 8.450 1.00 88.81 449 ASP A N 1
ATOM 3587 C CA . ASP A 1 449 ? 22.483 1.464 9.239 1.00 88.81 449 ASP A CA 1
ATOM 3588 C C . ASP A 1 449 ? 23.232 0.271 8.622 1.00 88.81 449 ASP A C 1
ATOM 3590 O O . ASP A 1 449 ? 24.088 -0.346 9.255 1.00 88.81 449 ASP A O 1
ATOM 3594 N N . LYS A 1 450 ? 22.860 -0.144 7.409 1.00 86.19 450 LYS A N 1
ATOM 3595 C CA . LYS A 1 450 ? 23.347 -1.387 6.794 1.00 86.19 450 LYS A CA 1
ATOM 3596 C C . LYS A 1 450 ? 23.326 -1.304 5.282 1.00 86.19 450 LYS A C 1
ATOM 3598 O O . LYS A 1 450 ? 22.622 -0.484 4.714 1.00 86.19 450 LYS A O 1
ATOM 3603 N N . VAL A 1 451 ? 24.057 -2.191 4.627 1.00 86.56 451 VAL A N 1
ATOM 3604 C CA . VAL A 1 451 ? 23.927 -2.429 3.188 1.00 86.56 451 VAL A CA 1
ATOM 3605 C C . VAL A 1 451 ? 23.235 -3.770 3.009 1.00 86.56 451 VAL A C 1
ATOM 3607 O O . VAL A 1 451 ? 23.506 -4.715 3.749 1.00 86.56 451 VAL A O 1
ATOM 3610 N N . TYR A 1 452 ? 22.320 -3.845 2.056 1.00 84.81 452 TYR A N 1
ATOM 3611 C CA . TYR A 1 452 ? 21.636 -5.064 1.673 1.00 84.81 452 TYR A CA 1
ATOM 3612 C C . TYR A 1 452 ? 22.128 -5.530 0.306 1.00 84.81 452 TYR A C 1
ATOM 3614 O O . TYR A 1 452 ? 22.412 -4.718 -0.579 1.00 84.81 452 TYR A O 1
ATOM 3622 N N . GLY A 1 453 ? 22.188 -6.848 0.152 1.00 81.44 453 GLY A N 1
ATOM 3623 C CA . GLY A 1 453 ? 22.306 -7.517 -1.135 1.00 81.44 453 GLY A CA 1
ATOM 3624 C C . GLY A 1 453 ? 21.015 -8.258 -1.472 1.00 81.44 453 GLY A C 1
ATOM 3625 O O . GLY A 1 453 ? 20.222 -8.597 -0.585 1.00 81.44 453 GLY A O 1
ATOM 3626 N N . ILE A 1 454 ? 20.818 -8.524 -2.761 1.00 80.12 454 ILE A N 1
ATOM 3627 C CA . ILE A 1 454 ? 19.767 -9.430 -3.226 1.00 80.12 454 ILE A CA 1
ATOM 3628 C C . ILE A 1 454 ? 20.144 -10.858 -2.816 1.00 80.12 454 ILE A C 1
ATOM 3630 O O . ILE A 1 454 ? 21.271 -11.304 -3.028 1.00 80.12 454 ILE A O 1
ATOM 3634 N N . VAL A 1 455 ? 19.194 -11.579 -2.222 1.00 73.19 455 VAL A N 1
ATOM 3635 C CA . VAL A 1 455 ? 19.321 -13.011 -1.951 1.00 73.19 455 VAL A CA 1
ATOM 3636 C C . VAL A 1 455 ? 18.949 -13.759 -3.217 1.00 73.19 455 VAL A C 1
ATOM 3638 O O . VAL A 1 455 ? 17.824 -13.651 -3.704 1.00 73.19 455 VAL A O 1
ATOM 3641 N N . THR A 1 456 ? 19.901 -14.525 -3.729 1.00 66.81 456 THR A N 1
ATOM 3642 C CA . THR A 1 456 ? 19.770 -15.254 -4.986 1.00 66.81 456 THR A CA 1
ATOM 3643 C C . THR A 1 456 ? 19.435 -16.714 -4.705 1.00 66.81 456 THR A C 1
ATOM 3645 O O . THR A 1 456 ? 19.955 -17.318 -3.761 1.00 66.81 456 THR A O 1
ATOM 3648 N N . ALA A 1 457 ? 18.562 -17.307 -5.518 1.00 58.06 457 ALA A N 1
ATOM 3649 C CA . ALA A 1 457 ? 18.386 -18.752 -5.524 1.00 58.06 457 ALA A CA 1
ATOM 3650 C C . ALA A 1 457 ? 19.485 -19.348 -6.415 1.00 58.06 457 ALA A C 1
ATOM 3652 O O . ALA A 1 457 ? 19.574 -19.028 -7.597 1.00 58.06 457 ALA A O 1
ATOM 3653 N N . ASN A 1 458 ? 20.353 -20.198 -5.859 1.00 62.75 458 ASN A N 1
ATOM 3654 C CA . ASN A 1 458 ? 21.410 -20.897 -6.608 1.00 62.75 458 ASN A CA 1
ATOM 3655 C C . ASN A 1 458 ? 22.402 -19.982 -7.363 1.00 62.75 458 ASN A C 1
ATOM 3657 O O . ASN A 1 458 ? 22.950 -20.386 -8.386 1.00 62.75 458 ASN A O 1
ATOM 3661 N N . GLY A 1 459 ? 22.635 -18.753 -6.885 1.00 67.75 459 GLY A N 1
ATOM 3662 C CA . GLY A 1 459 ? 23.540 -17.801 -7.545 1.00 67.75 459 GLY A CA 1
ATOM 3663 C C . GLY A 1 459 ? 22.954 -17.108 -8.780 1.00 67.75 459 GLY A C 1
ATOM 3664 O O . GLY A 1 459 ? 23.672 -16.360 -9.437 1.00 67.75 459 GLY A O 1
ATOM 3665 N N . ARG A 1 460 ? 21.672 -17.335 -9.088 1.00 78.62 460 ARG A N 1
ATOM 3666 C CA . ARG A 1 460 ? 20.963 -16.756 -10.236 1.00 78.62 460 ARG A CA 1
ATOM 3667 C C . ARG A 1 460 ? 20.130 -15.555 -9.809 1.00 78.62 460 ARG A C 1
ATOM 3669 O O . ARG A 1 460 ? 19.516 -15.593 -8.740 1.00 78.62 460 ARG A O 1
ATOM 3676 N N . ILE A 1 461 ? 20.109 -14.514 -10.641 1.00 84.69 461 ILE A N 1
ATOM 36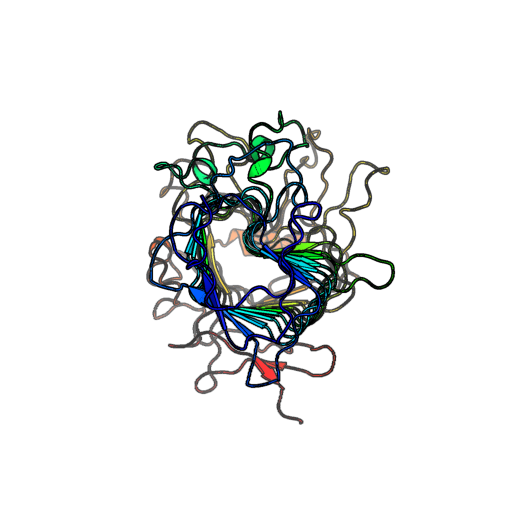77 C CA . ILE A 1 461 ? 19.235 -13.352 -10.449 1.00 84.69 461 ILE A CA 1
ATOM 3678 C C . ILE A 1 461 ? 18.444 -13.119 -11.728 1.00 84.69 461 ILE A C 1
ATOM 3680 O O . ILE A 1 461 ? 19.012 -12.779 -12.766 1.00 84.69 461 ILE A O 1
ATOM 3684 N N . ASP A 1 462 ? 17.135 -13.295 -11.637 1.00 93.31 462 ASP A N 1
ATOM 3685 C CA . ASP A 1 462 ? 16.205 -13.007 -12.722 1.00 93.31 462 ASP A CA 1
ATOM 3686 C C . ASP A 1 462 ? 15.742 -11.549 -12.625 1.00 93.31 462 ASP A C 1
ATOM 3688 O O . ASP A 1 462 ? 15.710 -10.958 -11.538 1.00 93.31 462 ASP A O 1
ATOM 3692 N N . ARG A 1 463 ? 15.348 -10.948 -13.749 1.00 95.44 463 ARG A N 1
ATOM 3693 C CA . ARG A 1 463 ? 14.594 -9.688 -13.729 1.00 95.44 463 ARG A CA 1
ATOM 3694 C C . ARG A 1 463 ? 13.180 -9.956 -13.217 1.00 95.44 463 ARG A C 1
ATOM 3696 O O . ARG A 1 463 ? 12.578 -10.986 -13.505 1.00 95.44 463 ARG A O 1
ATOM 3703 N N . GLY A 1 464 ? 12.629 -8.994 -12.490 1.00 96.62 464 GLY A N 1
ATOM 3704 C CA . GLY A 1 464 ? 11.274 -9.065 -11.955 1.00 96.62 464 GLY A CA 1
ATOM 3705 C C . GLY A 1 464 ? 11.193 -9.767 -10.605 1.00 96.62 464 GLY A C 1
ATOM 3706 O O . GLY A 1 464 ? 12.200 -10.005 -9.936 1.00 96.62 464 GLY A O 1
ATOM 3707 N N . ALA A 1 465 ? 9.961 -10.027 -10.176 1.00 96.06 465 ALA A N 1
ATOM 3708 C CA . ALA A 1 465 ? 9.650 -10.443 -8.812 1.00 96.06 465 ALA A CA 1
ATOM 3709 C C . ALA A 1 465 ? 10.071 -11.871 -8.477 1.00 96.06 465 ALA A C 1
ATOM 3711 O O . ALA A 1 465 ? 10.454 -12.141 -7.339 1.00 96.06 465 ALA A O 1
ATOM 3712 N N . TRP A 1 466 ? 10.004 -12.772 -9.450 1.00 94.06 466 TRP A N 1
ATOM 3713 C CA . TRP A 1 466 ? 10.329 -14.183 -9.280 1.00 94.06 466 TRP A CA 1
ATOM 3714 C C . TRP A 1 466 ? 11.819 -14.431 -9.510 1.00 94.06 466 TRP A C 1
ATOM 3716 O O . TRP A 1 466 ? 12.418 -13.811 -10.375 1.00 94.06 466 TRP A O 1
ATOM 3726 N N . GLN A 1 467 ? 12.400 -15.309 -8.698 1.00 91.00 467 GLN A N 1
ATOM 3727 C CA . GLN A 1 467 ? 13.784 -15.780 -8.711 1.00 91.00 467 GLN A CA 1
ATOM 3728 C C . GLN A 1 467 ? 13.713 -17.313 -8.676 1.00 91.00 467 GLN A C 1
ATOM 3730 O O . GLN A 1 467 ? 13.657 -17.930 -7.600 1.00 91.00 467 GLN A O 1
ATOM 3735 N N . GLY A 1 468 ? 13.569 -17.921 -9.855 1.00 86.81 468 GLY A N 1
ATOM 3736 C CA . GLY A 1 468 ? 13.048 -19.285 -9.990 1.00 86.81 468 GLY A CA 1
ATOM 3737 C C . GLY A 1 468 ? 11.647 -19.433 -9.374 1.00 86.81 468 GLY A C 1
ATOM 3738 O O . GLY A 1 468 ? 10.731 -18.679 -9.693 1.00 86.81 468 GLY A O 1
ATOM 3739 N N . ASP A 1 469 ? 11.486 -20.374 -8.440 1.00 86.31 469 ASP A N 1
ATOM 3740 C CA . ASP A 1 469 ? 10.193 -20.684 -7.801 1.00 86.31 469 ASP A CA 1
ATOM 3741 C C . ASP A 1 469 ? 9.872 -19.815 -6.570 1.00 86.31 469 ASP A C 1
ATOM 3743 O O . ASP A 1 469 ? 8.924 -20.085 -5.829 1.00 86.31 469 ASP A O 1
ATOM 3747 N N . SER A 1 470 ? 10.677 -18.787 -6.293 1.00 90.25 470 SER A N 1
ATOM 3748 C CA . SER A 1 470 ? 10.534 -17.955 -5.095 1.00 90.25 470 SER A CA 1
ATOM 3749 C C . SER A 1 470 ? 10.573 -16.470 -5.419 1.00 90.25 470 SER A C 1
ATOM 3751 O O . SER A 1 470 ? 11.249 -16.061 -6.352 1.00 90.25 470 SER A O 1
ATOM 3753 N N . LEU A 1 471 ? 9.874 -15.645 -4.640 1.00 92.19 471 LEU A N 1
ATOM 3754 C CA . LEU A 1 471 ? 9.973 -14.193 -4.784 1.00 92.19 471 LEU A CA 1
ATOM 3755 C C . LEU A 1 471 ? 11.319 -13.676 -4.267 1.00 92.19 471 LEU A C 1
ATOM 3757 O O . LEU A 1 471 ? 11.846 -14.180 -3.269 1.00 92.19 471 LEU A O 1
ATOM 3761 N N . VAL A 1 472 ? 11.829 -12.626 -4.912 1.00 92.25 472 VAL A N 1
ATOM 3762 C CA . VAL A 1 472 ? 13.080 -11.944 -4.560 1.00 92.25 472 VAL A CA 1
ATOM 3763 C C . VAL A 1 472 ? 13.097 -11.525 -3.092 1.00 92.25 472 VAL A C 1
ATOM 3765 O O . VAL A 1 472 ? 12.103 -11.049 -2.541 1.00 92.25 472 VAL A O 1
ATOM 3768 N N . ARG A 1 473 ? 14.240 -11.691 -2.429 1.00 91.06 473 ARG A N 1
ATOM 3769 C CA . ARG A 1 473 ? 14.446 -11.271 -1.039 1.00 91.06 473 ARG A CA 1
ATOM 3770 C C . ARG A 1 473 ? 15.709 -10.440 -0.940 1.00 91.06 473 ARG A C 1
ATOM 3772 O O . ARG A 1 473 ? 16.611 -10.574 -1.760 1.00 91.06 473 ARG A O 1
ATOM 3779 N N . ILE A 1 474 ? 15.793 -9.632 0.106 1.00 90.19 474 ILE A N 1
ATOM 3780 C CA . ILE A 1 474 ? 17.025 -8.943 0.482 1.00 90.19 474 ILE A CA 1
ATOM 3781 C C . ILE A 1 474 ? 17.521 -9.466 1.825 1.00 90.19 474 ILE A C 1
ATOM 3783 O O . ILE A 1 474 ? 16.734 -9.846 2.693 1.00 90.19 474 ILE A O 1
ATOM 3787 N N . ALA A 1 475 ? 18.835 -9.468 2.002 1.00 82.56 475 ALA A N 1
ATOM 3788 C CA . ALA A 1 475 ? 19.485 -9.755 3.272 1.00 82.56 475 ALA A CA 1
ATOM 3789 C C . ALA A 1 475 ? 20.583 -8.718 3.513 1.00 82.56 475 ALA A C 1
ATOM 3791 O O . ALA A 1 475 ? 21.081 -8.133 2.546 1.00 82.56 475 ALA A O 1
ATOM 3792 N N . PRO A 1 476 ? 20.972 -8.459 4.777 1.00 78.69 476 PRO A N 1
ATOM 3793 C CA . PRO A 1 476 ? 22.194 -7.717 5.047 1.00 78.69 476 PRO A CA 1
ATOM 3794 C C . PRO A 1 476 ? 23.335 -8.324 4.228 1.00 78.69 476 PRO A C 1
ATOM 3796 O O . PRO A 1 476 ? 23.513 -9.545 4.237 1.00 78.69 476 PRO A O 1
ATOM 3799 N N . ALA A 1 477 ? 24.066 -7.488 3.494 1.00 72.81 477 ALA A N 1
ATOM 3800 C CA . ALA A 1 477 ? 25.264 -7.933 2.805 1.00 72.81 477 ALA A CA 1
ATOM 3801 C C . ALA A 1 477 ? 26.204 -8.553 3.848 1.00 72.81 477 ALA A C 1
ATOM 3803 O O . ALA A 1 477 ? 26.326 -8.026 4.960 1.00 72.81 477 ALA A O 1
ATOM 3804 N N . ALA A 1 478 ? 26.826 -9.688 3.517 1.00 61.28 478 ALA A N 1
ATOM 3805 C CA . ALA A 1 478 ? 27.863 -10.246 4.374 1.00 61.28 478 ALA A CA 1
ATOM 3806 C C . ALA A 1 478 ? 28.906 -9.147 4.630 1.00 61.28 478 ALA A C 1
ATOM 3808 O O . ALA A 1 478 ? 29.284 -8.436 3.696 1.00 61.28 478 ALA A O 1
ATOM 3809 N N . ALA A 1 479 ? 29.315 -8.969 5.889 1.00 50.19 479 ALA A N 1
ATOM 3810 C CA . ALA A 1 479 ? 30.434 -8.089 6.194 1.00 50.19 479 ALA A CA 1
ATOM 3811 C C . ALA A 1 479 ? 31.637 -8.602 5.392 1.00 50.19 479 ALA A C 1
ATOM 3813 O O . ALA A 1 479 ? 32.002 -9.770 5.536 1.00 50.19 479 ALA A O 1
ATOM 3814 N N . VAL A 1 480 ? 32.145 -7.762 4.488 1.00 37.00 480 VAL A N 1
ATOM 3815 C CA . VAL A 1 480 ? 33.314 -8.068 3.653 1.00 37.00 480 VAL A CA 1
ATOM 3816 C C . VAL A 1 480 ? 34.557 -8.151 4.523 1.00 37.00 480 VAL A C 1
ATOM 3818 O O . VAL A 1 480 ? 34.701 -7.270 5.405 1.00 37.00 480 VAL A O 1
#

pLDDT: mean 85.91, std 17.03, range [26.17, 98.94]

Secondary structure (DSSP, 8-state):
---GGG-SS--SEEETTTTEEE-SS--SEEEE-SEE--S-EEEES-B-BTTB-EEEEESSSSEEE------TT--TTS-EEEEEES-EEEEEES-EEE---SEEEEEES-EEEEEES-EEES-SEEEEEES-EEEEEES-EEES---TT-HHHHTS-HHHHH-STT---TTGGG--EEEEEESEEEEEEES-EEEEESEEEEEE--TTTT-EEEEEEES-EEEEESS-SEEEEEEEEEEEEES-EEEEESEEEEETTEEEEEEEEES-EEE--S-SS-TT--TT---EEEEEEEEESSTT--GGG---SS-EEEES-EEEESS-SB--S---SSS--SS-EEEEE-SSEEEES-EEEEPPTTTSSSSTTS--TTTTSEE--GGG--EEES-EES-HHHHHHHHHHH---TT-EE-SS--EEETTTTEEEEPTT-TTTT-PPP--EEPSS-EEEEEPBTTB--SSSEETTEE-EEEEPPP-

Sequence (480 aa):
MITRDCFSLVPTDFNPAKQTLRLGVEPRVIRLCPGLLDRQLFFHGLVGKKGAPVVIEPHQRGWIDVGQRPDPRAVREDFIFLHLKECRHVAIRDLHLANAWPTCILLDKCEDITIEGCHFRAGKEAIYAKNSRRLLVRGCQWTQDTSPGHDLWHRIDWVEAHGGEGGNDTFAYFNGAFLGGKSLESVCVERNVIRDAYNGIRLKGEGKEPRNNDVTIAGNTFLRIRDNPIEPERYAFNWHIYHNEIIDAHGWLSFDGVGGGYIYVYGNLGRFVTRQGSRTSPQHTMGRVLKLSFETCNPMHRPGEVTPTLPWYVFNNSFFLRCPLIGGAACSVDEPDLFGIGPDITNHLTFANNVFEWCEAGEHDDYTATWIELVRNFRKRPEDGVVFDGSLSNRWDYFEAVSDRYGWEENGQWAEGKLFEDGPGGDLRLRVGSPGLESAMPLTIRGPDKVYGIVTANGRIDRGAWQGDSLVRIAPAAAV

Mean predicted aligned error: 7.29 Å

Nearest PDB structures (foldseek):
  4c2l-assembly1_A  TM=5.063E-01  e=2.181E-04  Aspergillus tubingensis
  4mxn-assembly4_D  TM=4.494E-01  e=1.017E-01  Parabacteroides merdae ATCC 43184
  4mxn-assembly2_B  TM=4.467E-01  e=4.048E-01  Parabacteroides merdae ATCC 43184
  6k0p-assembly1_A  TM=3.216E-01  e=9.246E-02  Paenibacillus glycanilyticus
  4oj5-assembly1_B  TM=2.644E-01  e=8.271E-01  Kuttervirus CBA120

Radius of gyration: 23.21 Å; Cα contacts (8 Å, |Δi|>4): 1396; chains: 1; bounding box: 65×51×69 Å

Solvent-accessible surface area (backbone atoms only — not comparable to full-atom values): 23488 Å² total; per-residue (Å²): 133,87,59,85,80,62,44,100,56,86,71,71,47,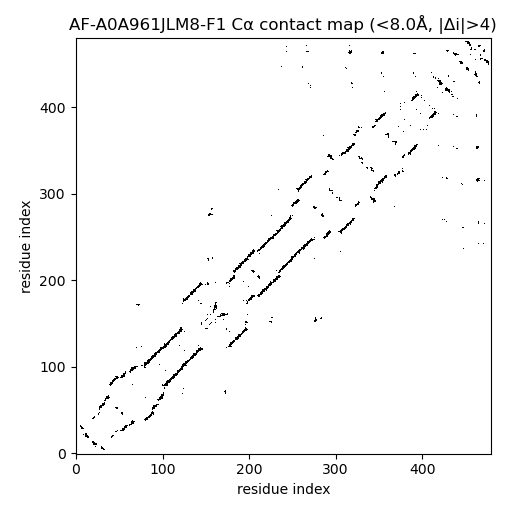76,42,83,90,72,66,38,66,49,73,80,60,86,57,60,65,46,48,44,62,49,42,84,50,76,60,56,46,50,45,68,62,48,70,38,38,92,99,50,42,24,34,39,34,48,66,47,96,52,54,28,33,28,78,38,63,85,44,44,84,60,50,64,81,78,32,44,35,38,34,38,34,51,26,30,24,38,31,40,35,57,39,33,43,29,29,25,30,30,15,33,30,35,36,38,47,23,35,44,36,37,40,33,50,28,36,40,32,36,32,21,18,48,28,36,38,30,60,26,33,42,35,38,40,30,52,27,39,38,32,35,46,78,53,96,73,38,39,62,30,37,54,44,53,52,44,29,28,57,38,48,98,86,33,86,26,77,39,22,31,44,58,33,13,50,41,28,35,35,29,34,33,41,35,37,42,32,47,26,41,41,28,38,25,33,27,32,35,37,41,28,23,51,73,98,73,52,31,32,32,43,33,37,41,34,47,27,38,36,33,36,19,50,36,27,42,36,26,47,29,49,23,36,31,47,32,41,39,30,48,27,39,40,37,27,55,23,27,40,37,31,40,44,15,17,23,44,21,31,33,40,38,31,18,27,39,35,31,54,83,64,76,39,22,38,94,85,51,87,64,72,39,70,40,20,44,39,34,51,7,26,44,51,76,43,93,86,53,65,72,37,61,34,40,28,81,34,49,26,38,41,32,22,24,20,35,28,34,53,46,22,52,28,49,66,77,70,42,59,104,86,44,86,59,95,81,55,47,43,43,23,36,64,28,26,36,40,36,30,16,28,29,42,35,63,48,58,64,83,80,50,96,69,79,46,44,76,55,69,29,53,58,74,33,45,52,83,58,91,85,31,58,60,45,51,34,28,33,36,29,39,50,61,65,58,53,53,44,38,28,78,75,69,72,37,37,90,63,42,44,70,49,84,66,83,50,37,71,32,43,77,83,63,42,57,43,71,32,93,87,39,78,44,60,69,56,31,68,92,59,85,42,69,49,96,92,48,49,31,31,71,55,53,56,94,83,38,39,30,33,11,12,38,31,84,98,40,65,53,46,75,41,73,46,76,87,125